Protein AF-A0A6A2ZDY9-F1 (afdb_monomer_lite)

Secondary structure (DSSP, 8-state):
-TTSS-HHHHHH--HHHHHHHHHHH----TTHHHHHTTT-EEEEE-SS-EEEEEHHHHHHS----SS-EEEEEEPPP--------SS--EEEEEEEEEEES-TTSSS-EEEEEEEEEEEEEETTEEEEEEEEEEE--SSSSS-EE-HHHHHHHTT-B--HHHHHHHHHHHHHH----TT-SSHHHHHHHHHHHHHHHHGGGT-S-THHHHHHHHTSS----PPP------------------EEEPSSSSEEEEESSSSPPEE-STT-EEEE---SSHHHHHHHHHT---EEE-TTPPPPP-SHHHHHHHHHSHHHHHHHT--S--EEEEEEEEE-TTS-EEEEEEEEEEEEESS-TTTTTHHHHHHHHHTTB--SEEEEEEEEEE-SSPP----SSTTHHHHHHHHHHHHHHHHHHTT--HHHHHHHHBPPHHHHHTSTT---STTT--HHHHHHT----TTSSS--TT---------------

Foldseek 3Di:
DQQEADPVCVVPDDLQNQLLCCQAPVAQDLSLQQLLLQQKWWWKDAPPDIDIDGSVVVSPDHRDDPRIDTDDIGGDDDDDPPPDDDDKDKDKDKDKDFAAPDPSHNGRGLKIWIKIFIWTDDPVFIATQFMWTKIARNQDSGIDIPVVLRVQRHRDGLDPVSLVVSLVVLLVVQDHDPPGDPNVVSSVVSSVVSVVPSVVRGDVPPPVVVVVVVVPPPDDDDDDDDDDDDDDDDDDDDDDFDFQWDPDQWWWWPDDPDPIDTHHGTRPGDDGFDDPDRVVSVVVSVVDDTDTHDPPDDDHDDDPVSVVVVCVVVVVVPQAVDEDKDKDKDKDWDDDLQLHTAEIEIEMEIEFEQDNECVVVLVVLLQLLLLFWCNNHYHYDYDYDYDNGHGYYADDSRCSVVSQVVNLVVLVVSCVVSVHDSVSSSVNTGDQLVSSVVRPPHRPDNVVPCVVVVVVVDDDDPPQQPDDPPDGDDDDDRDDDPPDD

Radius of gyration: 31.5 Å; chains: 1; bounding box: 74×63×100 Å

InterPro domains:
  IPR002346 Molybdopterin dehydrogenase, FAD-binding [PF00941] (1-77)
  IPR005107 CO dehydrogenase flavoprotein, C-terminal [PF03450] (96-198)
  IPR008274 Aldehyde oxidase/xanthine dehydrogenase, first molybdopterin binding domain [PF02738] (308-430)
  IPR016166 FAD-binding domain, PCMH-type [PS51387] (1-80)
  IPR016169 FAD-binding, type PCMH, subdomain 2 [G3DSA:3.30.465.10] (1-76)
  IPR016208 Aldehyde oxidase/xanthine dehydrogenase-like [PTHR11908] (1-259)
  IPR036318 FAD-binding, type PCMH-like superfamily [SSF56176] (2-78)
  IPR036683 CO dehydrogenase flavoprotein, C-terminal domain superfamily [SSF55447] (93-201)
  IPR036856 Aldehyde oxidase/xanthine dehydrogenase, a/b hammerhead superfamily [SSF54665] (240-311)
  IPR037165 Aldehyde oxidase/xanthine dehydrogenase, molybdopterin binding domain superfamily [SSF56003] (314-438)

Structure (mmCIF, N/CA/C/O backbone):
data_AF-A0A6A2ZDY9-F1
#
_entry.id   AF-A0A6A2ZDY9-F1
#
loop_
_atom_site.group_PDB
_atom_site.id
_atom_site.type_symbol
_atom_site.label_atom_id
_atom_site.label_alt_id
_atom_site.label_comp_id
_atom_site.label_asym_id
_atom_site.label_entity_id
_atom_site.label_seq_id
_atom_site.pdbx_PDB_ins_code
_atom_site.Cartn_x
_atom_site.Cartn_y
_atom_site.Cartn_z
_atom_site.occupancy
_atom_site.B_iso_or_equiv
_atom_site.auth_seq_id
_atom_site.auth_comp_id
_atom_site.auth_asym_id
_atom_site.auth_atom_id
_atom_site.pdbx_PDB_model_num
ATOM 1 N N . MET A 1 1 ? -1.146 3.907 20.520 1.00 80.38 1 MET A N 1
ATOM 2 C CA . MET A 1 1 ? -1.446 5.313 20.130 1.00 80.38 1 MET A CA 1
ATOM 3 C C . MET A 1 1 ? -0.460 5.941 19.134 1.00 80.3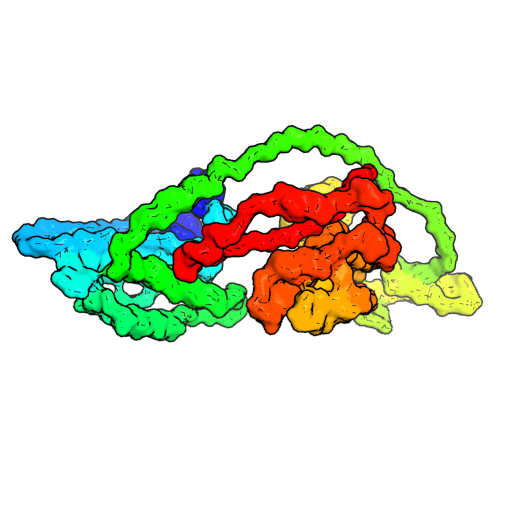8 1 MET A C 1
ATOM 5 O O . MET A 1 1 ? -0.899 6.683 18.265 1.00 80.38 1 MET A O 1
ATOM 9 N N . GLU A 1 2 ? 0.853 5.721 19.238 1.00 80.12 2 GLU A N 1
ATOM 10 C CA . GLU A 1 2 ? 1.884 6.552 18.571 1.00 80.12 2 GLU A CA 1
ATOM 11 C C . GLU A 1 2 ? 1.780 6.673 17.040 1.00 80.12 2 GLU A C 1
ATOM 13 O O . GLU A 1 2 ? 1.913 7.773 16.500 1.00 80.12 2 GLU A O 1
ATOM 18 N N . LYS A 1 3 ? 1.492 5.561 16.349 1.00 84.12 3 LYS A N 1
ATOM 19 C CA . LYS A 1 3 ? 1.377 5.473 14.878 1.00 84.12 3 LYS A CA 1
ATOM 20 C C . LYS A 1 3 ? 0.080 6.097 14.319 1.00 84.12 3 LYS A C 1
ATOM 22 O O . LYS A 1 3 ? -0.076 6.210 13.099 1.00 84.12 3 LYS A O 1
ATOM 27 N N . ILE A 1 4 ? -0.852 6.504 15.188 1.00 86.69 4 ILE A N 1
ATOM 28 C CA . ILE A 1 4 ? -2.164 7.055 14.816 1.00 86.69 4 ILE A CA 1
ATOM 29 C C . ILE A 1 4 ? -2.018 8.545 14.491 1.00 86.69 4 ILE A C 1
ATOM 31 O O . ILE A 1 4 ? -1.869 9.372 15.393 1.00 86.69 4 ILE A O 1
ATOM 35 N N . ALA A 1 5 ? -2.101 8.886 13.202 1.00 85.62 5 ALA A N 1
ATOM 36 C CA . ALA A 1 5 ? -2.016 10.257 12.686 1.00 85.62 5 ALA A CA 1
ATOM 37 C C . ALA A 1 5 ? -0.745 11.028 13.135 1.00 85.62 5 ALA A C 1
ATOM 39 O O . ALA A 1 5 ? 0.235 10.439 13.590 1.00 85.62 5 ALA A O 1
ATOM 40 N N . LEU A 1 6 ? -0.739 12.355 12.970 1.00 85.69 6 LEU A N 1
ATOM 41 C CA . LEU A 1 6 ? 0.318 13.251 13.464 1.00 85.69 6 LEU A CA 1
ATOM 42 C C . LEU A 1 6 ? -0.093 13.906 14.792 1.00 85.69 6 LEU A C 1
ATOM 44 O O . LEU A 1 6 ? -1.281 13.997 15.101 1.00 85.69 6 LEU A O 1
ATOM 48 N N . ARG A 1 7 ? 0.885 14.404 15.568 1.00 87.19 7 ARG A N 1
ATOM 49 C CA . ARG A 1 7 ? 0.656 14.971 16.915 1.00 87.19 7 ARG A CA 1
ATOM 50 C C . ARG A 1 7 ? -0.444 16.038 16.941 1.00 87.19 7 ARG A C 1
ATOM 52 O O . ARG A 1 7 ? -1.296 15.978 17.812 1.00 87.19 7 ARG A O 1
ATOM 59 N N . PHE A 1 8 ? -0.478 16.960 15.977 1.00 86.88 8 PHE A N 1
ATOM 60 C CA . PHE A 1 8 ? -1.520 17.994 15.925 1.00 86.88 8 PHE A CA 1
ATOM 61 C C . PHE A 1 8 ? -2.931 17.409 15.733 1.00 86.88 8 PHE A C 1
ATOM 63 O O . PHE A 1 8 ? -3.865 17.860 16.383 1.00 86.88 8 PHE A O 1
ATOM 70 N N . ILE A 1 9 ? -3.080 16.343 14.937 1.00 88.38 9 ILE A N 1
ATOM 71 C CA . ILE A 1 9 ? -4.364 15.642 14.767 1.00 88.38 9 ILE A CA 1
ATOM 72 C C . ILE A 1 9 ? -4.774 14.961 16.080 1.00 88.38 9 ILE A C 1
ATOM 74 O O . ILE A 1 9 ? -5.935 15.040 16.467 1.00 88.38 9 ILE A O 1
ATOM 78 N N . ARG A 1 10 ? -3.826 14.349 16.805 1.00 89.75 10 ARG A N 1
ATOM 79 C CA . ARG A 1 10 ? -4.090 13.758 18.131 1.00 89.75 10 ARG A CA 1
ATOM 80 C C . ARG A 1 10 ? -4.427 14.795 19.207 1.00 89.75 10 ARG A C 1
ATOM 82 O O . ARG A 1 10 ? -5.190 14.480 20.106 1.00 89.75 10 ARG A O 1
ATOM 89 N N . ASN A 1 11 ? -3.887 16.010 19.111 1.00 90.19 11 ASN A N 1
ATOM 90 C CA . ASN A 1 11 ? -4.188 17.099 20.044 1.00 90.19 11 ASN A CA 1
ATOM 91 C C . ASN A 1 11 ? -5.594 17.702 19.834 1.00 90.19 11 ASN A C 1
ATOM 93 O O . ASN A 1 11 ? -6.139 18.277 20.770 1.00 90.19 11 ASN A O 1
ATOM 97 N N . SER A 1 12 ? -6.164 17.609 18.624 1.00 91.00 12 SER A N 1
ATOM 98 C CA . SER A 1 12 ? -7.475 18.197 18.286 1.00 91.00 12 SER A CA 1
ATOM 99 C C . SER A 1 12 ? -8.601 17.172 18.095 1.00 91.00 12 SER A C 1
ATOM 101 O O . SER A 1 12 ? -9.772 17.542 18.125 1.00 91.00 12 SER A O 1
ATOM 103 N N . GLY A 1 13 ? -8.281 15.896 17.865 1.00 90.56 13 GLY A N 1
ATOM 104 C CA . GLY A 1 13 ? -9.263 14.832 17.654 1.00 90.56 13 GLY A CA 1
ATOM 105 C C . GLY A 1 13 ? -9.748 14.208 18.963 1.00 90.56 13 GLY A C 1
ATOM 106 O O . GLY A 1 13 ? -8.947 13.689 19.736 1.00 90.56 13 GLY A O 1
ATOM 107 N N . SER A 1 14 ? -11.063 14.196 19.191 1.00 93.50 14 SER A N 1
ATOM 108 C CA . SER A 1 14 ? -11.674 13.525 20.345 1.00 93.50 14 SER A CA 1
ATOM 109 C C . SER A 1 14 ? -11.936 12.034 20.085 1.00 93.50 14 SER A C 1
ATOM 111 O O . SER A 1 14 ? -12.199 11.617 18.954 1.00 93.50 14 SER A O 1
ATOM 113 N N . VAL A 1 15 ? -11.921 11.222 21.150 1.00 92.81 15 VAL A N 1
ATOM 114 C CA . VAL A 1 15 ? -12.248 9.782 21.078 1.00 92.81 15 VAL A CA 1
ATOM 115 C C . VAL A 1 15 ? -13.692 9.576 20.608 1.00 92.81 15 VAL A C 1
ATOM 117 O O . VAL A 1 15 ? -13.934 8.781 19.704 1.00 92.81 15 VAL A O 1
ATOM 120 N N . GLY A 1 16 ? -14.641 10.357 21.137 1.00 92.81 16 GLY A N 1
ATOM 121 C CA . GLY A 1 16 ? -16.034 10.329 20.683 1.00 92.81 16 GLY A CA 1
ATOM 122 C C . GLY A 1 16 ? -16.181 10.697 19.202 1.00 92.81 16 GLY A C 1
ATOM 123 O O . GLY A 1 16 ? -16.840 9.980 18.457 1.00 92.81 16 GLY A O 1
ATOM 124 N N . GLY A 1 17 ? -15.495 11.745 18.730 1.00 92.69 17 GLY A N 1
ATOM 125 C CA . GLY A 1 17 ? -15.492 12.116 17.310 1.00 92.69 17 GLY A CA 1
ATOM 126 C C . GLY A 1 17 ? -14.907 11.025 16.407 1.00 92.69 17 GLY A C 1
ATOM 127 O O . GLY A 1 17 ? -15.415 10.788 15.312 1.00 92.69 17 GLY A O 1
ATOM 128 N N . ASN A 1 18 ? -13.887 10.306 16.881 1.00 93.88 18 ASN A N 1
ATOM 129 C CA . ASN A 1 18 ? -13.337 9.144 16.189 1.00 93.88 18 ASN A CA 1
ATOM 130 C C . ASN A 1 18 ? -14.353 7.985 16.090 1.00 93.88 18 ASN A C 1
ATOM 132 O O . ASN A 1 18 ? -14.534 7.455 14.994 1.00 93.88 18 ASN A O 1
ATOM 136 N N . LEU A 1 19 ? -15.060 7.647 17.178 1.00 92.94 19 LEU A N 1
ATOM 137 C CA . LEU A 1 19 ? -16.126 6.633 17.162 1.00 92.94 19 LEU A CA 1
ATOM 138 C C . LEU A 1 19 ? -17.300 7.031 16.255 1.00 92.94 19 LEU A C 1
ATOM 140 O O . LEU A 1 19 ? -17.763 6.212 15.462 1.00 92.94 19 LEU A O 1
ATOM 144 N N . MET A 1 20 ? -17.731 8.296 16.294 1.00 92.06 20 MET A N 1
ATOM 145 C CA . MET A 1 20 ? -18.782 8.805 15.404 1.00 92.06 20 MET A CA 1
ATOM 146 C C . MET A 1 20 ? -18.396 8.685 13.923 1.00 92.06 20 MET A C 1
ATOM 148 O O . MET A 1 20 ? -19.246 8.391 13.087 1.00 92.06 20 MET A O 1
ATOM 152 N N . ILE A 1 21 ? -17.121 8.886 13.574 1.00 91.69 21 ILE A N 1
ATOM 153 C CA . ILE A 1 21 ? -16.635 8.719 12.195 1.00 91.69 21 ILE A CA 1
ATOM 154 C C . ILE A 1 21 ? -16.486 7.227 11.833 1.00 91.69 21 ILE A C 1
ATOM 156 O O . ILE A 1 21 ? -16.763 6.860 10.690 1.00 91.69 21 ILE A O 1
ATOM 160 N N . ALA A 1 22 ? -16.127 6.359 12.787 1.00 91.81 22 ALA A N 1
ATOM 161 C CA . ALA A 1 22 ? -16.114 4.905 12.596 1.00 91.81 22 ALA A CA 1
ATOM 162 C C . ALA A 1 22 ? -17.518 4.351 12.288 1.00 91.81 22 ALA A C 1
ATOM 164 O O . ALA A 1 22 ? -17.671 3.638 11.299 1.00 91.81 22 ALA A O 1
ATOM 165 N N . GLN A 1 23 ? -18.543 4.754 13.053 1.00 91.00 23 GLN A N 1
ATOM 166 C CA . GLN A 1 23 ? -19.946 4.410 12.783 1.00 91.00 23 GLN A CA 1
ATOM 167 C C . GLN A 1 23 ? -20.424 5.019 11.453 1.00 91.00 23 GLN A C 1
ATOM 169 O O . GLN A 1 23 ? -20.775 4.295 10.526 1.00 91.00 23 GLN A O 1
ATOM 174 N N . ARG A 1 24 ? -20.414 6.356 11.328 1.00 89.38 24 ARG A N 1
ATOM 175 C CA . ARG A 1 24 ? -21.084 7.065 10.219 1.00 89.38 24 ARG A CA 1
ATOM 176 C C . ARG A 1 24 ? -20.397 6.941 8.853 1.00 89.38 24 ARG A C 1
ATOM 178 O O . ARG A 1 24 ? -20.993 7.344 7.856 1.00 89.38 24 ARG A O 1
ATOM 185 N N . LYS A 1 25 ? -19.131 6.509 8.789 1.00 88.25 25 LYS A N 1
ATOM 186 C CA . LYS A 1 25 ? -18.332 6.479 7.544 1.00 88.25 25 LYS A CA 1
ATOM 187 C C . LYS A 1 25 ? -17.502 5.204 7.358 1.00 88.25 25 LYS A C 1
ATOM 189 O O . LYS A 1 25 ? -16.585 5.220 6.539 1.00 88.25 25 LYS A O 1
ATOM 194 N N . HIS A 1 26 ? -17.779 4.141 8.120 1.00 89.19 26 HIS A N 1
ATOM 195 C CA . HIS A 1 26 ? -17.038 2.867 8.071 1.00 89.19 26 HIS A CA 1
ATOM 196 C C . HIS A 1 26 ? -15.512 3.066 8.180 1.00 89.19 26 HIS A C 1
ATOM 198 O O . HIS A 1 26 ? -14.709 2.422 7.505 1.00 89.19 26 HIS A O 1
ATOM 204 N N . PHE A 1 27 ? -15.094 4.055 8.978 1.00 90.88 27 PHE A N 1
ATOM 205 C CA . PHE A 1 27 ? -13.706 4.505 9.007 1.00 90.88 27 PHE A CA 1
ATOM 206 C C . PHE A 1 27 ? -12.818 3.499 9.761 1.00 90.88 27 PHE A C 1
ATOM 208 O O . PHE A 1 27 ? -13.132 3.172 10.910 1.00 90.88 27 PHE A O 1
ATOM 215 N N . PRO A 1 28 ? -11.685 3.051 9.178 1.00 91.56 28 PRO A N 1
ATOM 216 C CA . PRO A 1 28 ? -10.802 2.052 9.779 1.00 91.56 28 PRO A CA 1
ATOM 217 C C . PRO A 1 28 ? -9.997 2.658 10.939 1.00 91.56 28 PRO A C 1
ATOM 219 O O . PRO A 1 28 ? -8.850 3.084 10.787 1.00 91.56 28 PRO A O 1
ATOM 222 N N . SER A 1 29 ? -10.638 2.748 12.104 1.00 93.19 29 SER A N 1
ATOM 223 C CA . SER A 1 29 ? -10.075 3.367 13.300 1.00 93.19 29 SER A CA 1
ATOM 224 C C . SER A 1 29 ? -9.214 2.404 14.110 1.00 93.19 29 SER A C 1
ATOM 226 O O . SER A 1 29 ? -9.641 1.316 14.483 1.00 93.19 29 SER A O 1
ATOM 228 N N . ASP A 1 30 ? -8.022 2.871 14.471 1.00 92.75 30 ASP A N 1
ATOM 229 C CA . ASP A 1 30 ? -7.122 2.227 15.431 1.00 92.75 30 ASP A CA 1
ATOM 230 C C . ASP A 1 30 ? -7.551 2.398 16.897 1.00 92.75 30 ASP A C 1
ATOM 232 O O . ASP A 1 30 ? -6.974 1.766 17.773 1.00 92.75 30 ASP A O 1
ATOM 236 N N . ILE A 1 31 ? -8.523 3.273 17.180 1.00 92.44 31 ILE A N 1
ATOM 237 C CA . ILE A 1 31 ? -9.043 3.501 18.538 1.00 92.44 31 ILE A CA 1
ATOM 238 C C . ILE A 1 31 ? -10.329 2.699 18.750 1.00 92.44 31 ILE A C 1
ATOM 240 O O . ILE A 1 31 ? -10.492 2.075 19.793 1.00 92.44 31 ILE A O 1
ATOM 244 N N . ALA A 1 32 ? -11.218 2.664 17.749 1.00 92.44 32 ALA A N 1
ATOM 245 C CA . ALA A 1 32 ? -12.475 1.924 17.853 1.00 92.44 32 ALA A CA 1
ATOM 246 C C . ALA A 1 32 ? -12.233 0.426 18.083 1.00 92.44 32 ALA A C 1
ATOM 248 O O . ALA A 1 32 ? -12.917 -0.165 18.907 1.00 92.44 32 ALA A O 1
ATOM 249 N N . ILE A 1 33 ? -11.228 -0.160 17.417 1.00 93.19 33 ILE A N 1
ATOM 250 C CA . ILE A 1 33 ? -10.903 -1.584 17.559 1.00 93.19 33 ILE A CA 1
ATOM 251 C C . ILE A 1 33 ? -10.448 -1.958 18.980 1.00 93.19 33 ILE A C 1
ATOM 253 O O . ILE A 1 33 ? -10.910 -2.960 19.511 1.00 93.19 33 ILE A O 1
ATOM 257 N N . ILE A 1 34 ? -9.643 -1.104 19.625 1.00 91.81 34 ILE A N 1
ATOM 258 C CA . ILE A 1 34 ? -9.146 -1.305 20.999 1.00 91.81 34 ILE A CA 1
ATOM 259 C C . ILE A 1 34 ? -10.286 -1.235 22.024 1.00 91.81 34 ILE A C 1
ATOM 261 O O . ILE A 1 34 ? -10.318 -2.001 22.984 1.00 91.81 34 ILE A O 1
ATOM 265 N N . LEU A 1 35 ? -11.237 -0.320 21.823 1.00 91.81 35 LEU A N 1
ATOM 266 C CA . LEU A 1 35 ? -12.425 -0.218 22.673 1.00 91.81 35 LEU A CA 1
ATOM 267 C C . LEU A 1 35 ? -13.380 -1.403 22.439 1.00 91.81 35 LEU A C 1
ATOM 269 O O . LEU A 1 35 ? -13.992 -1.911 23.376 1.00 91.81 35 LEU A O 1
ATOM 273 N N . PHE A 1 36 ? -13.486 -1.862 21.194 1.00 90.69 36 PHE A N 1
ATOM 274 C CA . PHE A 1 36 ? -14.397 -2.926 20.777 1.00 90.69 36 PHE A CA 1
ATOM 275 C C . PHE A 1 36 ? -13.935 -4.316 21.244 1.00 90.69 36 PHE A C 1
ATOM 277 O O . PHE A 1 36 ? -14.764 -5.100 21.687 1.00 90.69 36 PHE A O 1
ATOM 284 N N . SER A 1 37 ? -12.625 -4.594 21.276 1.00 87.31 37 SER A N 1
ATOM 285 C CA . SER A 1 37 ? -12.073 -5.802 21.920 1.00 87.31 37 SER A CA 1
ATOM 286 C C . SER A 1 37 ? -12.255 -5.847 23.442 1.00 87.31 37 SER A C 1
ATOM 288 O O . SER A 1 37 ? -12.003 -6.879 24.045 1.00 87.31 37 SER A O 1
ATOM 290 N N . MET A 1 38 ? -12.630 -4.726 24.066 1.00 84.44 38 MET A N 1
ATOM 291 C CA . MET A 1 38 ? -12.765 -4.569 25.519 1.00 84.44 38 MET A CA 1
ATOM 292 C C . MET A 1 38 ? -14.232 -4.491 25.965 1.00 84.44 38 MET A C 1
ATOM 294 O O . MET A 1 38 ? -14.501 -3.974 27.041 1.00 84.44 38 MET A O 1
ATOM 298 N N . ASP A 1 39 ? -15.189 -4.908 25.125 1.00 86.12 39 ASP A N 1
ATOM 299 C CA . ASP A 1 39 ? -16.635 -4.874 25.415 1.00 86.12 39 ASP A CA 1
ATOM 300 C C . ASP A 1 39 ? -17.128 -3.507 25.945 1.00 86.12 39 ASP A C 1
ATOM 302 O O . ASP A 1 39 ? -18.020 -3.398 26.787 1.00 86.12 39 ASP A O 1
ATOM 306 N N . THR A 1 40 ? -16.514 -2.429 25.440 1.00 91.50 40 THR A N 1
ATOM 307 C CA . THR A 1 40 ? -16.737 -1.055 25.909 1.00 91.50 40 THR A CA 1
ATOM 308 C C . THR A 1 40 ? -18.197 -0.636 25.751 1.00 91.50 40 THR A C 1
ATOM 310 O O . THR A 1 40 ? -18.785 -0.774 24.678 1.00 91.50 40 THR A O 1
ATOM 313 N N . ILE A 1 41 ? -18.753 -0.023 26.795 1.00 94.19 41 ILE A N 1
ATOM 314 C CA . ILE A 1 41 ? -20.094 0.563 26.798 1.00 94.19 41 ILE A CA 1
ATOM 315 C C . ILE A 1 41 ? -20.009 2.035 26.372 1.00 94.19 41 ILE A C 1
ATOM 317 O O . ILE A 1 41 ? -19.146 2.785 26.834 1.00 94.19 41 ILE A O 1
ATOM 321 N N . VAL A 1 42 ? -20.931 2.478 25.521 1.00 94.25 42 VAL A N 1
ATOM 322 C CA . VAL A 1 42 ? -21.115 3.886 25.144 1.00 94.25 42 VAL A CA 1
ATOM 323 C C . VAL A 1 42 ? -22.424 4.432 25.710 1.00 94.25 42 VAL A C 1
ATOM 325 O O . VAL A 1 42 ? -23.450 3.755 25.703 1.00 94.25 42 VAL A O 1
ATOM 328 N N . GLU A 1 43 ? -22.398 5.670 26.204 1.00 94.25 43 GLU A N 1
ATOM 329 C CA . GLU A 1 43 ? -23.571 6.374 26.735 1.00 94.25 43 GLU A CA 1
ATOM 330 C C . GLU A 1 43 ? -23.966 7.509 25.788 1.00 94.25 43 GLU A C 1
ATOM 332 O O . GLU A 1 43 ? -23.186 8.433 25.541 1.00 94.25 43 GLU A O 1
ATOM 337 N N . ILE A 1 44 ? -25.184 7.437 25.261 1.00 93.12 44 ILE A N 1
ATOM 338 C CA . ILE A 1 44 ? -25.738 8.350 24.263 1.00 93.12 44 ILE A CA 1
ATOM 339 C C . ILE A 1 44 ? -26.880 9.127 24.915 1.00 93.12 44 ILE A C 1
ATOM 341 O O . ILE A 1 44 ? -27.798 8.540 25.488 1.00 93.12 44 ILE A O 1
ATOM 345 N N . MET A 1 45 ? -26.836 10.450 24.826 1.00 91.00 45 MET A N 1
ATOM 346 C CA . MET A 1 45 ? -27.965 11.307 25.161 1.00 91.00 45 MET A CA 1
ATOM 347 C C . MET A 1 45 ? -28.887 11.411 23.955 1.00 91.00 45 MET A C 1
ATOM 349 O O . MET A 1 45 ? -28.453 11.822 22.881 1.00 91.00 45 MET A O 1
ATOM 353 N N . THR A 1 46 ? -30.147 11.054 24.167 1.00 87.19 46 THR A N 1
ATOM 354 C CA . THR A 1 46 ? -31.259 11.328 23.255 1.00 87.19 46 THR A CA 1
ATOM 355 C C . THR A 1 46 ? -32.028 12.552 23.768 1.00 87.19 46 THR A C 1
ATOM 357 O O . THR A 1 46 ? -31.803 12.999 24.896 1.00 87.19 46 THR A O 1
ATOM 360 N N . SER A 1 47 ? -32.981 13.071 22.994 1.00 81.69 47 SER A N 1
ATOM 361 C CA . SER A 1 47 ? -33.868 14.162 23.432 1.00 81.69 47 SER A CA 1
ATOM 362 C C . SER A 1 47 ? -34.819 13.784 24.585 1.00 81.69 47 SER A C 1
ATOM 364 O O . SER A 1 47 ? -35.438 14.669 25.172 1.00 81.69 47 SER A O 1
ATOM 366 N N . GLN A 1 48 ? -34.928 12.495 24.940 1.00 79.94 48 GLN A N 1
ATOM 367 C CA . GLN A 1 48 ? -35.880 11.981 25.941 1.00 79.94 48 GLN A CA 1
ATOM 368 C C . GLN A 1 48 ? -35.212 11.256 27.124 1.00 79.94 48 GLN A C 1
ATOM 370 O O . GLN A 1 48 ? -35.745 11.246 28.232 1.00 79.94 48 GLN A O 1
ATOM 375 N N . SER A 1 49 ? -34.065 10.613 26.904 1.00 87.38 49 SER A N 1
ATOM 376 C CA . SER A 1 49 ? -33.396 9.750 27.887 1.00 87.38 49 SER A CA 1
ATOM 377 C C . SER A 1 49 ? -31.910 9.543 27.569 1.00 87.38 49 SER A C 1
ATOM 379 O O . SER A 1 49 ? -31.430 9.905 26.491 1.00 87.38 49 SER A O 1
ATOM 381 N N . ARG A 1 50 ? -31.171 8.916 28.492 1.00 90.75 50 ARG A N 1
ATOM 382 C CA . ARG A 1 50 ? -29.837 8.375 28.202 1.00 90.75 50 ARG A CA 1
ATOM 383 C C . ARG A 1 50 ? -29.932 6.893 27.870 1.00 90.75 50 ARG A C 1
ATOM 385 O O . ARG A 1 50 ? -30.469 6.119 28.659 1.00 90.75 50 ARG A O 1
ATOM 392 N N . LEU A 1 51 ? -29.352 6.511 26.742 1.00 91.75 51 LEU A N 1
ATOM 393 C CA . LEU A 1 51 ? -29.229 5.134 26.288 1.00 91.75 51 LEU A CA 1
ATOM 394 C C . LEU A 1 51 ? -27.794 4.651 26.532 1.00 91.75 51 LEU A C 1
ATOM 396 O O . LEU A 1 51 ? -26.842 5.353 26.195 1.00 91.75 51 LEU A O 1
ATOM 400 N N . GLN A 1 52 ? -27.630 3.458 27.099 1.00 93.06 52 GLN A N 1
ATOM 401 C CA . GLN A 1 52 ? -26.339 2.767 27.157 1.00 93.06 52 GLN A CA 1
ATOM 402 C C . GLN A 1 52 ? -26.380 1.580 26.196 1.00 93.06 52 GLN A C 1
ATOM 404 O O . GLN A 1 52 ? -27.388 0.879 26.148 1.00 93.06 52 GLN A O 1
ATOM 409 N N . LEU A 1 53 ? -25.312 1.396 25.421 1.00 92.88 53 LEU A N 1
ATOM 410 C CA . LEU A 1 53 ? -25.147 0.319 24.440 1.00 92.88 53 LEU A CA 1
ATOM 411 C C . LEU A 1 53 ? -23.740 -0.258 24.543 1.00 92.88 53 LEU A C 1
ATOM 413 O O . LEU A 1 53 ? -22.803 0.469 24.879 1.00 92.88 53 LEU A O 1
ATOM 417 N N . THR A 1 54 ? -23.561 -1.516 24.158 1.00 92.88 54 THR A N 1
ATOM 418 C CA . THR A 1 54 ? -22.229 -2.022 23.800 1.00 92.88 54 THR A CA 1
ATOM 419 C C . THR A 1 54 ? -21.702 -1.304 22.551 1.00 92.88 54 THR A C 1
ATOM 421 O O . THR A 1 54 ? -22.466 -0.804 21.716 1.00 92.88 54 THR A O 1
ATOM 424 N N . LEU A 1 55 ? -20.379 -1.253 22.380 1.00 91.88 55 LEU A N 1
ATOM 425 C CA . LEU A 1 55 ? -19.780 -0.662 21.182 1.00 91.88 55 LEU A CA 1
ATOM 426 C C . LEU A 1 55 ? -20.110 -1.465 19.906 1.00 91.88 55 LEU A C 1
ATOM 428 O O . LEU A 1 55 ? -20.155 -0.888 18.821 1.00 91.88 55 LEU A O 1
ATOM 432 N N . GLU A 1 56 ? -20.402 -2.761 20.035 1.00 90.62 56 GLU A N 1
ATOM 433 C CA . GLU A 1 56 ? -20.893 -3.624 18.954 1.00 90.62 56 GLU A CA 1
ATOM 434 C C . GLU A 1 56 ? -22.289 -3.193 18.477 1.00 90.62 56 GLU A C 1
ATOM 436 O O . GLU A 1 56 ? -22.464 -2.878 17.298 1.00 90.62 56 GLU A O 1
ATOM 441 N N . GLU A 1 57 ? -23.257 -3.051 19.391 1.00 91.88 57 GLU A N 1
ATOM 442 C CA . GLU A 1 57 ? -24.588 -2.517 19.068 1.00 91.88 57 GLU A CA 1
ATOM 443 C C . GLU A 1 57 ? -24.531 -1.089 18.517 1.00 91.88 57 GLU A C 1
ATOM 445 O O . GLU A 1 57 ? -25.309 -0.735 17.632 1.00 91.88 57 GLU A O 1
ATOM 450 N N . PHE A 1 58 ? -23.634 -0.245 19.035 1.00 92.12 58 PHE A N 1
ATOM 451 C CA . PHE A 1 58 ? -23.465 1.119 18.535 1.00 92.12 58 PHE A CA 1
ATOM 452 C C . PHE A 1 58 ? -22.948 1.146 17.095 1.00 92.12 58 PHE A C 1
ATOM 454 O O . PHE A 1 58 ? -23.462 1.917 16.283 1.00 92.12 58 PHE A O 1
ATOM 461 N N . LEU A 1 59 ? -21.945 0.324 16.771 1.00 90.50 59 LEU A N 1
ATOM 462 C CA . LEU A 1 59 ? -21.392 0.258 15.420 1.00 90.50 59 LEU A CA 1
ATOM 463 C C . LEU A 1 59 ? -22.379 -0.381 14.435 1.00 90.50 59 LEU A C 1
ATOM 465 O O . LEU A 1 59 ? -22.502 0.127 13.328 1.00 90.50 59 LEU A O 1
ATOM 469 N N . GLY A 1 60 ? -23.107 -1.430 14.836 1.00 87.38 60 GLY A N 1
ATOM 470 C CA . GLY A 1 60 ? -24.099 -2.106 13.987 1.00 87.38 60 GLY A CA 1
ATOM 471 C C . GLY A 1 60 ? -25.416 -1.342 13.777 1.00 87.38 60 GLY A C 1
ATOM 472 O O . GLY A 1 60 ? -26.188 -1.686 12.882 1.00 87.38 60 GLY A O 1
ATOM 473 N N . ARG A 1 61 ? -25.698 -0.306 14.579 1.00 87.38 61 ARG A N 1
ATOM 474 C CA . ARG A 1 61 ? -26.868 0.572 14.404 1.00 87.38 61 ARG A CA 1
ATOM 475 C C . ARG A 1 61 ? -26.679 1.557 13.242 1.00 87.38 61 ARG A C 1
ATOM 477 O O . ARG A 1 61 ? -25.549 1.929 12.922 1.00 87.38 61 ARG A O 1
ATOM 484 N N . PRO A 1 62 ? -27.780 2.046 12.634 1.00 85.12 62 PRO A N 1
ATOM 485 C CA . PRO A 1 62 ? -27.697 3.134 11.668 1.00 85.12 62 PRO A CA 1
ATOM 486 C C . PRO A 1 62 ? -27.018 4.375 12.286 1.00 85.12 62 PRO A C 1
ATOM 488 O O . PRO A 1 62 ? -27.111 4.580 13.501 1.00 85.12 62 PRO A O 1
ATOM 491 N N . PRO A 1 63 ? -26.367 5.219 11.460 1.00 85.75 63 PRO A N 1
ATOM 492 C CA . PRO A 1 63 ? -25.820 6.511 11.867 1.00 85.75 63 PRO A CA 1
ATOM 493 C C . PRO A 1 63 ? -26.743 7.279 12.817 1.00 85.75 63 PRO A C 1
ATOM 495 O O . PRO A 1 63 ? -27.893 7.537 12.462 1.00 85.75 63 PRO A O 1
ATOM 498 N N . LEU A 1 64 ? -26.233 7.705 13.982 1.00 84.12 64 LEU A N 1
ATOM 499 C CA . LEU A 1 64 ? -26.984 8.646 14.824 1.00 84.12 64 LEU A CA 1
ATOM 500 C C . LEU A 1 64 ? -27.322 9.906 14.013 1.00 84.12 64 LEU A C 1
ATOM 502 O O . LEU A 1 64 ? -26.484 10.380 13.237 1.00 84.12 64 LEU A O 1
ATOM 506 N N . ASP A 1 65 ? -28.505 10.465 14.244 1.00 81.75 65 ASP A N 1
ATOM 507 C CA . ASP A 1 65 ? -28.967 11.754 13.715 1.00 81.75 65 ASP A CA 1
ATOM 508 C C . ASP A 1 65 ? -28.230 12.961 14.348 1.00 81.75 65 ASP A C 1
ATOM 510 O O . ASP A 1 65 ? -27.125 12.832 14.878 1.00 81.75 65 ASP A O 1
ATOM 514 N N . LEU A 1 66 ? -28.794 14.166 14.225 1.00 79.44 66 LEU A N 1
ATOM 515 C CA . LEU A 1 66 ? -28.218 15.404 14.764 1.00 79.44 66 LEU A CA 1
ATOM 516 C C . LEU A 1 66 ? -28.727 15.774 16.170 1.00 79.44 66 LEU A C 1
ATOM 518 O O . LEU A 1 66 ? -28.194 16.713 16.757 1.00 79.44 66 LEU A O 1
ATOM 522 N N . GLU A 1 67 ? -29.715 15.058 16.711 1.00 83.62 67 GLU A N 1
ATOM 523 C CA . GLU A 1 67 ? -30.249 15.272 18.065 1.00 83.62 67 GLU A CA 1
ATOM 524 C C . GLU A 1 67 ? -29.529 14.398 19.103 1.00 83.62 67 GLU A C 1
ATOM 526 O O . GLU A 1 67 ? -29.385 14.784 20.264 1.00 83.62 67 GLU A O 1
ATOM 531 N N . ASN A 1 68 ? -29.039 13.230 18.681 1.00 87.62 68 ASN A N 1
ATOM 532 C CA . ASN A 1 68 ? -28.354 12.266 19.533 1.00 87.62 68 ASN A CA 1
ATOM 533 C C . ASN A 1 68 ? -26.852 12.567 19.706 1.00 87.62 68 ASN A C 1
ATOM 535 O O . ASN A 1 68 ? -26.102 12.696 18.733 1.00 87.62 68 ASN A O 1
ATOM 539 N N . VAL A 1 69 ? -26.381 12.603 20.959 1.00 90.44 69 VAL A N 1
ATOM 540 C CA . VAL A 1 69 ? -24.995 12.961 21.323 1.00 90.44 69 VAL A CA 1
ATOM 541 C C . VAL A 1 69 ? -24.323 11.850 22.130 1.00 90.44 69 VAL A C 1
ATOM 543 O O . VAL A 1 69 ? -24.792 11.474 23.201 1.00 90.44 69 VAL A O 1
ATOM 546 N N . LEU A 1 70 ? -23.170 11.365 21.663 1.00 92.50 70 LEU A N 1
ATOM 547 C CA . LEU A 1 70 ? -22.294 10.468 22.425 1.00 92.50 70 LEU A CA 1
ATOM 548 C C . LEU A 1 70 ? -21.659 11.230 23.607 1.00 92.50 70 LEU A C 1
ATOM 550 O O . LEU A 1 70 ? -20.786 12.072 23.396 1.00 92.50 70 LEU A O 1
ATOM 554 N N . LEU A 1 71 ? -22.102 10.941 24.837 1.00 92.25 71 LEU A N 1
ATOM 555 C CA . LEU A 1 71 ? -21.642 11.596 26.069 1.00 92.25 71 LEU A CA 1
ATOM 556 C C . LEU A 1 71 ? -20.373 10.966 26.641 1.00 92.25 71 LEU A C 1
ATOM 558 O O . LEU A 1 71 ? -19.424 11.674 26.971 1.00 92.25 71 LEU A O 1
ATOM 562 N N . SER A 1 72 ? -20.396 9.647 26.852 1.00 93.56 72 SER A N 1
ATOM 563 C CA . SER A 1 72 ? -19.381 8.952 27.645 1.00 93.56 72 SER A CA 1
ATOM 564 C C . SER A 1 72 ? -19.033 7.583 27.064 1.00 93.56 72 SER A C 1
ATOM 566 O O . SER A 1 72 ? -19.781 7.002 26.275 1.00 93.56 72 SER A O 1
ATOM 568 N N . ILE A 1 73 ? -17.849 7.103 27.434 1.00 93.94 73 ILE A N 1
ATOM 569 C CA . ILE A 1 73 ? -17.276 5.825 27.019 1.00 93.94 73 ILE A CA 1
ATOM 570 C C . ILE A 1 73 ? -16.794 5.151 28.303 1.00 93.94 73 ILE A C 1
ATOM 572 O O . ILE A 1 73 ? -15.980 5.723 29.030 1.00 93.94 73 ILE A O 1
ATOM 576 N N . LYS A 1 74 ? -17.322 3.966 28.597 1.00 91.56 74 LYS A N 1
ATOM 577 C CA . LYS A 1 74 ? -17.081 3.199 29.822 1.00 91.56 74 LYS A CA 1
ATOM 578 C C . LYS A 1 74 ? -16.452 1.868 29.435 1.00 91.56 74 LYS A C 1
ATOM 580 O O . LYS A 1 74 ? -17.132 0.975 28.938 1.00 91.56 74 LYS A O 1
ATOM 585 N N . MET A 1 75 ? -15.145 1.757 29.637 1.00 88.06 75 MET A N 1
ATOM 586 C CA . MET A 1 75 ? -14.447 0.479 29.511 1.00 88.06 75 MET A CA 1
ATOM 587 C C . MET A 1 75 ? -14.715 -0.326 30.793 1.00 88.06 75 MET A C 1
ATOM 589 O O . MET A 1 75 ? -14.572 0.251 31.877 1.00 88.06 75 MET A O 1
ATOM 593 N N . PRO A 1 76 ? -15.126 -1.603 30.715 1.00 81.50 76 PRO A N 1
ATOM 594 C CA . PRO A 1 76 ? -15.193 -2.460 31.891 1.00 81.50 76 PRO A CA 1
ATOM 595 C C . PRO A 1 76 ? -13.791 -2.643 32.487 1.00 81.50 76 PRO A C 1
ATOM 597 O O . PRO A 1 76 ? -12.789 -2.656 31.771 1.00 81.50 76 PRO A O 1
ATOM 600 N N . TYR A 1 77 ? -13.717 -2.774 33.811 1.00 77.44 77 TYR A N 1
ATOM 601 C CA . TYR A 1 77 ? -12.475 -3.134 34.486 1.00 77.44 77 TYR A CA 1
ATOM 602 C C . TYR A 1 77 ? -12.330 -4.657 34.486 1.00 77.44 77 TYR A C 1
ATOM 604 O O . TYR A 1 77 ? -13.221 -5.359 34.960 1.00 77.44 77 TYR A O 1
ATOM 612 N N . LEU A 1 78 ? -11.218 -5.158 33.948 1.00 67.56 78 LEU A N 1
ATOM 613 C CA . LEU A 1 78 ? -10.879 -6.575 34.001 1.00 67.56 78 LEU A CA 1
ATOM 614 C C . LEU A 1 78 ? -10.105 -6.847 35.294 1.00 67.56 78 LEU A C 1
ATOM 616 O O . LEU A 1 78 ? -8.927 -6.504 35.399 1.00 67.56 78 LEU A O 1
ATOM 620 N N . GLU A 1 79 ? -10.772 -7.446 36.278 1.00 59.66 79 GLU A N 1
ATOM 621 C CA . GLU A 1 79 ? -10.120 -7.897 37.506 1.00 59.66 79 GLU A CA 1
ATOM 622 C C . GLU A 1 79 ? -9.136 -9.034 37.194 1.00 59.66 79 GLU A C 1
ATOM 624 O O . GLU A 1 79 ? -9.482 -10.015 36.536 1.00 59.66 79 GLU A O 1
ATOM 629 N N . SER A 1 80 ? -7.897 -8.919 37.679 1.00 54.50 80 SER A N 1
ATOM 630 C CA . SER A 1 80 ? -6.972 -10.050 37.729 1.00 54.50 80 SER A CA 1
ATOM 631 C C . SER A 1 80 ? -7.332 -10.929 38.923 1.00 54.50 80 SER A C 1
ATOM 633 O O . SER A 1 80 ? -7.404 -10.415 40.047 1.00 54.50 80 SER A O 1
ATOM 635 N N . SER A 1 81 ? -7.493 -12.230 38.689 1.00 46.56 81 SER A N 1
ATOM 636 C CA . SER A 1 81 ? -7.939 -13.269 39.629 1.00 46.56 81 SER A CA 1
ATOM 637 C C . SER A 1 81 ? -6.983 -13.469 40.816 1.00 46.56 81 SER A C 1
ATOM 639 O O . SER A 1 81 ? -6.296 -14.474 40.956 1.00 46.56 81 SER A O 1
ATOM 641 N N . THR A 1 82 ? -6.953 -12.508 41.739 1.00 40.84 82 THR A N 1
ATOM 642 C CA . THR A 1 82 ? -6.156 -12.554 42.980 1.00 40.84 82 THR A CA 1
ATOM 643 C C . THR A 1 82 ? -6.822 -13.409 44.072 1.00 40.84 82 THR A C 1
ATOM 645 O O . THR A 1 82 ? -6.712 -13.144 45.269 1.00 40.84 82 THR A O 1
ATOM 648 N N . SER A 1 83 ? -7.508 -14.479 43.658 1.00 35.72 83 SER A N 1
ATOM 649 C CA . SER A 1 83 ? -8.065 -15.511 44.529 1.00 35.72 83 SER A CA 1
ATOM 650 C C . SER A 1 83 ? -6.950 -16.416 45.054 1.00 35.72 83 SER A C 1
ATOM 652 O O . SER A 1 83 ? -6.274 -17.101 44.291 1.00 35.72 83 SER A O 1
ATOM 654 N N . VAL A 1 84 ? -6.760 -16.419 46.372 1.00 46.16 84 VAL A N 1
ATOM 655 C CA . VAL A 1 84 ? -5.638 -17.089 47.043 1.00 46.16 84 VAL A CA 1
ATOM 656 C C . VAL A 1 84 ? -5.785 -18.621 47.037 1.00 46.16 84 VAL A C 1
ATOM 658 O O . VAL A 1 84 ? -6.397 -19.163 47.957 1.00 46.16 84 VAL A O 1
ATOM 661 N N . SER A 1 85 ? -5.167 -19.314 46.068 1.00 43.72 85 SER A N 1
ATOM 662 C CA . SER A 1 85 ? -4.495 -20.625 46.255 1.00 43.72 85 SER A CA 1
ATOM 663 C C . SER A 1 85 ? -3.857 -21.210 44.973 1.00 43.72 85 SER A C 1
ATOM 665 O O . SER A 1 85 ? -4.320 -20.981 43.862 1.00 43.72 85 SER A O 1
ATOM 667 N N . SER A 1 86 ? -2.801 -22.021 45.164 1.00 43.09 86 SER A N 1
ATOM 668 C CA . SER A 1 86 ? -2.126 -22.916 44.192 1.00 43.09 86 SER A CA 1
ATOM 669 C C . SER A 1 86 ? -1.523 -22.321 42.901 1.00 43.09 86 SER A C 1
ATOM 671 O O . SER A 1 86 ? -2.167 -22.314 41.859 1.00 43.09 86 SER A O 1
ATOM 673 N N . ASP A 1 87 ? -0.232 -21.969 42.984 1.00 47.38 87 ASP A N 1
ATOM 674 C CA . ASP A 1 87 ? 0.898 -22.161 42.038 1.00 47.38 87 ASP A CA 1
ATOM 675 C C . ASP A 1 87 ? 0.805 -21.849 40.523 1.00 47.38 87 ASP A C 1
ATOM 677 O O . ASP A 1 87 ? 1.851 -21.761 39.874 1.00 47.38 87 ASP A O 1
ATOM 681 N N . ALA A 1 88 ? -0.366 -21.643 39.924 1.00 52.31 88 ALA A N 1
ATOM 682 C CA . ALA A 1 88 ? -0.488 -21.305 38.508 1.00 52.31 88 ALA A CA 1
ATOM 683 C C . ALA A 1 88 ? -0.230 -19.805 38.280 1.00 52.31 88 ALA A C 1
ATOM 685 O O . ALA A 1 88 ? -0.996 -18.955 38.732 1.00 52.31 88 ALA A O 1
ATOM 686 N N . GLN A 1 89 ? 0.829 -19.459 37.541 1.00 63.56 89 GLN A N 1
ATOM 687 C CA . GLN A 1 89 ? 1.020 -18.081 37.084 1.00 63.56 89 GLN A CA 1
ATOM 688 C C . GLN A 1 89 ? 0.021 -17.767 35.962 1.00 63.56 89 GLN A C 1
ATOM 690 O O . GLN A 1 89 ? 0.123 -18.310 34.858 1.00 63.56 89 GLN A O 1
ATOM 695 N N . GLU A 1 90 ? -0.938 -16.883 36.243 1.00 72.31 90 GLU A N 1
ATOM 696 C CA . GLU A 1 90 ? -1.805 -16.300 35.219 1.00 72.31 90 GLU A CA 1
ATOM 697 C C . GLU A 1 90 ? -1.094 -15.139 34.510 1.00 72.31 90 GLU A C 1
ATOM 699 O O . GLU A 1 90 ? -0.626 -14.185 35.136 1.00 72.31 90 GLU A O 1
ATOM 704 N N . LYS A 1 91 ? -1.020 -15.213 33.180 1.00 82.50 91 LYS A N 1
ATOM 705 C CA . LYS A 1 91 ? -0.381 -14.226 32.307 1.00 82.50 91 LYS A CA 1
ATOM 706 C C . LYS A 1 91 ? -1.435 -13.582 31.410 1.00 82.50 91 LYS A C 1
ATOM 708 O O . LYS A 1 91 ? -1.993 -14.235 30.529 1.00 82.50 91 LYS A O 1
ATOM 713 N N . LEU A 1 92 ? -1.672 -12.287 31.605 1.00 84.44 92 LEU A N 1
ATOM 714 C CA . LEU A 1 92 ? -2.482 -11.480 30.695 1.00 84.44 92 LEU A CA 1
ATOM 715 C C . LEU A 1 92 ? -1.611 -10.999 29.524 1.00 84.44 92 LEU A C 1
ATOM 717 O O . LEU A 1 92 ? -0.607 -10.318 29.736 1.00 84.44 92 LEU A O 1
ATOM 721 N N . LEU A 1 93 ? -1.999 -11.331 28.294 1.00 87.69 93 LEU A N 1
ATOM 722 C CA . LEU A 1 93 ? -1.410 -10.796 27.066 1.00 87.69 93 LEU A CA 1
ATOM 723 C C . LEU A 1 93 ? -2.402 -9.854 26.392 1.00 87.69 93 LEU A C 1
ATOM 725 O O . LEU A 1 93 ? -3.539 -10.242 26.138 1.00 87.69 93 LEU A O 1
ATOM 729 N N . PHE A 1 94 ? -1.963 -8.639 26.066 1.00 88.69 94 PHE A N 1
ATOM 730 C CA . PHE A 1 94 ? -2.746 -7.670 25.304 1.00 88.69 94 PHE A CA 1
ATOM 731 C C . PHE A 1 94 ? -1.884 -7.026 24.222 1.00 88.69 94 PHE A C 1
ATOM 733 O O . PHE A 1 94 ? -0.909 -6.339 24.530 1.00 88.69 94 PHE A O 1
ATOM 740 N N . GLU A 1 95 ? -2.256 -7.216 22.958 1.00 91.06 95 GLU A N 1
ATOM 741 C CA . GLU A 1 95 ? -1.471 -6.747 21.817 1.00 91.06 95 GLU A CA 1
ATOM 742 C C . GLU A 1 95 ? -2.340 -6.124 20.717 1.00 91.06 95 GLU A C 1
ATOM 744 O O . GLU A 1 95 ? -3.522 -6.431 20.548 1.00 91.06 95 GLU A O 1
ATOM 749 N N . THR A 1 96 ? -1.737 -5.208 19.951 1.00 92.69 96 THR A N 1
ATOM 750 C CA . THR A 1 96 ? -2.418 -4.446 18.893 1.00 92.69 96 THR A CA 1
ATOM 751 C C . THR A 1 96 ? -1.598 -4.472 17.611 1.00 92.69 96 THR A C 1
ATOM 753 O O . THR A 1 96 ? -0.451 -4.019 17.582 1.00 92.69 96 THR A O 1
ATOM 756 N N . TYR A 1 97 ? -2.196 -4.973 16.533 1.00 91.88 97 TYR A N 1
ATOM 757 C CA . TYR A 1 97 ? -1.528 -5.169 15.248 1.00 91.88 97 TYR A CA 1
ATOM 758 C C . TYR A 1 97 ? -2.063 -4.200 14.197 1.00 91.88 97 TYR A C 1
ATOM 760 O O . TYR A 1 97 ? -3.221 -3.777 14.239 1.00 91.88 97 TYR A O 1
ATOM 768 N N . ARG A 1 98 ? -1.204 -3.791 13.255 1.00 90.56 98 ARG A N 1
ATOM 769 C CA . ARG A 1 98 ? -1.523 -2.724 12.295 1.00 90.56 98 ARG A CA 1
ATOM 770 C C . ARG A 1 98 ? -0.652 -2.780 11.042 1.00 90.56 98 ARG A C 1
ATOM 772 O O . ARG A 1 98 ? 0.499 -2.343 11.065 1.00 90.56 98 ARG A O 1
ATOM 779 N N . ALA A 1 99 ? -1.235 -3.193 9.921 1.00 90.44 99 ALA A N 1
ATOM 780 C CA . ALA A 1 99 ? -0.616 -3.074 8.603 1.00 90.44 99 ALA A CA 1
ATOM 781 C C . ALA A 1 99 ? -1.198 -1.866 7.872 1.00 90.44 99 ALA A C 1
ATOM 783 O O . ALA A 1 99 ? -2.410 -1.710 7.768 1.00 90.44 99 ALA A O 1
ATOM 784 N N . ALA A 1 100 ? -0.332 -1.011 7.340 1.00 89.06 100 ALA A N 1
ATOM 785 C CA . ALA A 1 100 ? -0.692 0.189 6.592 1.00 89.06 100 ALA A CA 1
ATOM 786 C C . ALA A 1 100 ? 0.343 0.425 5.487 1.00 89.06 100 ALA A C 1
ATOM 788 O O . ALA A 1 100 ? 1.449 -0.107 5.548 1.00 89.06 100 ALA A O 1
ATOM 789 N N . SER A 1 101 ? 0.045 1.305 4.529 1.00 85.69 101 SER A N 1
ATOM 790 C CA . SER A 1 101 ? 1.002 1.702 3.477 1.00 85.69 101 SER A CA 1
ATOM 791 C C . SER A 1 101 ? 2.251 2.440 3.995 1.00 85.69 101 SER A C 1
ATOM 793 O O . SER A 1 101 ? 3.148 2.768 3.219 1.00 85.69 101 SER A O 1
ATOM 795 N N . ARG A 1 102 ? 2.313 2.718 5.306 1.00 81.12 102 ARG A N 1
ATOM 796 C CA . ARG A 1 102 ? 3.456 3.282 6.034 1.00 81.12 102 ARG A CA 1
ATOM 797 C C . ARG A 1 102 ? 3.555 2.636 7.419 1.00 81.12 102 ARG A C 1
ATOM 799 O O . ARG A 1 102 ? 2.672 2.834 8.254 1.00 81.12 102 ARG A O 1
ATOM 806 N N . SER A 1 103 ? 4.641 1.910 7.678 1.00 73.00 103 SER A N 1
ATOM 807 C CA . SER A 1 103 ? 4.930 1.251 8.967 1.00 73.00 103 SER A CA 1
ATOM 808 C C . SER A 1 103 ? 5.067 2.239 10.135 1.00 73.00 103 SER A C 1
ATOM 810 O O . SER A 1 103 ? 4.581 1.976 11.235 1.00 73.00 103 SER A O 1
ATOM 812 N N . LEU A 1 104 ? 5.655 3.410 9.870 1.00 75.94 104 LEU A N 1
ATOM 813 C CA . LEU A 1 104 ? 5.842 4.516 10.820 1.00 75.94 104 LEU A CA 1
ATOM 814 C C . LEU A 1 104 ? 4.554 5.325 11.101 1.00 75.94 104 LEU A C 1
ATOM 816 O O . LEU A 1 104 ? 4.593 6.341 11.791 1.00 75.94 104 LEU A O 1
ATOM 820 N N . GLY A 1 105 ? 3.400 4.894 10.581 1.00 82.06 105 GLY A N 1
ATOM 821 C CA . GLY A 1 105 ? 2.114 5.551 10.810 1.00 82.06 105 GLY A CA 1
ATOM 822 C C . GLY A 1 105 ? 1.788 6.670 9.816 1.00 82.06 105 GLY A C 1
ATOM 823 O O . GLY A 1 105 ? 2.298 6.714 8.696 1.00 82.06 105 GLY A O 1
ATOM 824 N N . ASN A 1 106 ? 0.860 7.550 10.208 1.00 83.00 106 ASN A N 1
ATOM 825 C CA . ASN A 1 106 ? 0.279 8.595 9.346 1.00 83.00 106 ASN A CA 1
ATOM 826 C C . ASN A 1 106 ? -0.187 8.073 7.960 1.00 83.00 106 ASN A C 1
ATOM 828 O O . ASN A 1 106 ? 0.101 8.639 6.897 1.00 83.00 106 ASN A O 1
ATOM 832 N N . ALA A 1 107 ? -0.892 6.944 8.009 1.00 87.19 107 ALA A N 1
ATOM 833 C CA . ALA A 1 107 ? -1.615 6.285 6.927 1.00 87.19 107 ALA A CA 1
ATOM 834 C C . ALA A 1 107 ? -2.778 5.490 7.546 1.00 87.19 107 ALA A C 1
ATOM 836 O O . ALA A 1 107 ? -2.673 5.068 8.704 1.00 87.19 107 ALA A O 1
ATOM 837 N N . LEU A 1 108 ? -3.863 5.280 6.795 1.00 89.62 108 LEU A N 1
ATOM 838 C CA . LEU A 1 108 ? -4.941 4.369 7.198 1.00 89.62 108 LEU A CA 1
ATOM 839 C C . LEU A 1 108 ? -4.460 2.908 7.106 1.00 89.62 108 LEU A C 1
ATOM 841 O O . LEU A 1 108 ? -3.635 2.610 6.234 1.00 89.62 108 LEU A O 1
ATOM 845 N N . PRO A 1 109 ? -4.932 2.007 7.984 1.00 90.81 109 PRO A N 1
ATOM 846 C CA . PRO A 1 109 ? -4.573 0.600 7.910 1.00 90.81 109 PRO A CA 1
ATOM 847 C C . PRO A 1 109 ? -5.312 -0.128 6.773 1.00 90.81 109 PRO A C 1
ATOM 849 O O . PRO A 1 109 ? -6.417 0.244 6.380 1.00 90.81 109 PRO A O 1
ATOM 852 N N . TYR A 1 110 ? -4.686 -1.185 6.254 1.00 90.62 110 TYR A N 1
ATOM 853 C CA . TYR A 1 110 ? -5.329 -2.218 5.434 1.00 90.62 110 TYR A CA 1
ATOM 854 C C . TYR A 1 110 ? -6.112 -3.200 6.314 1.00 90.62 110 TYR A C 1
ATOM 856 O O . TYR A 1 110 ? -7.211 -3.617 5.956 1.00 90.62 110 TYR A O 1
ATOM 864 N N . LEU A 1 111 ? -5.529 -3.522 7.469 1.00 91.94 111 LEU A N 1
ATOM 865 C CA . LEU A 1 111 ? -6.139 -4.197 8.605 1.00 91.94 111 LEU A CA 1
ATOM 866 C C . LEU A 1 111 ? -5.431 -3.703 9.872 1.00 91.94 111 LEU A C 1
ATOM 868 O O . LEU A 1 111 ? -4.210 -3.501 9.886 1.00 91.94 111 LEU A O 1
ATOM 872 N N . ASN A 1 112 ? -6.203 -3.543 10.936 1.00 93.81 112 ASN A N 1
ATOM 873 C CA . ASN A 1 112 ? -5.727 -3.495 12.306 1.00 93.81 112 ASN A CA 1
ATOM 874 C C . ASN A 1 112 ? -6.501 -4.531 13.136 1.00 93.81 112 ASN A C 1
ATOM 876 O O . ASN A 1 112 ? -7.632 -4.877 12.799 1.00 93.81 112 ASN A O 1
ATOM 880 N N . SER A 1 113 ? -5.888 -5.057 14.188 1.00 94.62 113 SER A N 1
ATOM 881 C CA . SER A 1 113 ? -6.539 -5.987 15.112 1.00 94.62 113 SER A CA 1
ATOM 882 C C . SER A 1 113 ? -6.132 -5.688 16.547 1.00 94.62 113 SER A C 1
ATOM 884 O O . SER A 1 113 ? -5.191 -4.931 16.816 1.00 94.62 113 SER A O 1
ATOM 886 N N . THR A 1 114 ? -6.881 -6.239 17.488 1.00 95.06 114 THR A N 1
ATOM 887 C CA . THR A 1 114 ? -6.575 -6.164 18.912 1.00 95.06 114 THR A CA 1
ATOM 888 C C . THR A 1 114 ? -6.941 -7.489 19.553 1.00 95.06 114 THR A C 1
ATOM 890 O O . THR A 1 114 ? -8.050 -7.990 19.357 1.00 95.06 114 THR A O 1
ATOM 893 N N . PHE A 1 115 ? -5.977 -8.058 20.269 1.00 94.31 115 PHE A N 1
ATOM 894 C CA . PHE A 1 115 ? -6.060 -9.387 20.851 1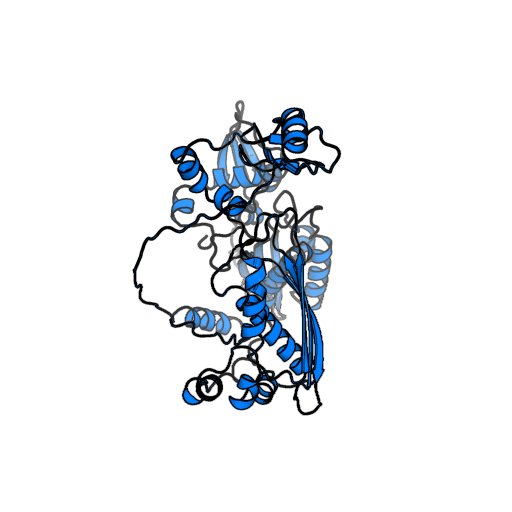.00 94.31 115 PHE A CA 1
ATOM 895 C C . PHE A 1 115 ? -5.777 -9.304 22.349 1.00 94.31 115 PHE A C 1
ATOM 897 O O . PHE A 1 115 ? -4.809 -8.667 22.772 1.00 94.31 115 PHE A O 1
ATOM 904 N N . LEU A 1 116 ? -6.628 -9.951 23.137 1.00 91.25 116 LEU A N 1
ATOM 905 C CA . LEU A 1 116 ? -6.492 -10.112 24.579 1.00 91.25 116 LEU A CA 1
ATOM 906 C C . LEU A 1 116 ? -6.570 -11.607 24.893 1.00 91.25 116 LEU A C 1
ATOM 908 O O . LEU A 1 116 ? -7.460 -12.293 24.393 1.00 91.25 116 LEU A O 1
ATOM 912 N N . ALA A 1 117 ? -5.664 -12.107 25.724 1.00 90.19 117 ALA A N 1
ATOM 913 C CA . ALA A 1 117 ? -5.648 -13.491 26.179 1.00 90.19 117 ALA A CA 1
ATOM 914 C C . ALA A 1 117 ? -5.312 -13.565 27.670 1.00 90.19 117 ALA A C 1
ATOM 916 O O . ALA A 1 117 ? -4.363 -12.931 28.133 1.00 90.19 117 ALA A O 1
ATOM 917 N N . GLN A 1 118 ? -6.066 -14.376 28.406 1.00 88.94 118 GLN A N 1
ATOM 918 C CA . GLN A 1 118 ? -5.693 -14.851 29.735 1.00 88.94 118 GLN A CA 1
ATOM 919 C C . GLN A 1 118 ? -5.107 -16.254 29.573 1.00 88.94 118 GLN A C 1
ATOM 921 O O . GLN A 1 118 ? -5.806 -17.164 29.130 1.00 88.94 118 GLN A O 1
ATOM 926 N N . LEU A 1 119 ? -3.829 -16.426 29.901 1.00 87.19 119 LEU A N 1
ATOM 927 C CA . LEU A 1 119 ? -3.145 -17.718 29.879 1.00 87.19 119 LEU A CA 1
ATOM 928 C C . LEU A 1 119 ? -2.890 -18.191 31.308 1.00 87.19 119 LEU A C 1
ATOM 930 O O . LEU A 1 119 ? -2.355 -17.421 32.103 1.00 87.19 119 LEU A O 1
ATOM 934 N N . SER A 1 120 ? -3.168 -19.455 31.616 1.00 85.56 120 SER A N 1
ATOM 935 C CA . SER A 1 120 ? -2.599 -20.118 32.794 1.00 85.56 120 SER A CA 1
ATOM 936 C C . SER A 1 120 ? -1.427 -21.009 32.387 1.00 85.56 120 SER A C 1
ATOM 938 O O . SER A 1 120 ? -1.457 -21.699 31.361 1.00 85.56 120 SER A O 1
ATOM 940 N N . GLN A 1 121 ? -0.358 -20.981 33.180 1.00 80.25 121 GLN A N 1
ATOM 941 C CA . GLN A 1 121 ? 0.771 -21.886 32.996 1.00 80.25 121 GLN A CA 1
ATOM 942 C C . GLN A 1 121 ? 0.421 -23.284 33.528 1.00 80.25 121 GLN A C 1
ATOM 944 O O . GLN A 1 121 ? 0.103 -23.443 34.704 1.00 80.25 121 GLN A O 1
ATOM 949 N N . SER A 1 122 ? 0.530 -24.306 32.676 1.00 73.38 122 SER A N 1
ATOM 950 C CA . SER A 1 122 ? 0.402 -25.718 33.055 1.00 73.38 122 SER A CA 1
ATOM 951 C C . SER A 1 122 ? 1.741 -26.458 32.873 1.00 73.38 122 SER A C 1
ATOM 953 O O . SER A 1 122 ? 2.605 -25.980 32.131 1.00 73.38 122 SER A O 1
ATOM 955 N N . PRO A 1 123 ? 1.935 -27.647 33.479 1.00 70.06 123 PRO A N 1
ATOM 956 C CA . PRO A 1 123 ? 3.170 -28.425 33.324 1.00 70.06 123 PRO A CA 1
ATOM 957 C C . PRO A 1 123 ? 3.488 -28.856 31.882 1.00 70.06 123 PRO A C 1
ATOM 959 O O . PRO A 1 123 ? 4.616 -29.253 31.602 1.00 70.06 123 PRO A O 1
ATOM 962 N N . THR A 1 124 ? 2.507 -28.812 30.974 1.00 68.12 124 THR A N 1
ATOM 963 C CA . THR A 1 124 ? 2.618 -29.264 29.576 1.00 68.12 124 THR A CA 1
ATOM 964 C C . THR A 1 124 ? 2.518 -28.133 28.545 1.00 68.12 124 THR A C 1
ATOM 966 O O . THR A 1 124 ? 2.508 -28.409 27.346 1.00 68.12 124 THR A O 1
ATOM 969 N N . GLY A 1 125 ? 2.455 -26.869 28.980 1.00 76.38 125 GLY A N 1
ATOM 970 C CA . GLY A 1 125 ? 2.335 -25.691 28.112 1.00 76.38 125 GLY A CA 1
ATOM 971 C C . GLY A 1 125 ? 1.369 -24.643 28.669 1.00 76.38 125 GLY A C 1
ATOM 972 O O . GLY A 1 125 ? 0.961 -24.712 29.828 1.00 76.38 125 GLY A O 1
ATOM 973 N N . PHE A 1 126 ? 0.974 -23.673 27.848 1.00 82.62 126 PHE A N 1
ATOM 974 C CA . PHE A 1 126 ? 0.013 -22.643 28.252 1.00 82.62 126 PHE A CA 1
ATOM 975 C C . PHE A 1 126 ? -1.417 -23.043 27.874 1.00 82.62 126 PHE A C 1
ATOM 977 O O . PHE A 1 126 ? -1.670 -23.481 26.749 1.00 82.62 126 PHE A O 1
ATOM 984 N N . MET A 1 127 ? -2.349 -22.884 28.814 1.00 86.00 127 MET A N 1
ATOM 985 C CA . MET A 1 127 ? -3.786 -23.065 28.601 1.00 86.00 127 MET A CA 1
ATOM 986 C C . MET A 1 127 ? -4.460 -21.697 28.473 1.00 86.00 127 MET A C 1
ATOM 988 O O . MET A 1 127 ? -4.140 -20.781 29.229 1.00 86.00 127 MET A O 1
ATOM 992 N N . LEU A 1 128 ? -5.373 -21.546 27.513 1.00 88.38 128 LEU A N 1
ATOM 993 C CA . LEU A 1 128 ? -6.083 -20.291 27.263 1.00 88.38 128 LEU A CA 1
ATOM 994 C C . LEU A 1 128 ? -7.388 -20.234 28.074 1.00 88.38 128 LEU A C 1
ATOM 996 O O . LEU A 1 128 ? -8.368 -20.883 27.723 1.00 88.38 128 LEU A O 1
ATOM 1000 N N . ASN A 1 129 ? -7.395 -19.451 29.154 1.00 86.38 129 ASN A N 1
ATOM 1001 C CA . ASN A 1 129 ? -8.507 -19.343 30.107 1.00 86.38 129 ASN A CA 1
ATOM 1002 C C . ASN A 1 129 ? -9.649 -18.445 29.602 1.00 86.38 129 ASN A C 1
ATOM 1004 O O . ASN A 1 129 ? -10.799 -18.677 29.945 1.00 86.38 129 ASN A O 1
ATOM 1008 N N . ASN A 1 130 ? -9.328 -17.407 28.825 1.00 87.50 130 ASN A N 1
ATOM 1009 C CA . ASN A 1 130 ? -10.268 -16.535 28.111 1.00 87.50 130 ASN A CA 1
ATOM 1010 C C . ASN A 1 130 ? -9.528 -15.823 26.974 1.00 87.50 130 ASN A C 1
ATOM 1012 O O . ASN A 1 130 ? -8.309 -15.622 27.046 1.00 87.50 130 ASN A O 1
ATOM 1016 N N . CYS A 1 131 ? -10.259 -15.374 25.954 1.00 90.19 131 CYS A N 1
ATOM 1017 C CA . CYS A 1 131 ? -9.701 -14.545 24.892 1.00 90.19 131 CYS A CA 1
ATOM 1018 C C . CYS A 1 131 ? -10.736 -13.624 24.233 1.00 90.19 131 CYS A C 1
ATOM 1020 O O . CYS A 1 131 ? -11.931 -13.907 24.228 1.00 90.19 131 CYS A O 1
ATOM 1022 N N . TRP A 1 132 ? -10.239 -12.516 23.681 1.00 91.94 132 TRP A N 1
ATOM 1023 C CA . TRP A 1 132 ? -10.986 -11.554 22.877 1.00 91.94 132 TRP A CA 1
ATOM 1024 C C . TRP A 1 132 ? -10.163 -11.273 21.618 1.00 91.94 132 TRP A C 1
ATOM 1026 O O . TRP A 1 132 ? -9.030 -10.788 21.705 1.00 91.94 132 TRP A O 1
ATOM 1036 N N . PHE A 1 133 ? -10.717 -11.570 20.447 1.00 93.81 133 PHE A N 1
ATOM 1037 C CA . PHE A 1 133 ? -10.042 -11.480 19.159 1.00 93.81 133 PHE A CA 1
ATOM 1038 C C . PHE A 1 133 ? -10.842 -10.603 18.198 1.00 93.81 133 PHE A C 1
ATOM 1040 O O . PHE A 1 133 ? -11.806 -11.037 17.565 1.00 93.81 133 PHE A O 1
ATOM 1047 N N . ALA A 1 134 ? -10.426 -9.341 18.077 1.00 94.19 134 ALA A N 1
ATOM 1048 C CA . ALA A 1 134 ? -11.115 -8.358 17.256 1.00 94.19 134 ALA A CA 1
ATOM 1049 C C . ALA A 1 134 ? -10.283 -7.906 16.051 1.00 94.19 134 ALA A C 1
ATOM 1051 O O . ALA A 1 134 ? -9.111 -7.545 16.175 1.00 94.19 134 ALA A O 1
ATOM 1052 N N . PHE A 1 135 ? -10.934 -7.820 14.892 1.00 94.12 135 PHE A N 1
ATOM 1053 C CA . PHE A 1 135 ? -10.395 -7.281 13.645 1.00 94.12 135 PHE A CA 1
ATOM 1054 C C . PHE A 1 135 ? -11.171 -6.019 13.245 1.00 94.12 135 PHE A C 1
ATOM 1056 O O . PHE A 1 135 ? -12.398 -5.982 13.317 1.00 94.12 135 PHE A O 1
ATOM 1063 N N . GLY A 1 136 ? -10.469 -4.955 12.851 1.00 90.56 136 GLY A N 1
ATOM 1064 C CA . GLY A 1 136 ? -11.088 -3.701 12.411 1.00 90.56 136 GLY A CA 1
ATOM 1065 C C . GLY A 1 136 ? -11.615 -3.762 10.976 1.00 90.56 136 GLY A C 1
ATOM 1066 O O . GLY A 1 136 ? -11.787 -4.828 10.402 1.00 90.56 136 GLY A O 1
ATOM 1067 N N . VAL A 1 137 ? -11.860 -2.605 10.357 1.00 85.94 137 VAL A N 1
ATOM 1068 C CA . VAL A 1 137 ? -12.408 -2.537 8.988 1.00 85.94 137 VAL A CA 1
ATOM 1069 C C . VAL A 1 137 ? -11.368 -2.988 7.950 1.00 85.94 137 VAL A C 1
ATOM 1071 O O . VAL A 1 137 ? -10.483 -2.223 7.554 1.00 85.94 137 VAL A O 1
ATOM 1074 N N . TYR A 1 138 ? -11.504 -4.229 7.475 1.00 79.94 138 TYR A N 1
ATOM 1075 C CA . TYR A 1 138 ? -10.649 -4.848 6.448 1.00 79.94 138 TYR A CA 1
ATOM 1076 C C . TYR A 1 138 ? -11.356 -5.075 5.101 1.00 79.94 138 TYR A C 1
ATOM 1078 O O . TYR A 1 138 ? -10.851 -5.789 4.242 1.00 79.94 138 TYR A O 1
ATOM 1086 N N . GLY A 1 139 ? -12.511 -4.448 4.889 1.00 77.44 139 GLY A N 1
ATOM 1087 C CA . GLY A 1 139 ? -13.431 -4.780 3.791 1.00 77.44 139 GLY A CA 1
ATOM 1088 C C . GLY A 1 139 ? -14.861 -5.036 4.262 1.00 77.44 139 GLY A C 1
ATOM 1089 O O . GLY A 1 139 ? -15.708 -5.416 3.470 1.00 77.44 139 GLY A O 1
ATOM 1090 N N . THR A 1 140 ? -15.120 -4.828 5.549 1.00 84.31 140 THR A N 1
ATOM 1091 C CA . THR A 1 140 ? -16.408 -4.947 6.229 1.00 84.31 140 THR A CA 1
ATOM 1092 C C . THR A 1 140 ? -16.868 -3.564 6.689 1.00 84.31 140 THR A C 1
ATOM 1094 O O . THR A 1 140 ? -16.038 -2.697 6.971 1.00 84.31 140 THR A O 1
ATOM 1097 N N . LYS A 1 141 ? -18.177 -3.324 6.811 1.00 84.44 141 LYS A N 1
ATOM 1098 C CA . LYS A 1 141 ? -18.704 -2.032 7.308 1.00 84.44 141 LYS A CA 1
ATOM 1099 C C . LYS A 1 141 ? -18.182 -1.619 8.696 1.00 84.44 141 LYS A C 1
ATOM 1101 O O . LYS A 1 141 ? -18.027 -0.426 8.958 1.00 84.44 141 LYS A O 1
ATOM 1106 N N . HIS A 1 142 ? -17.919 -2.575 9.586 1.00 87.31 142 HIS A N 1
ATOM 1107 C CA . HIS A 1 142 ? -17.513 -2.325 10.974 1.00 87.31 142 HIS A CA 1
ATOM 1108 C C . HIS A 1 142 ? -16.433 -3.320 11.430 1.00 87.31 142 HIS A C 1
ATOM 1110 O O . HIS A 1 142 ? -16.073 -4.240 10.692 1.00 87.31 142 HIS A O 1
ATOM 1116 N N . ALA A 1 143 ? -15.900 -3.108 12.638 1.00 90.00 143 ALA A N 1
ATOM 1117 C CA . ALA A 1 143 ? -15.061 -4.094 13.314 1.00 90.00 143 ALA A CA 1
ATOM 1118 C C . ALA A 1 143 ? -15.864 -5.371 13.625 1.00 90.00 143 ALA A C 1
ATOM 1120 O O . ALA A 1 143 ? -17.073 -5.301 13.843 1.00 90.00 143 ALA A O 1
ATOM 1121 N N . ILE A 1 144 ? -15.184 -6.517 13.645 1.00 90.31 144 ILE A N 1
ATOM 1122 C CA . ILE A 1 144 ? -15.759 -7.842 13.901 1.00 90.31 144 ILE A CA 1
ATOM 1123 C C . ILE A 1 144 ? -14.939 -8.535 14.989 1.00 90.31 144 ILE A C 1
ATOM 1125 O O . ILE A 1 144 ? -13.708 -8.465 14.990 1.00 90.31 144 ILE A O 1
ATOM 1129 N N . ARG A 1 145 ? -15.630 -9.201 15.916 1.00 91.25 145 ARG A N 1
ATOM 1130 C CA . ARG A 1 145 ? -15.057 -10.048 16.965 1.00 91.25 145 ARG A CA 1
ATOM 1131 C C . ARG A 1 145 ? -15.358 -11.502 16.607 1.00 91.25 145 ARG A C 1
ATOM 1133 O O . ARG A 1 145 ? -16.519 -11.816 16.366 1.00 91.25 145 ARG A O 1
ATOM 1140 N N . VAL A 1 146 ? -14.343 -12.364 16.539 1.00 92.19 146 VAL A N 1
ATOM 1141 C CA . VAL A 1 146 ? -14.505 -13.773 16.116 1.00 92.19 146 VAL A CA 1
ATOM 1142 C C . VAL A 1 146 ? -14.849 -14.667 17.308 1.00 92.19 146 VAL A C 1
ATOM 1144 O O . VAL A 1 146 ? -14.068 -15.526 17.718 1.00 92.19 146 VAL A O 1
ATOM 1147 N N . LYS A 1 147 ? -16.029 -14.424 17.888 1.00 91.31 147 LYS A N 1
ATOM 1148 C CA . LYS A 1 147 ? -16.536 -15.086 19.105 1.00 91.31 147 LYS A CA 1
ATOM 1149 C C . LYS A 1 147 ? -16.506 -16.611 18.992 1.00 91.31 147 LYS A C 1
ATOM 1151 O O . LYS A 1 147 ? -16.175 -17.291 19.951 1.00 91.31 147 LYS A O 1
ATOM 1156 N N . GLU A 1 148 ? -16.736 -17.147 17.802 1.00 91.19 148 GLU A N 1
ATOM 1157 C CA . GLU A 1 148 ? -16.691 -18.579 17.514 1.00 91.19 148 GLU A CA 1
ATOM 1158 C C . GLU A 1 148 ? -15.271 -19.158 17.675 1.00 91.19 148 GLU A C 1
ATOM 1160 O O . GLU A 1 148 ? -15.096 -20.267 18.180 1.00 91.19 148 GLU A O 1
ATOM 1165 N N . VAL A 1 149 ? -14.233 -18.404 17.289 1.00 92.19 149 VAL A N 1
ATOM 1166 C CA . VAL A 1 149 ? -12.820 -18.790 17.481 1.00 92.19 149 VAL A CA 1
ATOM 1167 C C . VAL A 1 149 ? -12.404 -18.637 18.946 1.00 92.19 149 VAL A C 1
ATOM 1169 O O . VAL A 1 149 ? -11.606 -19.434 19.439 1.00 92.19 149 VAL A O 1
ATOM 1172 N N . GLU A 1 150 ? -12.963 -17.653 19.654 1.00 92.75 150 GLU A N 1
ATOM 1173 C CA . GLU A 1 150 ? -12.765 -17.481 21.097 1.00 92.75 150 GLU A CA 1
ATOM 1174 C C . GLU A 1 150 ? -13.368 -18.655 21.882 1.00 92.75 150 GLU A C 1
ATOM 1176 O O . GLU A 1 150 ? -12.667 -19.302 22.660 1.00 92.75 150 GLU A O 1
ATOM 1181 N N . GLU A 1 151 ? -14.631 -18.998 21.611 1.00 93.44 151 GLU A N 1
ATOM 1182 C CA . GLU A 1 151 ? -15.324 -20.176 22.150 1.00 93.44 151 GLU A CA 1
ATOM 1183 C C . GLU A 1 151 ? -14.592 -21.478 21.797 1.00 93.44 151 GLU A C 1
ATOM 1185 O O . GLU A 1 151 ? -14.450 -22.358 22.647 1.00 93.44 151 GLU A O 1
ATOM 1190 N N . PHE A 1 152 ? -14.067 -21.601 20.571 1.00 92.88 152 PHE A N 1
ATOM 1191 C CA . PHE A 1 152 ? -13.280 -22.766 20.169 1.00 92.88 152 PHE A CA 1
ATOM 1192 C C . PHE A 1 152 ? -11.959 -22.887 20.938 1.00 92.88 152 PHE A C 1
ATOM 1194 O O . PHE A 1 152 ? -11.527 -24.014 21.179 1.00 92.88 152 PHE A O 1
ATOM 1201 N N . LEU A 1 153 ? -11.278 -21.789 21.279 1.00 91.38 153 LEU A N 1
ATOM 1202 C CA . LEU A 1 153 ? -9.978 -21.837 21.963 1.00 91.38 153 LEU A CA 1
ATOM 1203 C C . LEU A 1 153 ? -10.074 -21.817 23.497 1.00 91.38 153 LEU A C 1
ATOM 1205 O O . LEU A 1 153 ? -9.106 -22.202 24.157 1.00 91.38 153 LEU A O 1
ATOM 1209 N N . ASN A 1 154 ? -11.207 -21.406 24.069 1.00 91.12 154 ASN A N 1
ATOM 1210 C CA . ASN A 1 154 ? -11.393 -21.333 25.517 1.00 91.12 154 ASN A CA 1
ATOM 1211 C C . ASN A 1 154 ? -11.212 -22.714 26.190 1.00 91.12 154 ASN A C 1
ATOM 1213 O O . ASN A 1 154 ? -11.724 -23.734 25.723 1.00 91.12 154 ASN A O 1
ATOM 1217 N N . GLY A 1 155 ? -10.431 -22.754 27.271 1.00 87.00 155 GLY A N 1
ATOM 1218 C CA . GLY A 1 155 ? -10.104 -23.955 28.038 1.00 87.00 155 GLY A CA 1
ATOM 1219 C C . GLY A 1 155 ? -9.120 -24.913 27.357 1.00 87.00 155 GLY A C 1
ATOM 1220 O O . GLY A 1 155 ? -8.879 -25.999 27.885 1.00 87.00 155 GLY A O 1
ATOM 1221 N N . LYS A 1 156 ? -8.544 -24.565 26.195 1.00 89.81 156 LYS A N 1
ATOM 1222 C CA . LYS A 1 156 ? -7.611 -25.447 25.471 1.00 89.81 156 LYS A CA 1
ATOM 1223 C C . LYS A 1 156 ? -6.145 -25.151 25.776 1.00 89.81 156 LYS A C 1
ATOM 1225 O O . LYS A 1 156 ? -5.725 -24.004 25.919 1.00 89.81 156 LYS A O 1
ATOM 1230 N N . LEU A 1 157 ? -5.349 -26.220 25.797 1.00 87.00 157 LEU A N 1
ATOM 1231 C CA . LEU A 1 157 ? -3.889 -26.159 25.751 1.00 87.00 157 LEU A CA 1
ATOM 1232 C C . LEU A 1 157 ? -3.440 -25.720 24.346 1.00 87.00 157 LEU A C 1
ATOM 1234 O O . LEU A 1 157 ? -3.888 -26.294 23.348 1.00 87.00 157 LEU A O 1
ATOM 1238 N N . LEU A 1 158 ? -2.544 -24.735 24.259 1.00 85.50 158 LEU A N 1
ATOM 1239 C CA . LEU A 1 158 ? -2.036 -24.206 22.990 1.00 85.50 158 LEU A CA 1
ATOM 1240 C C . LEU A 1 158 ? -1.047 -25.183 22.329 1.00 85.50 158 LEU A C 1
ATOM 1242 O O . LEU A 1 158 ? 0.168 -25.073 22.477 1.00 85.50 158 LEU A O 1
ATOM 1246 N N . SER A 1 159 ? -1.580 -26.154 21.585 1.00 82.94 159 SER A N 1
ATOM 1247 C CA . SER A 1 159 ? -0.804 -27.096 20.773 1.00 82.94 159 SER A CA 1
ATOM 1248 C C . SER A 1 159 ? -0.871 -26.763 19.279 1.00 82.94 159 SER A C 1
ATOM 1250 O O . SER A 1 159 ? -1.819 -26.142 18.798 1.00 82.94 159 SER A O 1
ATOM 1252 N N . ILE A 1 160 ? 0.114 -27.239 18.510 1.00 81.00 160 ILE A N 1
ATOM 1253 C CA . ILE A 1 160 ? 0.207 -27.006 17.056 1.00 81.00 160 ILE A CA 1
ATOM 1254 C C . ILE A 1 160 ? -1.063 -27.467 16.312 1.00 81.00 160 ILE A C 1
ATOM 1256 O O . ILE A 1 160 ? -1.470 -26.817 15.350 1.00 81.00 160 ILE A O 1
ATOM 1260 N N . SER A 1 161 ? -1.721 -28.548 16.754 1.00 82.31 161 SER A N 1
ATOM 1261 C CA . SER A 1 161 ? -2.971 -29.019 16.138 1.00 82.31 161 SER A CA 1
ATOM 1262 C C . SER A 1 161 ? -4.153 -28.092 16.432 1.00 82.31 161 SER A C 1
ATOM 1264 O O . SER A 1 161 ? -4.880 -27.738 15.509 1.00 82.31 161 SER A O 1
ATOM 1266 N N . VAL A 1 162 ? -4.302 -27.638 17.683 1.00 86.62 162 VAL A N 1
ATOM 1267 C CA . VAL A 1 162 ? -5.360 -26.694 18.088 1.00 86.62 162 VAL A CA 1
ATOM 1268 C C . VAL A 1 162 ? -5.194 -25.351 17.372 1.00 86.62 162 VAL A C 1
ATOM 1270 O O . VAL A 1 162 ? -6.172 -24.794 16.876 1.00 86.62 162 VAL A O 1
ATOM 1273 N N . LEU A 1 163 ? -3.956 -24.864 17.243 1.00 84.88 163 LEU A N 1
ATOM 1274 C CA . LEU A 1 163 ? -3.643 -23.659 16.472 1.00 84.88 163 LEU A CA 1
ATOM 1275 C C . LEU A 1 163 ? -3.989 -23.831 14.984 1.00 84.88 163 LEU A C 1
ATOM 1277 O O . LEU A 1 163 ? -4.622 -22.957 14.401 1.00 84.88 163 LEU A O 1
ATOM 1281 N N . TYR A 1 164 ? -3.640 -24.966 14.368 1.00 83.19 164 TYR A N 1
ATOM 1282 C CA . TYR A 1 164 ? -3.953 -25.247 12.960 1.00 83.19 164 TYR A CA 1
ATOM 1283 C C . TYR A 1 164 ? -5.463 -25.313 12.672 1.00 83.19 164 TYR A C 1
ATOM 1285 O O . TYR A 1 164 ? -5.914 -24.829 11.631 1.00 83.19 164 TYR A O 1
ATOM 1293 N N . GLU A 1 165 ? -6.252 -25.863 13.595 1.00 87.12 165 GLU A N 1
ATOM 1294 C CA . GLU A 1 165 ? -7.717 -25.845 13.514 1.00 87.12 165 GLU A CA 1
ATOM 1295 C C . GLU A 1 165 ? -8.279 -24.425 13.691 1.00 87.12 165 GLU A C 1
ATOM 1297 O O . GLU A 1 165 ? -9.127 -24.007 12.902 1.00 87.12 165 GLU A O 1
ATOM 1302 N N . ALA A 1 166 ? -7.751 -23.641 14.637 1.00 88.50 166 ALA A N 1
ATOM 1303 C CA . ALA A 1 166 ? -8.160 -22.250 14.837 1.00 88.50 166 ALA A CA 1
ATOM 1304 C C . ALA A 1 166 ? -7.811 -21.339 13.644 1.00 88.50 166 ALA A C 1
ATOM 1306 O O . ALA A 1 166 ? -8.624 -20.492 13.276 1.00 88.50 166 ALA A O 1
ATOM 1307 N N . PHE A 1 167 ? -6.659 -21.533 12.985 1.00 87.31 167 PHE A N 1
ATOM 1308 C CA . PHE A 1 167 ? -6.315 -20.807 11.753 1.00 87.31 167 PHE A CA 1
ATOM 1309 C C . PHE A 1 167 ? -7.303 -21.116 10.623 1.00 87.31 167 PHE A C 1
ATOM 1311 O O . PHE A 1 167 ? -7.817 -20.187 10.002 1.00 87.31 167 PHE A O 1
ATOM 1318 N N . LYS A 1 168 ? -7.637 -22.395 10.402 1.00 86.12 168 LYS A N 1
ATOM 1319 C CA . LYS A 1 168 ? -8.667 -22.789 9.423 1.00 86.12 168 LYS A CA 1
ATOM 1320 C C . LYS A 1 168 ? -10.033 -22.198 9.741 1.00 86.12 168 LYS A C 1
ATOM 1322 O O . LYS A 1 168 ? -10.749 -21.793 8.830 1.00 86.12 168 LYS A O 1
ATOM 1327 N N . PHE A 1 169 ? -10.412 -22.164 11.016 1.00 88.69 169 PHE A N 1
ATOM 1328 C CA . PHE A 1 169 ? -11.708 -21.625 11.404 1.00 88.69 169 PHE A CA 1
ATOM 1329 C C . PHE A 1 169 ? -11.756 -20.107 11.179 1.00 88.69 169 PHE A C 1
ATOM 1331 O O . PHE A 1 169 ? -12.689 -19.612 10.547 1.00 88.69 169 PHE A O 1
ATOM 1338 N N . LEU A 1 170 ? -10.689 -19.386 11.543 1.00 89.12 170 LEU A N 1
ATOM 1339 C CA . LEU A 1 170 ? -10.527 -17.965 11.232 1.00 89.12 170 LEU A CA 1
ATOM 1340 C C . LEU A 1 170 ? -10.592 -17.682 9.717 1.00 89.12 170 LEU A C 1
ATOM 1342 O O . LEU A 1 170 ? -11.272 -16.742 9.307 1.00 89.12 170 LEU A O 1
ATOM 1346 N N . GLU A 1 171 ? -9.958 -18.506 8.874 1.00 85.19 171 GLU A N 1
ATOM 1347 C CA . GLU A 1 171 ? -10.037 -18.381 7.406 1.00 85.19 171 GLU A CA 1
ATOM 1348 C C . GLU A 1 171 ? -11.481 -18.447 6.872 1.00 85.19 171 GLU A C 1
ATOM 1350 O O . GLU A 1 171 ? -11.783 -17.789 5.877 1.00 85.19 171 GLU A O 1
ATOM 1355 N N . THR A 1 172 ? -12.393 -19.169 7.540 1.00 86.12 172 THR A N 1
ATOM 1356 C CA . THR A 1 172 ? -13.820 -19.204 7.155 1.00 86.12 172 THR A CA 1
ATOM 1357 C C . THR A 1 172 ? -14.628 -17.981 7.604 1.00 86.12 172 THR A C 1
ATOM 1359 O O . THR A 1 172 ? -15.696 -17.736 7.046 1.00 86.12 172 THR A O 1
ATOM 1362 N N . LEU A 1 173 ? -14.128 -17.195 8.565 1.00 85.25 173 LEU A N 1
ATOM 1363 C CA . LEU A 1 173 ? -14.829 -16.035 9.136 1.00 85.25 173 LEU A CA 1
ATOM 1364 C C . LEU A 1 173 ? -14.339 -14.686 8.578 1.00 85.25 173 LEU A C 1
ATOM 1366 O O . LEU A 1 173 ? -15.103 -13.720 8.554 1.00 85.25 173 LEU A O 1
ATOM 1370 N N . VAL A 1 174 ? -13.090 -14.589 8.101 1.00 81.75 174 VAL A N 1
ATOM 1371 C CA . VAL A 1 174 ? -12.497 -13.330 7.589 1.00 81.75 174 VAL A CA 1
ATOM 1372 C C . VAL A 1 174 ? -12.893 -13.068 6.123 1.00 81.75 174 VAL A C 1
ATOM 1374 O O . VAL A 1 174 ? -12.065 -13.027 5.202 1.00 81.75 174 VAL A O 1
ATOM 1377 N N . ILE A 1 175 ? -14.199 -12.890 5.915 1.00 81.12 175 ILE A N 1
ATOM 1378 C CA . ILE A 1 175 ? -14.840 -12.606 4.624 1.00 81.12 175 ILE A CA 1
ATOM 1379 C C . ILE A 1 175 ? -14.936 -11.086 4.407 1.00 81.12 175 ILE A C 1
ATOM 1381 O O . ILE A 1 175 ? -15.233 -10.321 5.320 1.00 81.12 175 ILE A O 1
ATOM 1385 N N . HIS A 1 176 ? -14.679 -10.636 3.179 1.00 82.56 176 HIS A N 1
ATOM 1386 C CA . HIS A 1 176 ? -14.695 -9.229 2.771 1.00 82.56 176 HIS A CA 1
ATOM 1387 C C . HIS A 1 176 ? -15.894 -8.926 1.858 1.00 82.56 176 HIS A C 1
ATOM 1389 O O . HIS A 1 176 ? -16.314 -9.783 1.085 1.00 82.56 176 HIS A O 1
ATOM 1395 N N . GLU A 1 177 ? -16.418 -7.699 1.901 1.00 83.94 177 GLU A N 1
ATOM 1396 C CA . GLU A 1 177 ? -17.482 -7.249 0.995 1.00 83.94 177 GLU A CA 1
ATOM 1397 C C . GLU A 1 177 ? -16.940 -6.986 -0.424 1.00 83.94 177 GLU A C 1
ATOM 1399 O O . GLU A 1 177 ? -15.767 -6.625 -0.615 1.00 83.94 177 GLU A O 1
ATOM 1404 N N . ASP A 1 178 ? -17.808 -7.140 -1.428 1.00 75.25 178 ASP A N 1
ATOM 1405 C CA . ASP A 1 178 ? -17.482 -6.909 -2.837 1.00 75.25 178 ASP A CA 1
ATOM 1406 C C . ASP A 1 178 ? -16.922 -5.500 -3.089 1.00 75.25 178 ASP A C 1
ATOM 1408 O O . ASP A 1 178 ? -17.362 -4.499 -2.523 1.00 75.25 178 ASP A O 1
ATOM 1412 N N . GLY A 1 179 ? -15.918 -5.413 -3.965 1.00 77.94 179 GLY A N 1
ATOM 1413 C CA . GLY A 1 179 ? -15.208 -4.162 -4.252 1.00 77.94 179 GLY A CA 1
ATOM 1414 C C . GLY A 1 179 ? -14.127 -3.778 -3.229 1.00 77.94 179 GLY A C 1
ATOM 1415 O O . GLY A 1 179 ? -13.439 -2.771 -3.428 1.00 77.94 179 GLY A O 1
ATOM 1416 N N . THR A 1 180 ? -13.908 -4.576 -2.176 1.00 83.31 180 THR A N 1
ATOM 1417 C CA . THR A 1 180 ? -12.775 -4.401 -1.248 1.00 83.31 180 THR A CA 1
ATOM 1418 C C . THR A 1 180 ? -11.436 -4.365 -1.992 1.00 83.31 180 THR A C 1
ATOM 1420 O O . THR A 1 180 ? -11.133 -5.217 -2.825 1.00 83.31 180 THR A O 1
ATOM 1423 N N . SER A 1 181 ? -10.583 -3.390 -1.666 1.00 81.62 181 SER A N 1
ATOM 1424 C CA . SER A 1 181 ? -9.259 -3.253 -2.282 1.00 81.62 181 SER A CA 1
ATOM 1425 C C . SER A 1 181 ? -8.220 -4.192 -1.657 1.00 81.62 181 SER A C 1
ATOM 1427 O O . SER A 1 181 ? -8.000 -4.172 -0.444 1.00 81.62 181 SER A O 1
ATOM 1429 N N . SER A 1 182 ? -7.541 -4.973 -2.505 1.00 84.44 182 SER A N 1
ATOM 1430 C CA . SER A 1 182 ? -6.544 -5.996 -2.135 1.00 84.44 182 SER A CA 1
ATOM 1431 C C . SER A 1 182 ? -7.058 -7.047 -1.127 1.00 84.44 182 SER A C 1
ATOM 1433 O O . SER A 1 182 ? -6.418 -7.253 -0.096 1.00 84.44 182 SER A O 1
ATOM 1435 N N . PRO A 1 183 ? -8.189 -7.728 -1.398 1.00 83.69 183 PRO A N 1
ATOM 1436 C CA . PRO A 1 183 ? -8.906 -8.520 -0.396 1.00 83.69 183 PRO A CA 1
ATOM 1437 C C . PRO A 1 183 ? -8.079 -9.687 0.160 1.00 83.69 183 PRO A C 1
ATOM 1439 O O . PRO A 1 183 ? -7.913 -9.789 1.370 1.00 83.69 183 PRO A O 1
ATOM 1442 N N . VAL A 1 184 ? -7.451 -10.490 -0.710 1.00 82.31 184 VAL A N 1
ATOM 1443 C CA . VAL A 1 184 ? -6.585 -11.620 -0.312 1.00 82.31 184 VAL A CA 1
ATOM 1444 C C . VAL A 1 184 ? -5.456 -11.171 0.622 1.00 82.31 184 VAL A C 1
ATOM 1446 O O . VAL A 1 184 ? -5.156 -11.838 1.603 1.00 82.31 184 VAL A O 1
ATOM 1449 N N . TYR A 1 185 ? -4.854 -10.003 0.373 1.00 85.69 185 TYR A N 1
ATOM 1450 C CA . TYR A 1 185 ? -3.816 -9.462 1.255 1.00 85.69 185 TYR A CA 1
ATOM 1451 C C . TYR A 1 185 ? -4.367 -9.106 2.644 1.00 85.69 185 TYR A C 1
ATOM 1453 O O . TYR A 1 185 ? -3.676 -9.302 3.639 1.00 85.69 185 TYR A O 1
ATOM 1461 N N . ARG A 1 186 ? -5.612 -8.624 2.734 1.00 88.31 186 ARG A N 1
ATOM 1462 C CA . ARG A 1 186 ? -6.254 -8.273 4.008 1.00 88.31 186 ARG A CA 1
ATOM 1463 C C . ARG A 1 186 ? -6.688 -9.500 4.812 1.00 88.31 186 ARG A C 1
ATOM 1465 O O . ARG A 1 186 ? -6.408 -9.531 6.006 1.00 88.31 186 ARG A O 1
ATOM 1472 N N . SER A 1 187 ? -7.274 -10.520 4.180 1.00 84.25 187 SER A N 1
ATOM 1473 C CA . SER A 1 187 ? -7.577 -11.789 4.864 1.00 84.25 187 SER A CA 1
ATOM 1474 C C . SER A 1 187 ? -6.290 -12.482 5.340 1.00 84.25 187 SER A C 1
ATOM 1476 O O . SER A 1 187 ? -6.201 -12.878 6.501 1.00 84.25 187 SER A O 1
ATOM 1478 N N . ASN A 1 188 ? -5.233 -12.507 4.516 1.00 86.06 188 ASN A N 1
ATOM 1479 C CA . ASN A 1 188 ? -3.932 -13.061 4.914 1.00 86.06 188 ASN A CA 1
ATOM 1480 C C . ASN A 1 188 ? -3.271 -12.280 6.069 1.00 86.06 188 ASN A C 1
ATOM 1482 O O . ASN A 1 188 ? -2.563 -12.877 6.877 1.00 86.06 188 ASN A O 1
ATOM 1486 N N . LEU A 1 189 ? -3.494 -10.963 6.177 1.00 88.50 189 LEU A N 1
ATOM 1487 C CA . LEU A 1 189 ? -3.029 -10.172 7.323 1.00 88.50 189 LEU A CA 1
ATOM 1488 C C . LEU A 1 189 ? -3.740 -10.560 8.628 1.00 88.50 189 LEU A C 1
ATOM 1490 O O . LEU A 1 189 ? -3.106 -10.514 9.677 1.00 88.50 189 LEU A O 1
ATOM 1494 N N . ALA A 1 190 ? -5.017 -10.955 8.586 1.00 87.75 190 ALA A N 1
ATOM 1495 C CA . ALA A 1 190 ? -5.749 -11.366 9.786 1.00 87.75 190 ALA A CA 1
ATOM 1496 C C . ALA A 1 190 ? -5.183 -12.667 10.364 1.00 87.75 190 ALA A C 1
ATOM 1498 O O . ALA A 1 190 ? -4.836 -12.716 11.544 1.00 87.75 190 ALA A O 1
ATOM 1499 N N . VAL A 1 191 ? -4.998 -13.675 9.505 1.00 85.62 191 VAL A N 1
ATOM 1500 C CA . VAL A 1 191 ? -4.332 -14.937 9.864 1.00 85.62 191 VAL A CA 1
ATOM 1501 C C . VAL A 1 191 ? -2.890 -14.674 10.310 1.00 85.62 191 VAL A C 1
ATOM 1503 O O . VAL A 1 191 ? -2.458 -15.210 11.325 1.00 85.62 191 VAL A O 1
ATOM 1506 N N . GLY A 1 192 ? -2.163 -13.793 9.612 1.00 85.12 192 GLY A N 1
ATOM 1507 C CA . GLY A 1 192 ? -0.786 -13.421 9.948 1.00 85.12 192 GLY A CA 1
ATOM 1508 C C . GLY A 1 192 ? -0.628 -12.780 11.330 1.00 85.12 192 GLY A C 1
ATOM 1509 O O . GLY A 1 192 ? 0.269 -13.169 12.070 1.00 85.12 192 GLY A O 1
ATOM 1510 N N . PHE A 1 193 ? -1.508 -11.851 11.716 1.00 90.56 193 PHE A N 1
ATOM 1511 C CA . PHE A 1 193 ? -1.488 -11.261 13.061 1.00 90.56 193 PHE A CA 1
ATOM 1512 C C . PHE A 1 193 ? -1.877 -12.278 14.136 1.00 90.56 193 PHE A C 1
ATOM 1514 O O . PHE A 1 193 ? -1.243 -12.337 15.185 1.00 90.56 193 PHE A O 1
ATOM 1521 N N . PHE A 1 194 ? -2.898 -13.099 13.882 1.00 87.62 194 PHE A N 1
ATOM 1522 C CA . PHE A 1 194 ? -3.334 -14.138 14.819 1.00 87.62 194 PHE A CA 1
ATOM 1523 C C . PHE A 1 194 ? -2.229 -15.186 15.064 1.00 87.62 194 PHE A C 1
ATOM 1525 O O . PHE A 1 194 ? -2.033 -15.658 16.182 1.00 87.62 194 PHE A O 1
ATOM 1532 N N . PHE A 1 195 ? -1.445 -15.484 14.024 1.00 85.81 195 PHE A N 1
ATOM 1533 C CA . PHE A 1 195 ? -0.245 -16.320 14.071 1.00 85.81 195 PHE A CA 1
ATOM 1534 C C . PHE A 1 195 ? 0.913 -15.656 14.838 1.00 85.81 195 PHE A C 1
ATOM 1536 O O . PHE A 1 195 ? 1.543 -16.313 15.666 1.00 85.81 195 PHE A O 1
ATOM 1543 N N . GLU A 1 196 ? 1.171 -14.362 14.607 1.00 85.44 196 GLU A N 1
ATOM 1544 C CA . GLU A 1 196 ? 2.210 -13.587 15.313 1.00 85.44 196 GLU A CA 1
ATOM 1545 C C . GLU A 1 196 ? 1.911 -13.463 16.823 1.00 85.44 196 GLU A C 1
ATOM 1547 O O . GLU A 1 196 ? 2.847 -13.487 17.615 1.00 85.44 196 GLU A O 1
ATOM 1552 N N . PHE A 1 197 ? 0.634 -13.451 17.231 1.00 87.62 197 PHE A N 1
ATOM 1553 C CA . PHE A 1 197 ? 0.205 -13.383 18.639 1.00 87.62 197 PHE A CA 1
ATOM 1554 C C . PHE A 1 197 ? 0.322 -14.712 19.409 1.00 87.62 197 PHE A C 1
ATOM 1556 O O . PHE A 1 197 ? 0.739 -14.736 20.568 1.00 87.62 197 PHE A O 1
ATOM 1563 N N . LEU A 1 198 ? -0.062 -15.839 18.796 1.00 82.94 198 LEU A N 1
ATOM 1564 C CA . LEU A 1 198 ? -0.174 -17.116 19.519 1.00 82.94 198 LEU A CA 1
ATOM 1565 C C . LEU A 1 198 ? 1.154 -17.889 19.639 1.00 82.94 198 LEU A C 1
ATOM 1567 O O . LEU A 1 198 ? 1.305 -18.687 20.560 1.00 82.94 198 LEU A O 1
ATOM 1571 N N . ILE A 1 199 ? 2.138 -17.643 18.767 1.00 73.06 199 ILE A N 1
ATOM 1572 C CA . ILE A 1 199 ? 3.420 -18.382 18.746 1.00 73.06 199 ILE A CA 1
ATOM 1573 C C . ILE A 1 199 ? 4.448 -17.931 19.809 1.00 73.06 199 ILE A C 1
ATOM 1575 O O . ILE A 1 199 ? 5.115 -18.792 20.384 1.00 73.06 199 ILE A O 1
ATOM 1579 N N . PRO A 1 200 ? 4.549 -16.644 20.196 1.00 64.06 200 PRO A N 1
ATOM 1580 C CA . PRO A 1 200 ? 5.294 -16.235 21.395 1.00 64.06 200 PRO A CA 1
ATOM 1581 C C . PRO A 1 200 ? 4.729 -16.818 22.705 1.00 64.06 200 PRO A C 1
ATOM 1583 O O . PRO A 1 200 ? 5.354 -16.702 23.758 1.00 64.06 200 PRO A O 1
ATOM 1586 N N . SER A 1 201 ? 3.548 -17.449 22.649 1.00 56.44 201 SER A N 1
ATOM 1587 C CA . SER A 1 201 ? 2.961 -18.237 23.741 1.00 56.44 201 SER A CA 1
ATOM 1588 C C . SER A 1 201 ? 3.268 -19.741 23.643 1.00 56.44 201 SER A C 1
ATOM 1590 O O . SER A 1 201 ? 2.768 -20.507 24.463 1.00 56.44 201 SER A O 1
ATOM 1592 N N . THR A 1 202 ? 4.091 -20.179 22.679 1.00 55.06 202 THR A N 1
ATOM 1593 C CA . THR A 1 202 ? 4.589 -21.565 22.572 1.00 55.06 202 THR A CA 1
ATOM 1594 C C . THR A 1 202 ? 6.117 -21.674 22.610 1.00 55.06 202 THR A C 1
ATOM 1596 O O . THR A 1 202 ? 6.616 -22.639 23.182 1.00 55.06 202 THR A O 1
ATOM 1599 N N . ASP A 1 203 ? 6.860 -20.697 22.070 1.00 47.72 203 ASP A N 1
ATOM 1600 C CA . ASP A 1 203 ? 8.335 -20.710 22.022 1.00 47.72 203 ASP A CA 1
ATOM 1601 C C . ASP A 1 203 ? 8.975 -19.663 22.959 1.00 47.72 203 ASP A C 1
ATOM 1603 O O . ASP A 1 203 ? 8.613 -18.487 22.953 1.00 47.72 203 ASP A O 1
ATOM 1607 N N . SER A 1 204 ? 9.984 -20.067 23.739 1.00 43.03 204 SER A N 1
ATOM 1608 C CA . SER A 1 204 ? 10.604 -19.254 24.804 1.00 43.03 204 SER A CA 1
ATOM 1609 C C . SER A 1 204 ? 11.707 -18.274 24.354 1.00 43.03 204 SER A C 1
ATOM 1611 O O . SER A 1 204 ? 12.377 -17.681 25.197 1.00 43.03 204 SER A O 1
ATOM 1613 N N . GLU A 1 205 ? 11.917 -18.070 23.050 1.00 43.50 205 GLU A N 1
ATOM 1614 C CA . GLU A 1 205 ? 13.100 -17.362 22.511 1.00 43.50 205 GLU A CA 1
ATOM 1615 C C . GLU A 1 205 ? 12.883 -15.868 22.163 1.00 43.50 205 GLU A C 1
ATOM 1617 O O . GLU A 1 205 ? 13.737 -15.232 21.539 1.00 43.50 205 GLU A O 1
ATOM 1622 N N . HIS A 1 206 ? 11.747 -15.268 22.537 1.00 44.16 206 HIS A N 1
ATOM 1623 C CA . HIS A 1 206 ? 11.318 -13.994 21.938 1.00 44.16 206 HIS A CA 1
ATOM 1624 C C . HIS A 1 206 ? 12.107 -12.735 22.376 1.00 44.16 206 HIS A C 1
ATOM 1626 O O . HIS A 1 206 ? 12.189 -11.768 21.613 1.00 44.16 206 HIS A O 1
ATOM 1632 N N . GLU A 1 207 ? 12.743 -12.729 23.556 1.00 39.72 207 GLU A N 1
ATOM 1633 C CA . GLU A 1 207 ? 13.413 -11.533 24.115 1.00 39.72 207 GLU A CA 1
ATOM 1634 C C . GLU A 1 207 ? 14.600 -11.014 23.276 1.00 39.72 207 GLU A C 1
ATOM 1636 O O . GLU A 1 207 ? 14.931 -9.826 23.318 1.00 39.72 207 GLU A O 1
ATOM 1641 N N . GLN A 1 208 ? 15.244 -11.865 22.469 1.00 36.41 208 GLN A N 1
ATOM 1642 C CA . GLN A 1 208 ? 16.405 -11.447 21.670 1.00 36.41 208 GLN A CA 1
ATOM 1643 C C . GLN A 1 208 ? 16.031 -10.626 20.421 1.00 36.41 208 GLN A C 1
ATOM 1645 O O . GLN A 1 208 ? 16.877 -9.904 19.883 1.00 36.41 208 GLN A O 1
ATOM 1650 N N . ILE A 1 209 ? 14.780 -10.707 19.954 1.00 40.16 209 ILE A N 1
ATOM 1651 C CA . ILE A 1 209 ? 14.357 -10.146 18.659 1.00 40.16 209 ILE A CA 1
ATOM 1652 C C . ILE A 1 209 ? 14.110 -8.630 18.748 1.00 40.16 209 ILE A C 1
ATOM 1654 O O . ILE A 1 209 ? 14.511 -7.881 17.851 1.00 40.16 209 ILE A O 1
ATOM 1658 N N . GLU A 1 210 ? 13.510 -8.139 19.836 1.00 38.09 210 GLU A N 1
ATOM 1659 C CA . GLU A 1 210 ? 13.227 -6.703 19.995 1.00 38.09 210 GLU A CA 1
ATOM 1660 C C . GLU A 1 210 ? 14.494 -5.864 20.213 1.00 38.09 210 GLU A C 1
ATOM 1662 O O . GLU A 1 210 ? 14.627 -4.778 19.642 1.00 38.09 210 GLU A O 1
ATOM 1667 N N . SER A 1 211 ? 15.473 -6.408 20.945 1.00 32.16 211 SER A N 1
ATOM 1668 C CA . SER A 1 211 ? 16.782 -5.781 21.196 1.00 32.16 211 SER A CA 1
ATOM 1669 C C . SER A 1 211 ? 17.529 -5.411 19.902 1.00 32.16 211 SER A C 1
ATOM 1671 O O . SER A 1 211 ? 18.244 -4.405 19.839 1.00 32.16 211 SER A O 1
ATOM 1673 N N . GLN A 1 212 ? 17.325 -6.179 18.824 1.00 33.38 212 GLN A N 1
ATOM 1674 C CA . GLN A 1 212 ? 17.922 -5.891 17.517 1.00 33.38 212 GLN A CA 1
ATOM 1675 C C . GLN A 1 212 ? 17.142 -4.843 16.706 1.00 33.38 212 GLN A C 1
ATOM 1677 O O . GLN A 1 212 ? 17.765 -4.094 15.950 1.00 33.38 212 GLN A O 1
ATOM 1682 N N . ARG A 1 213 ? 15.814 -4.719 16.883 1.00 31.86 213 ARG A N 1
ATOM 1683 C CA . ARG A 1 213 ? 14.995 -3.726 16.154 1.00 31.86 213 ARG A CA 1
ATOM 1684 C C . ARG A 1 213 ? 15.425 -2.288 16.470 1.00 31.86 213 ARG A C 1
ATOM 1686 O O . ARG A 1 213 ? 15.640 -1.509 15.545 1.00 31.86 213 ARG A O 1
ATOM 1693 N N . GLN A 1 214 ? 15.632 -1.944 17.746 1.00 33.03 214 GLN A N 1
ATOM 1694 C CA . GLN A 1 214 ? 16.002 -0.572 18.141 1.00 33.03 214 GLN A CA 1
ATOM 1695 C C . GLN A 1 214 ? 17.395 -0.127 17.652 1.00 33.03 214 GLN A C 1
ATOM 1697 O O . GLN A 1 214 ? 17.624 1.065 17.456 1.00 33.03 214 GLN A O 1
ATOM 1702 N N . LYS A 1 215 ? 18.334 -1.056 17.415 1.00 29.86 215 LYS A N 1
ATOM 1703 C CA . LYS A 1 215 ? 19.702 -0.717 16.972 1.00 29.86 215 LYS A CA 1
ATOM 1704 C C . LYS A 1 215 ? 19.812 -0.295 15.503 1.00 29.86 215 LYS A C 1
ATOM 1706 O O . LYS A 1 215 ? 20.842 0.259 15.126 1.00 29.86 215 LYS A O 1
ATOM 1711 N N . LEU A 1 216 ? 18.790 -0.538 14.679 1.00 30.86 216 LEU A N 1
ATOM 1712 C CA . LEU A 1 216 ? 18.846 -0.306 13.228 1.00 30.86 216 LEU A CA 1
ATOM 1713 C C . LEU A 1 216 ? 18.294 1.054 12.767 1.00 30.86 216 LEU A C 1
ATOM 1715 O O . LEU A 1 216 ? 18.624 1.488 11.666 1.00 30.86 216 LEU A O 1
ATOM 1719 N N . GLU A 1 217 ? 17.510 1.764 13.584 1.00 29.50 217 GLU A N 1
ATOM 1720 C CA . GLU A 1 217 ? 16.891 3.040 13.172 1.00 29.50 217 GLU A CA 1
ATOM 1721 C C . GLU A 1 217 ? 17.806 4.275 13.334 1.00 29.50 217 GLU A C 1
ATOM 1723 O O . GLU A 1 217 ? 17.462 5.364 12.874 1.00 29.50 217 GLU A O 1
ATOM 1728 N N . LEU A 1 218 ? 18.993 4.137 13.944 1.00 30.83 218 LEU A N 1
ATOM 1729 C CA . LEU A 1 218 ? 19.835 5.272 14.359 1.00 30.83 218 LEU A CA 1
ATOM 1730 C C . LEU A 1 218 ? 21.079 5.534 13.481 1.00 30.83 218 LEU A C 1
ATOM 1732 O O . LEU A 1 218 ? 22.146 5.867 13.998 1.00 30.83 218 LEU A O 1
ATOM 1736 N N . SER A 1 219 ? 20.966 5.432 12.151 1.00 29.08 219 SER A N 1
ATOM 1737 C CA . SER A 1 219 ? 22.046 5.870 11.243 1.00 29.08 219 SER A CA 1
ATOM 1738 C C . SER A 1 219 ? 21.560 6.412 9.891 1.00 29.08 219 SER A C 1
ATOM 1740 O O . SER A 1 219 ? 21.525 5.708 8.885 1.00 29.08 219 SER A O 1
ATOM 1742 N N . SER A 1 220 ? 21.200 7.700 9.850 1.00 27.80 220 SER A N 1
ATOM 1743 C CA . SER A 1 220 ? 21.430 8.584 8.689 1.00 27.80 220 SER A CA 1
ATOM 1744 C C . SER A 1 220 ? 21.016 10.036 8.976 1.00 27.80 220 SER A C 1
ATOM 1746 O O . SER A 1 220 ? 19.916 10.313 9.448 1.00 27.80 220 SER A O 1
ATOM 1748 N N . LYS A 1 221 ? 21.894 10.995 8.651 1.00 31.00 221 LYS A N 1
ATOM 1749 C CA . LYS A 1 221 ? 21.587 12.436 8.583 1.00 31.00 221 LYS A CA 1
ATOM 1750 C C . LYS A 1 221 ? 22.137 13.010 7.271 1.00 31.00 221 LYS A C 1
ATOM 1752 O O . LYS A 1 221 ? 23.356 13.037 7.116 1.00 31.00 221 LYS A O 1
ATOM 1757 N N . PRO A 1 222 ? 21.298 13.513 6.353 1.00 29.06 222 PRO A N 1
ATOM 1758 C CA . PRO A 1 222 ? 21.741 14.367 5.257 1.00 29.06 222 PRO A CA 1
ATOM 1759 C C . PRO A 1 222 ? 21.692 15.848 5.666 1.00 29.06 222 PRO A C 1
ATOM 1761 O O . PRO A 1 222 ? 20.724 16.294 6.283 1.00 29.06 222 PRO A O 1
ATOM 1764 N N . LEU A 1 223 ? 22.710 16.632 5.292 1.00 25.59 223 LEU A N 1
ATOM 1765 C CA . LEU A 1 223 ? 22.632 18.094 5.382 1.00 25.59 223 LEU A CA 1
ATOM 1766 C C . LEU A 1 223 ? 21.691 18.655 4.308 1.00 25.59 223 LEU A C 1
ATOM 1768 O O . LEU A 1 223 ? 21.667 18.184 3.171 1.00 25.59 223 LEU A O 1
ATOM 1772 N N . VAL A 1 224 ? 20.967 19.718 4.657 1.00 23.78 224 VAL A N 1
ATOM 1773 C CA . VAL A 1 224 ? 20.184 20.508 3.702 1.00 23.78 224 VAL A CA 1
ATOM 1774 C C . VAL A 1 224 ? 21.119 21.428 2.912 1.00 23.78 224 VAL A C 1
ATOM 1776 O O . VAL A 1 224 ? 21.941 22.131 3.498 1.00 23.78 224 VAL A O 1
ATOM 1779 N N . LYS A 1 225 ? 20.943 21.486 1.589 1.00 25.06 225 LYS A N 1
ATOM 1780 C CA . LYS A 1 225 ? 21.364 22.629 0.769 1.00 25.06 225 LYS A CA 1
ATOM 1781 C C . LYS A 1 225 ? 20.156 23.183 0.021 1.00 25.06 225 LYS A C 1
ATOM 1783 O O . LYS A 1 225 ? 19.382 22.430 -0.563 1.00 25.06 225 LYS A O 1
ATOM 1788 N N . LEU A 1 226 ? 20.018 24.502 0.074 1.00 22.88 226 LEU A N 1
ATOM 1789 C CA . LEU A 1 226 ? 18.960 25.285 -0.552 1.00 22.88 226 LEU A CA 1
ATOM 1790 C C . LEU A 1 226 ? 19.555 26.032 -1.746 1.00 22.88 226 LEU A C 1
ATOM 1792 O O . LEU A 1 226 ? 20.483 26.808 -1.552 1.00 22.88 226 LEU A O 1
ATOM 1796 N N . PHE A 1 227 ? 18.997 25.844 -2.940 1.00 23.30 227 PHE A N 1
ATOM 1797 C CA . PHE A 1 227 ? 19.117 26.791 -4.049 1.00 23.30 227 PHE A CA 1
ATOM 1798 C C . PHE A 1 227 ? 17.848 26.737 -4.903 1.00 23.30 227 PHE A C 1
ATOM 1800 O O . PHE A 1 227 ? 17.255 25.675 -5.084 1.00 23.30 227 PHE A O 1
ATOM 1807 N N . MET A 1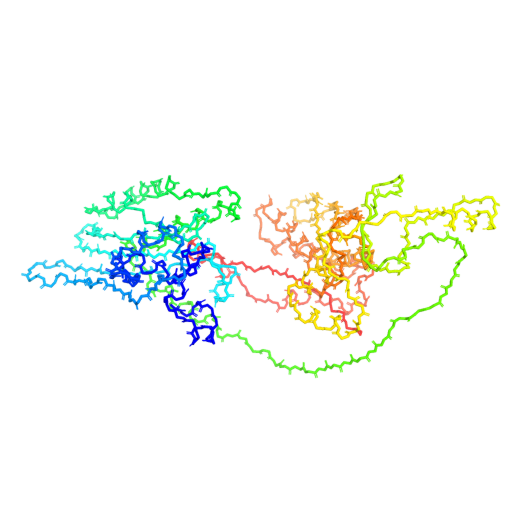 228 ? 17.430 27.899 -5.398 1.00 20.95 228 MET A N 1
ATOM 1808 C CA . MET A 1 228 ? 16.244 28.105 -6.227 1.00 20.95 228 MET A CA 1
ATOM 1809 C C . MET A 1 228 ? 16.619 29.085 -7.339 1.00 20.95 228 MET A C 1
ATOM 1811 O O . MET A 1 228 ? 17.241 30.105 -7.053 1.00 20.95 228 MET A O 1
ATOM 1815 N N . TRP A 1 229 ? 16.233 28.788 -8.578 1.00 21.42 229 TRP A N 1
ATOM 1816 C CA . TRP A 1 229 ? 16.409 29.666 -9.738 1.00 21.42 229 TRP A CA 1
ATOM 1817 C C . TRP A 1 229 ? 15.125 29.672 -10.577 1.00 21.42 229 TRP A C 1
ATOM 1819 O O . TRP A 1 229 ? 14.424 28.663 -10.644 1.00 21.42 229 TRP A O 1
ATOM 1829 N N . MET A 1 230 ? 14.817 30.814 -11.192 1.00 23.08 230 MET A N 1
ATOM 1830 C CA . MET A 1 230 ? 13.654 31.026 -12.062 1.00 23.08 230 MET A CA 1
ATOM 1831 C C . MET A 1 230 ? 14.106 31.294 -13.498 1.00 23.08 230 MET A C 1
ATOM 1833 O O . MET A 1 230 ? 14.959 32.159 -13.690 1.00 23.08 230 MET A O 1
ATOM 1837 N N . THR A 1 231 ? 13.429 30.707 -14.491 1.00 23.83 231 THR A N 1
ATOM 1838 C CA . THR A 1 231 ? 13.287 31.321 -15.829 1.00 23.83 231 THR A CA 1
ATOM 1839 C C . THR A 1 231 ? 12.081 30.768 -16.604 1.00 23.83 231 THR A C 1
ATOM 1841 O O . THR A 1 231 ? 11.565 29.700 -16.285 1.00 23.83 231 THR A O 1
ATOM 1844 N N . PHE A 1 232 ? 11.624 31.519 -17.615 1.00 22.81 232 PHE A N 1
ATOM 1845 C CA . PHE A 1 232 ? 10.491 31.208 -18.507 1.00 22.81 232 PHE A CA 1
ATOM 1846 C C . PHE A 1 232 ? 10.950 30.731 -19.906 1.00 22.81 232 PHE A C 1
ATOM 1848 O O . PHE A 1 232 ? 12.071 31.027 -20.323 1.00 22.81 232 PHE A O 1
ATOM 1855 N N . HIS A 1 233 ? 10.066 30.037 -20.640 1.00 24.83 233 HIS A N 1
ATOM 1856 C CA . HIS A 1 233 ? 10.239 29.421 -21.977 1.00 24.83 233 HIS A CA 1
ATOM 1857 C C . HIS A 1 233 ? 8.837 29.173 -22.600 1.00 24.83 233 HIS A C 1
ATOM 1859 O O . HIS A 1 233 ? 7.926 28.876 -21.834 1.00 24.83 233 HIS A O 1
ATOM 1865 N N . LEU A 1 234 ? 8.528 29.213 -23.911 1.00 26.91 234 LEU A N 1
ATOM 1866 C CA . LEU A 1 234 ? 9.157 29.744 -25.150 1.00 26.91 234 LEU A CA 1
ATOM 1867 C C . LEU A 1 234 ? 8.056 30.606 -25.868 1.00 26.91 234 LEU A C 1
ATOM 1869 O O . LEU A 1 234 ? 7.451 31.404 -25.163 1.00 26.91 234 LEU A O 1
ATOM 1873 N N . GLN A 1 235 ? 7.647 30.589 -27.156 1.00 28.53 235 GLN A N 1
ATOM 1874 C CA . GLN A 1 235 ? 8.073 30.048 -28.472 1.00 28.53 235 GLN A CA 1
ATOM 1875 C C . GLN A 1 235 ? 7.287 30.799 -29.590 1.00 28.53 235 GLN A C 1
ATOM 1877 O O . GLN A 1 235 ? 6.197 31.292 -29.299 1.00 28.53 235 GLN A O 1
ATOM 1882 N N . LYS A 1 236 ? 7.752 30.856 -30.859 1.00 25.62 236 LYS A N 1
ATOM 1883 C CA . LYS A 1 236 ? 6.903 31.214 -32.036 1.00 25.62 236 LYS A CA 1
ATOM 1884 C C . LYS A 1 236 ? 7.557 30.945 -33.412 1.00 25.62 236 LYS A C 1
ATOM 1886 O O . LYS A 1 236 ? 8.532 31.611 -33.733 1.00 25.62 236 LYS A O 1
ATOM 1891 N N . ILE A 1 237 ? 6.953 30.075 -34.237 1.00 25.92 237 ILE A N 1
ATOM 1892 C CA . ILE A 1 237 ? 6.890 30.078 -35.729 1.00 25.92 237 ILE A CA 1
ATOM 1893 C C . ILE A 1 237 ? 5.528 29.432 -36.108 1.00 25.92 237 ILE A C 1
ATOM 1895 O O . ILE A 1 237 ? 4.959 28.721 -35.280 1.00 25.92 237 ILE A O 1
ATOM 1899 N N . ALA A 1 238 ? 4.962 29.703 -37.294 1.00 28.83 238 ALA A N 1
ATOM 1900 C CA . ALA A 1 238 ? 3.612 29.271 -37.700 1.00 28.83 238 ALA A CA 1
ATOM 1901 C C . ALA A 1 238 ? 3.549 28.632 -39.107 1.00 28.83 238 ALA A C 1
ATOM 1903 O O . ALA A 1 238 ? 4.453 28.822 -39.916 1.00 28.83 238 ALA A O 1
ATOM 1904 N N . TYR A 1 239 ? 2.440 27.936 -39.399 1.00 25.06 239 TYR A N 1
ATOM 1905 C CA . TYR A 1 239 ? 2.042 27.426 -40.723 1.00 25.06 239 TYR A CA 1
ATOM 1906 C C . TYR A 1 239 ? 0.531 27.635 -40.956 1.00 25.06 239 TYR A C 1
ATOM 1908 O O . TYR A 1 239 ? -0.206 27.910 -40.010 1.00 25.06 239 TYR A O 1
ATOM 1916 N N . ILE A 1 240 ? 0.081 27.549 -42.214 1.00 37.28 240 ILE A N 1
ATOM 1917 C CA . ILE A 1 240 ? -1.256 27.985 -42.662 1.00 37.28 240 ILE A CA 1
ATOM 1918 C C . ILE A 1 240 ? -2.230 26.803 -42.795 1.00 37.28 240 ILE A C 1
ATOM 1920 O O . ILE A 1 240 ? -1.894 25.775 -43.377 1.00 37.28 240 ILE A O 1
ATOM 1924 N N . GLY A 1 241 ? -3.451 26.991 -42.287 1.00 31.00 241 GLY A N 1
ATOM 1925 C CA . GLY A 1 241 ? -4.604 26.097 -42.422 1.00 31.00 241 GLY A CA 1
ATOM 1926 C C . GLY A 1 241 ? -5.752 26.565 -41.517 1.00 31.00 241 GLY A C 1
ATOM 1927 O O . GLY A 1 241 ? -5.498 27.177 -40.478 1.00 31.00 241 GLY A O 1
ATOM 1928 N N . ALA A 1 242 ? -7.007 26.313 -41.901 1.00 30.66 242 ALA A N 1
ATOM 1929 C CA . ALA A 1 242 ? -8.179 26.743 -41.129 1.00 30.66 242 ALA A CA 1
ATOM 1930 C C . ALA A 1 242 ? -8.636 25.668 -40.128 1.00 30.66 242 ALA A C 1
ATOM 1932 O O . ALA A 1 242 ? -8.898 24.521 -40.495 1.00 30.66 242 ALA A O 1
ATOM 1933 N N . PHE A 1 243 ? -8.779 26.057 -38.860 1.00 34.78 243 PHE A N 1
ATOM 1934 C CA . PHE A 1 243 ? -9.280 25.200 -37.786 1.00 34.78 243 PHE A CA 1
ATOM 1935 C C . PHE A 1 243 ? -10.646 25.685 -37.304 1.00 34.78 243 PHE A C 1
ATOM 1937 O O . PHE A 1 243 ? -10.877 26.888 -37.193 1.00 34.78 243 PHE A O 1
ATOM 1944 N N . ILE A 1 244 ? -11.521 24.744 -36.949 1.00 39.88 244 ILE A N 1
ATOM 1945 C CA . ILE A 1 244 ? -12.730 25.036 -36.175 1.00 39.88 244 ILE A CA 1
ATOM 1946 C C . ILE A 1 244 ? -12.320 25.075 -34.700 1.00 39.88 244 ILE A C 1
ATOM 1948 O O . ILE A 1 244 ? -11.796 24.092 -34.163 1.00 39.88 244 ILE A O 1
ATOM 1952 N N . TYR A 1 245 ? -12.531 26.223 -34.061 1.00 41.31 245 TYR A N 1
ATOM 1953 C CA . TYR A 1 245 ? -12.099 26.518 -32.696 1.00 41.31 245 TYR A CA 1
ATOM 1954 C C . TYR A 1 245 ? -13.257 26.425 -31.697 1.00 41.31 245 TYR A C 1
ATOM 1956 O O . TYR A 1 245 ? -14.378 26.821 -32.007 1.00 41.31 245 TYR A O 1
ATOM 1964 N N . SER A 1 246 ? -12.975 25.982 -30.469 1.00 39.81 246 SER A N 1
ATOM 1965 C CA . SER A 1 246 ? -13.932 26.091 -29.364 1.00 39.81 246 SER A CA 1
ATOM 1966 C C . SER A 1 246 ? -14.253 27.550 -29.061 1.00 39.81 246 SER A C 1
ATOM 1968 O O . SER A 1 246 ? -13.351 28.338 -28.771 1.00 39.81 246 SER A O 1
ATOM 1970 N N . THR A 1 247 ? -15.540 27.884 -29.061 1.00 46.12 247 THR A N 1
ATOM 1971 C CA . THR A 1 247 ? -16.075 29.175 -28.598 1.00 46.12 247 THR A CA 1
ATOM 1972 C C . THR A 1 247 ? -16.367 29.180 -27.094 1.00 46.12 247 THR A C 1
ATOM 1974 O O . THR A 1 247 ? -16.734 30.212 -26.544 1.00 46.12 247 THR A O 1
ATOM 1977 N N . GLU A 1 248 ? -16.210 28.036 -26.421 1.00 48.22 248 GLU A N 1
ATOM 1978 C CA . GLU A 1 248 ? -16.571 27.820 -25.018 1.00 48.22 248 GLU A CA 1
ATOM 1979 C C . GLU A 1 248 ? -15.341 27.431 -24.174 1.00 48.22 248 GLU A C 1
ATOM 1981 O O . GLU A 1 248 ? -14.511 26.639 -24.635 1.00 48.22 248 GLU A O 1
ATOM 1986 N N . PRO A 1 249 ? -15.196 27.945 -22.933 1.00 32.31 249 PRO A N 1
ATOM 1987 C CA . PRO A 1 249 ? -14.013 27.697 -22.107 1.00 32.31 249 PRO A CA 1
ATOM 1988 C C . PRO A 1 249 ? -13.941 26.275 -21.543 1.00 32.31 249 PRO A C 1
ATOM 1990 O O . PRO A 1 249 ? -12.844 25.759 -21.351 1.00 32.31 249 PRO A O 1
ATOM 1993 N N . ARG A 1 250 ? -15.082 25.626 -21.275 1.00 39.53 250 ARG A N 1
ATOM 1994 C CA . ARG A 1 250 ? -15.152 24.221 -20.840 1.00 39.53 250 ARG A CA 1
ATOM 1995 C C . ARG A 1 250 ? -16.516 23.639 -21.195 1.00 39.53 250 ARG A C 1
ATOM 1997 O O . ARG A 1 250 ? -17.534 24.122 -20.709 1.00 39.53 250 ARG A O 1
ATOM 2004 N N . ALA A 1 251 ? -16.524 22.614 -22.041 1.00 43.97 251 ALA A N 1
ATOM 2005 C CA . ALA A 1 251 ? -17.735 21.946 -22.515 1.00 43.97 251 ALA A CA 1
ATOM 2006 C C . ALA A 1 251 ? -17.420 20.539 -23.055 1.00 43.97 251 ALA A C 1
ATOM 2008 O O . ALA A 1 251 ? -16.262 20.187 -23.303 1.00 43.97 251 ALA A O 1
ATOM 2009 N N . ARG A 1 252 ? -18.460 19.737 -23.276 1.00 45.06 252 ARG A N 1
ATOM 2010 C CA . ARG A 1 252 ? -18.418 18.488 -24.052 1.00 45.06 252 ARG A CA 1
ATOM 2011 C C . ARG A 1 252 ? -19.174 18.708 -25.362 1.00 45.06 252 ARG A C 1
ATOM 2013 O O . ARG A 1 252 ? -20.257 19.278 -25.337 1.00 45.06 252 ARG A O 1
ATOM 2020 N N . VAL A 1 253 ? -18.640 18.270 -26.501 1.00 44.97 253 VAL A N 1
ATOM 2021 C CA . VAL A 1 253 ? -19.351 18.432 -27.786 1.00 44.97 253 VAL A CA 1
ATOM 2022 C C . VAL A 1 253 ? -20.509 17.431 -27.879 1.00 44.97 253 VAL A C 1
ATOM 2024 O O . VAL A 1 253 ? -20.301 16.235 -27.664 1.00 44.97 253 VAL A O 1
ATOM 2027 N N . LYS A 1 254 ? -21.717 17.917 -28.198 1.00 44.84 254 LYS A N 1
ATOM 2028 C CA . LYS A 1 254 ? -22.935 17.106 -28.407 1.00 44.84 254 LYS A CA 1
ATOM 2029 C C . LYS A 1 254 ? -23.141 16.691 -29.874 1.00 44.84 254 LYS A C 1
ATOM 2031 O O . LYS A 1 254 ? -23.712 15.630 -30.106 1.00 44.84 254 LYS A O 1
ATOM 2036 N N . GLY A 1 255 ? -22.609 17.444 -30.849 1.00 44.72 255 GLY A N 1
ATOM 2037 C CA . GLY A 1 255 ? -22.799 17.142 -32.275 1.00 44.72 255 GLY A CA 1
ATOM 2038 C C . GLY A 1 255 ? -21.727 17.665 -33.243 1.00 44.72 255 GLY A C 1
ATOM 2039 O O . GLY A 1 255 ? -21.836 18.773 -33.750 1.00 44.72 255 GLY A O 1
ATOM 2040 N N . ILE A 1 256 ? -20.757 16.806 -33.576 1.00 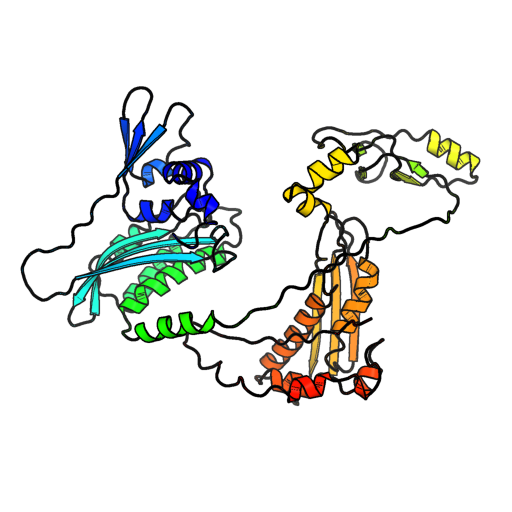46.34 256 ILE A N 1
ATOM 2041 C CA . ILE A 1 256 ? -20.136 16.642 -34.912 1.00 46.34 256 ILE A CA 1
ATOM 2042 C C . ILE A 1 256 ? -20.016 15.113 -35.105 1.00 46.34 256 ILE A C 1
ATOM 2044 O O . ILE A 1 256 ? -19.907 14.400 -34.111 1.00 46.34 256 ILE A O 1
ATOM 2048 N N . LYS A 1 257 ? -20.063 14.564 -36.332 1.00 42.22 257 LYS A N 1
ATOM 2049 C CA . LYS A 1 257 ? -20.001 13.099 -36.578 1.00 42.22 257 LYS A CA 1
ATOM 2050 C C . LYS A 1 257 ? -18.606 12.474 -36.337 1.00 42.22 257 LYS A C 1
ATOM 2052 O O . LYS A 1 257 ? -17.974 11.992 -37.271 1.00 42.22 257 LYS A O 1
ATOM 2057 N N . LEU A 1 258 ? -18.163 12.456 -35.082 1.00 37.34 258 LEU A N 1
ATOM 2058 C CA . LEU A 1 258 ? -17.058 11.676 -34.502 1.00 37.34 258 LEU A CA 1
ATOM 2059 C C . LEU A 1 258 ? -17.347 11.465 -32.996 1.00 37.34 258 LEU A C 1
ATOM 2061 O O . LEU A 1 258 ? -18.278 12.066 -32.459 1.00 37.34 258 LEU A O 1
ATOM 2065 N N . ASP A 1 259 ? -16.581 10.607 -32.317 1.00 38.16 259 ASP A N 1
ATOM 2066 C CA . ASP A 1 259 ? -16.775 10.300 -30.888 1.00 38.16 259 ASP A CA 1
ATOM 2067 C C . ASP A 1 259 ? -16.702 11.546 -29.972 1.00 38.16 259 ASP A C 1
ATOM 2069 O O . ASP A 1 259 ? -15.962 12.488 -30.268 1.00 38.16 259 ASP A O 1
ATOM 2073 N N . PRO A 1 260 ? -17.432 11.576 -28.835 1.00 46.50 260 PRO A N 1
ATOM 2074 C CA . PRO A 1 260 ? -17.589 12.776 -28.009 1.00 46.50 260 PRO A CA 1
ATOM 2075 C C . PRO A 1 260 ? -16.271 13.276 -27.395 1.00 46.50 260 PRO A C 1
ATOM 2077 O O . PRO A 1 260 ? -15.666 12.622 -26.543 1.00 46.50 260 PRO A O 1
ATOM 2080 N N . ILE A 1 261 ? -15.874 14.493 -27.778 1.00 53.44 261 ILE A N 1
ATOM 2081 C CA . ILE A 1 261 ? -14.644 15.163 -27.329 1.00 53.44 261 ILE A CA 1
ATOM 2082 C C . ILE A 1 261 ? -14.930 16.076 -26.121 1.00 53.44 261 ILE A C 1
ATOM 2084 O O . ILE A 1 261 ? -15.914 16.820 -26.101 1.00 53.44 261 ILE A O 1
ATOM 2088 N N . HIS A 1 262 ? -14.035 16.051 -25.127 1.00 57.47 262 HIS A N 1
ATOM 2089 C CA . HIS A 1 262 ? -13.988 17.027 -24.033 1.00 57.47 262 HIS A CA 1
ATOM 2090 C C . HIS A 1 262 ? -13.081 18.215 -24.385 1.00 57.47 262 HIS A C 1
ATOM 2092 O O . HIS A 1 262 ? -11.967 18.033 -24.884 1.00 57.47 262 HIS A O 1
ATOM 2098 N N . LEU A 1 263 ? -13.558 19.427 -24.093 1.00 52.53 263 LEU A N 1
ATOM 2099 C CA . LEU A 1 263 ? -12.868 20.685 -24.368 1.00 52.53 263 LEU A CA 1
ATOM 2100 C C . LEU A 1 263 ? -12.512 21.404 -23.061 1.00 52.53 263 LEU A C 1
ATOM 2102 O O . LEU A 1 263 ? -13.311 21.452 -22.121 1.00 52.53 263 LEU A O 1
ATOM 2106 N N . TYR A 1 264 ? -11.303 21.959 -23.026 1.00 59.31 264 TYR A N 1
ATOM 2107 C CA . TYR A 1 264 ? -10.646 22.494 -21.830 1.00 59.31 264 TYR A CA 1
ATOM 2108 C C . TYR A 1 264 ? -10.263 23.980 -21.948 1.00 59.31 264 TYR A C 1
ATOM 2110 O O . TYR A 1 264 ? -9.799 24.550 -20.962 1.00 59.31 264 TYR A O 1
ATOM 2118 N N . ALA A 1 265 ? -10.419 24.591 -23.130 1.00 47.25 265 ALA A N 1
ATOM 2119 C CA . ALA A 1 265 ? -10.173 26.013 -23.365 1.00 47.25 265 ALA A CA 1
ATOM 2120 C C . ALA A 1 265 ? -10.932 26.546 -24.598 1.00 47.25 265 ALA A C 1
ATOM 2122 O O . ALA A 1 265 ? -11.149 25.817 -25.572 1.00 47.25 265 ALA A O 1
ATOM 2123 N N . VAL A 1 266 ? -11.232 27.852 -24.597 1.00 44.16 266 VAL A N 1
ATOM 2124 C CA . VAL A 1 266 ? -11.559 28.610 -25.821 1.00 44.16 266 VAL A CA 1
ATOM 2125 C C . VAL A 1 266 ? -10.351 28.540 -26.761 1.00 44.16 266 VAL A C 1
ATOM 2127 O O . VAL A 1 266 ? -9.209 28.592 -26.306 1.00 44.16 266 VAL A O 1
ATOM 2130 N N . GLY A 1 267 ? -10.573 28.398 -28.067 1.00 42.03 267 GLY A N 1
ATOM 2131 C CA . GLY A 1 267 ? -9.483 28.252 -29.037 1.00 42.03 267 GLY A CA 1
ATOM 2132 C C . GLY A 1 267 ? -8.864 26.849 -29.106 1.00 42.03 267 GLY A C 1
ATOM 2133 O O . GLY A 1 267 ? -7.962 26.632 -29.914 1.00 42.03 267 GLY A O 1
ATOM 2134 N N . GLN A 1 268 ? -9.348 25.867 -28.335 1.00 51.91 268 GLN A N 1
ATOM 2135 C CA . GLN A 1 268 ? -8.995 24.464 -28.577 1.00 51.91 268 GLN A CA 1
ATOM 2136 C C . GLN A 1 268 ? -9.531 24.029 -29.952 1.00 51.91 268 GLN A C 1
ATOM 2138 O O . GLN A 1 268 ? -10.690 24.282 -30.278 1.00 51.91 268 GLN A O 1
ATOM 2143 N N . GLN A 1 269 ? -8.692 23.373 -30.756 1.00 47.47 269 GLN A N 1
ATOM 2144 C CA . GLN A 1 269 ? -9.073 22.854 -32.072 1.00 47.47 269 GLN A CA 1
ATOM 2145 C C . GLN A 1 269 ? -10.057 21.684 -31.919 1.00 47.47 269 GLN A C 1
ATOM 2147 O O . GLN A 1 269 ? -9.780 20.734 -31.183 1.00 47.47 269 GLN A O 1
ATOM 2152 N N . ILE A 1 270 ? -11.196 21.756 -32.612 1.00 58.25 270 ILE A N 1
ATOM 2153 C CA . ILE A 1 270 ? -12.258 20.735 -32.588 1.00 58.25 270 ILE A CA 1
ATOM 2154 C C . ILE A 1 270 ? -12.192 19.862 -33.845 1.00 58.25 270 ILE A C 1
ATOM 2156 O O . ILE A 1 270 ? -12.243 18.638 -33.757 1.00 58.25 270 ILE A O 1
ATOM 2160 N N . ALA A 1 271 ? -12.054 20.493 -35.012 1.00 52.69 271 ALA A N 1
ATOM 2161 C CA . ALA A 1 271 ? -11.956 19.828 -36.305 1.00 52.69 271 ALA A CA 1
ATOM 2162 C C . ALA A 1 271 ? -11.102 20.652 -37.284 1.00 52.69 271 ALA A C 1
ATOM 2164 O O . ALA A 1 271 ? -10.931 21.863 -37.120 1.00 52.69 271 ALA A O 1
ATOM 2165 N N . PHE A 1 272 ? -10.576 19.983 -38.310 1.00 51.53 272 PHE A N 1
ATOM 2166 C CA . PHE A 1 272 ? -9.805 20.587 -39.397 1.00 51.53 272 PHE A CA 1
ATOM 2167 C C . PHE A 1 272 ? -10.567 20.420 -40.713 1.00 51.53 272 PHE A C 1
ATOM 2169 O O . PHE A 1 272 ? -11.044 19.323 -41.011 1.00 51.53 272 PHE A O 1
ATOM 2176 N N . VAL A 1 273 ? -10.699 21.500 -41.484 1.00 46.72 273 VAL A N 1
ATOM 2177 C CA . VAL A 1 273 ? -11.471 21.516 -42.734 1.00 46.72 273 VAL A CA 1
ATOM 2178 C C . VAL A 1 273 ? -10.516 21.482 -43.920 1.00 46.72 273 VAL A C 1
ATOM 2180 O O . VAL A 1 273 ? -9.715 22.394 -44.105 1.00 46.72 273 VAL A O 1
ATOM 2183 N N . VAL A 1 274 ? -10.633 20.445 -44.751 1.00 41.91 274 VAL A N 1
ATOM 2184 C CA . VAL A 1 274 ? -9.905 20.334 -46.021 1.00 41.91 274 VAL A CA 1
ATOM 2185 C C . VAL A 1 274 ? -10.841 20.724 -47.161 1.00 41.91 274 VAL A C 1
ATOM 2187 O O . VAL A 1 274 ? -11.935 20.175 -47.277 1.00 41.91 274 VAL A O 1
ATOM 2190 N N . ALA A 1 275 ? -10.401 21.656 -48.003 1.00 51.75 275 ALA A N 1
ATOM 2191 C CA . ALA A 1 275 ? -11.103 22.090 -49.205 1.00 51.75 275 ALA A CA 1
ATOM 2192 C C . ALA A 1 275 ? -10.110 22.312 -50.358 1.00 51.75 275 ALA A C 1
ATOM 2194 O O . ALA A 1 275 ? -8.897 22.344 -50.160 1.00 51.75 275 ALA A O 1
ATOM 2195 N N . ASP A 1 276 ? -10.647 22.492 -51.560 1.00 45.44 276 ASP A N 1
ATOM 2196 C CA . ASP A 1 276 ? -9.928 22.817 -52.798 1.00 45.44 276 ASP A CA 1
ATOM 2197 C C . ASP A 1 276 ? -9.299 24.226 -52.807 1.00 45.44 276 ASP A C 1
ATOM 2199 O O . ASP A 1 276 ? -8.376 24.492 -53.576 1.00 45.44 276 ASP A O 1
ATOM 2203 N N . SER A 1 277 ? -9.764 25.132 -51.943 1.00 44.12 277 SER A N 1
ATOM 2204 C CA . SER A 1 277 ? -9.153 26.446 -51.727 1.00 44.12 277 SER A CA 1
ATOM 2205 C C . SER A 1 277 ? -9.304 26.928 -50.282 1.00 44.12 277 SER A C 1
ATOM 2207 O O . SER A 1 277 ? -10.291 26.614 -49.615 1.00 44.12 277 SER A O 1
ATOM 2209 N N . GLN A 1 278 ? -8.362 27.764 -49.822 1.00 42.97 278 GLN A N 1
ATOM 2210 C CA . GLN A 1 278 ? -8.395 28.374 -48.483 1.00 42.97 278 GLN A CA 1
ATOM 2211 C C . GLN A 1 278 ? -9.726 29.100 -48.220 1.00 42.97 278 GLN A C 1
ATOM 2213 O O . GLN A 1 278 ? -10.339 28.921 -47.174 1.00 42.97 278 GLN A O 1
ATOM 2218 N N . LYS A 1 279 ? -10.231 29.846 -49.212 1.00 51.72 279 LYS A N 1
ATOM 2219 C CA . LYS A 1 279 ? -11.517 30.550 -49.123 1.00 51.72 279 LYS A CA 1
ATOM 2220 C C . LYS A 1 279 ? -12.689 29.591 -48.875 1.00 51.72 279 LYS A C 1
ATOM 2222 O O . LYS A 1 279 ? -13.587 29.918 -48.106 1.00 51.72 279 LYS A O 1
ATOM 2227 N N . ASN A 1 280 ? -12.673 28.409 -49.491 1.00 50.09 280 ASN A N 1
ATOM 2228 C CA . ASN A 1 280 ? -13.716 27.403 -49.296 1.00 50.09 280 ASN A CA 1
ATOM 2229 C C . ASN A 1 280 ? -13.578 26.703 -47.933 1.00 50.09 280 ASN A C 1
ATOM 2231 O O . ASN A 1 280 ? -14.595 26.490 -47.272 1.00 50.09 280 ASN A O 1
ATOM 2235 N N . SER A 1 281 ? -12.355 26.424 -47.455 1.00 45.34 281 SER A N 1
ATOM 2236 C CA . SER A 1 281 ? -12.157 25.912 -46.087 1.00 45.34 281 SER A CA 1
ATOM 2237 C C . SER A 1 281 ? -12.571 26.929 -45.024 1.00 45.34 281 SER A C 1
ATOM 2239 O O . SER A 1 281 ? -13.186 26.541 -44.036 1.00 45.34 281 SER A O 1
ATOM 2241 N N . ASP A 1 282 ? -12.313 28.221 -45.246 1.00 48.47 282 ASP A N 1
ATOM 2242 C CA . ASP A 1 282 ? -12.711 29.298 -44.335 1.00 48.47 282 ASP A CA 1
ATOM 2243 C C . ASP A 1 282 ? -14.240 29.422 -44.268 1.00 48.47 282 ASP A C 1
ATOM 2245 O O . ASP A 1 282 ? -14.807 29.510 -43.181 1.00 48.47 282 ASP A O 1
ATOM 2249 N N . ILE A 1 283 ? -14.932 29.383 -45.413 1.00 61.81 283 ILE A N 1
ATOM 2250 C CA . ILE A 1 283 ? -16.404 29.416 -45.466 1.00 61.81 283 ILE A CA 1
ATOM 2251 C C . ILE A 1 283 ? -17.000 28.206 -44.732 1.00 61.81 283 ILE A C 1
ATOM 2253 O O . ILE A 1 283 ? -17.880 28.376 -43.891 1.00 61.81 283 ILE A O 1
ATOM 2257 N N . VAL A 1 284 ? -16.504 26.994 -44.994 1.00 53.47 284 VAL A N 1
ATOM 2258 C CA . VAL A 1 284 ? -17.019 25.769 -44.358 1.00 53.47 284 VAL A CA 1
ATOM 2259 C C . VAL A 1 284 ? -16.696 25.723 -42.858 1.00 53.47 284 VAL A C 1
ATOM 2261 O O . VAL A 1 284 ? -17.547 25.303 -42.076 1.00 53.47 284 VAL A O 1
ATOM 2264 N N . ALA A 1 285 ? -15.527 26.208 -42.426 1.00 52.72 285 ALA A N 1
ATOM 2265 C CA . ALA A 1 285 ? -15.180 26.307 -41.007 1.00 52.72 285 ALA A CA 1
ATOM 2266 C C . ALA A 1 285 ? -16.058 27.324 -40.254 1.00 52.72 285 ALA A C 1
ATOM 2268 O O . ALA A 1 285 ? -16.489 27.044 -39.139 1.00 52.72 285 ALA A O 1
ATOM 2269 N N . ASN A 1 286 ? -16.376 28.472 -40.866 1.00 61.62 286 ASN A N 1
ATOM 2270 C CA . ASN A 1 286 ? -17.250 29.489 -40.264 1.00 61.62 286 ASN A CA 1
ATOM 2271 C C . ASN A 1 286 ? -18.744 29.100 -40.266 1.00 61.62 286 ASN A C 1
ATOM 2273 O O . ASN A 1 286 ? -19.516 29.657 -39.490 1.00 61.62 286 ASN A O 1
ATOM 2277 N N . LEU A 1 287 ? -19.160 28.150 -41.112 1.00 63.56 287 LEU A N 1
ATOM 2278 C CA . LEU A 1 287 ? -20.522 27.593 -41.134 1.00 63.56 287 LEU A CA 1
ATOM 2279 C C . LEU A 1 287 ? -20.695 26.354 -40.233 1.00 63.56 287 LEU A C 1
ATOM 2281 O O . LEU A 1 287 ? -21.807 25.842 -40.099 1.00 63.56 287 LEU A O 1
ATOM 2285 N N . ALA A 1 288 ? -19.622 25.853 -39.615 1.00 54.66 288 ALA A N 1
ATOM 2286 C CA . ALA A 1 288 ? -19.667 24.665 -38.771 1.00 54.66 288 ALA A CA 1
ATOM 2287 C C . ALA A 1 288 ? -20.282 24.971 -37.393 1.00 54.66 288 ALA A C 1
ATOM 2289 O O . ALA A 1 288 ? -19.616 25.475 -36.489 1.00 54.66 288 ALA A O 1
ATOM 2290 N N . MET A 1 289 ? -21.559 24.625 -37.213 1.00 59.38 289 MET A N 1
ATOM 2291 C CA . MET A 1 289 ? -22.211 24.682 -35.903 1.00 59.38 289 MET A CA 1
ATOM 2292 C C . MET A 1 289 ? -21.665 23.590 -34.975 1.00 59.38 289 MET A C 1
ATOM 2294 O O . MET A 1 289 ? -21.535 22.433 -35.374 1.00 59.38 289 MET A O 1
ATOM 2298 N N . VAL A 1 290 ? -21.378 23.958 -33.724 1.00 59.78 290 VAL A N 1
ATOM 2299 C CA . VAL A 1 290 ? -20.903 23.045 -32.675 1.00 59.78 290 VAL A CA 1
ATOM 2300 C C . VAL A 1 290 ? -21.847 23.138 -31.482 1.00 59.78 290 VAL A C 1
ATOM 2302 O O . VAL A 1 290 ? -21.975 24.197 -30.870 1.00 59.78 290 VAL A O 1
ATOM 2305 N N . GLU A 1 291 ? -22.506 22.034 -31.138 1.00 64.50 291 GLU A N 1
ATOM 2306 C CA . GLU A 1 291 ? -23.336 21.963 -29.932 1.00 64.50 291 GLU A CA 1
ATOM 2307 C C . GLU A 1 291 ? -22.491 21.647 -28.696 1.00 64.50 291 GLU A C 1
ATOM 2309 O O . GLU A 1 291 ? -21.679 20.717 -28.708 1.00 64.50 291 GLU A O 1
ATOM 2314 N N . TYR A 1 292 ? -22.720 22.387 -27.609 1.00 63.91 292 TYR A N 1
ATOM 2315 C CA . TYR A 1 292 ? -21.953 22.292 -26.369 1.00 63.91 292 TYR A CA 1
ATOM 2316 C C . TYR A 1 292 ? -22.825 21.868 -25.186 1.00 63.91 292 TYR A C 1
ATOM 2318 O O . TYR A 1 292 ? -23.840 22.487 -24.876 1.00 63.91 292 TYR A O 1
ATOM 2326 N N . ASP A 1 293 ? -22.371 20.840 -24.481 1.00 72.19 293 ASP A N 1
ATOM 2327 C CA . ASP A 1 293 ? -22.927 20.348 -23.231 1.00 72.19 293 ASP A CA 1
ATOM 2328 C C . ASP A 1 293 ? -22.118 20.871 -22.039 1.00 72.19 293 ASP A C 1
ATOM 2330 O O . ASP A 1 293 ? -20.884 20.782 -22.030 1.00 72.19 293 ASP A O 1
ATOM 2334 N N . LYS A 1 294 ? -22.815 21.412 -21.036 1.00 64.50 294 LYS A N 1
ATOM 2335 C CA . LYS A 1 294 ? -22.216 22.026 -19.835 1.00 64.50 294 LYS A CA 1
ATOM 2336 C C . LYS A 1 294 ? -22.709 21.394 -18.527 1.00 64.50 294 LYS A C 1
ATOM 2338 O O . LYS A 1 294 ? -22.234 21.758 -17.454 1.00 64.50 294 LYS A O 1
ATOM 2343 N N . GLU A 1 295 ? -23.646 20.451 -18.601 1.00 68.62 295 GLU A N 1
ATOM 2344 C CA . GLU A 1 295 ? -24.220 19.791 -17.428 1.00 68.62 295 GLU A CA 1
ATOM 2345 C C . GLU A 1 295 ? -23.179 18.927 -16.700 1.00 68.62 295 GLU A C 1
ATOM 2347 O O . GLU A 1 295 ? -22.361 18.246 -17.318 1.00 68.62 295 GLU A O 1
ATOM 2352 N N . ASN A 1 296 ? -23.217 18.946 -15.364 1.00 59.19 296 ASN A N 1
ATOM 2353 C CA . ASN A 1 296 ? -22.311 18.201 -14.477 1.00 59.19 296 ASN A CA 1
ATOM 2354 C C . ASN A 1 296 ? -20.800 18.488 -14.662 1.00 59.19 296 ASN A C 1
ATOM 2356 O O . ASN A 1 296 ? -19.965 17.734 -14.159 1.00 59.19 296 ASN A O 1
ATOM 2360 N N . LEU A 1 297 ? -20.425 19.582 -15.336 1.00 58.06 297 LEU A N 1
ATOM 2361 C CA . LEU A 1 297 ? -19.039 20.050 -15.408 1.00 58.06 297 LEU A CA 1
ATOM 2362 C C . LEU A 1 297 ? -18.731 21.028 -14.266 1.00 58.06 297 LEU A C 1
ATOM 2364 O O . LEU A 1 297 ? -19.515 21.924 -13.964 1.00 58.06 297 LEU A O 1
ATOM 2368 N N . GLU A 1 298 ? -17.554 20.893 -13.653 1.00 61.19 298 GLU A N 1
ATOM 2369 C CA . GLU A 1 298 ? -17.046 21.905 -12.720 1.00 61.19 298 GLU A CA 1
ATOM 2370 C C . GLU A 1 298 ? -16.807 23.238 -13.457 1.00 61.19 298 GLU A C 1
ATOM 2372 O O . GLU A 1 298 ? -16.300 23.213 -14.588 1.00 61.19 298 GLU A O 1
ATOM 2377 N N . PRO A 1 299 ? -17.078 24.397 -12.825 1.00 68.88 299 PRO A N 1
ATOM 2378 C CA . PRO A 1 299 ? -16.917 25.697 -13.467 1.00 68.88 299 PRO A CA 1
ATOM 2379 C C . PRO A 1 299 ? -15.481 25.903 -13.986 1.00 68.88 299 PRO A C 1
ATOM 2381 O O . PRO A 1 299 ? -14.523 25.504 -13.301 1.00 68.88 299 PRO A O 1
ATOM 2384 N N . PRO A 1 300 ? -15.318 26.497 -15.187 1.00 65.75 300 PRO A N 1
ATOM 2385 C CA . PRO A 1 300 ? -14.011 26.768 -15.778 1.00 65.75 300 PRO A CA 1
ATOM 2386 C C . PRO A 1 300 ? -13.189 27.686 -14.873 1.00 65.75 300 PRO A C 1
ATOM 2388 O O . PRO A 1 300 ? -13.746 28.471 -14.114 1.00 65.75 300 PRO A O 1
ATOM 2391 N N . ILE A 1 301 ? -11.867 27.570 -14.975 1.00 68.19 301 ILE A N 1
ATOM 2392 C CA . ILE A 1 301 ? -10.928 28.479 -14.320 1.00 68.19 301 ILE A CA 1
ATOM 2393 C C . ILE A 1 301 ? -10.646 29.614 -15.305 1.00 68.19 301 ILE A C 1
ATOM 2395 O O . ILE A 1 301 ? -10.182 29.337 -16.413 1.00 68.19 301 ILE A O 1
ATOM 2399 N N . LEU A 1 302 ? -10.960 30.856 -14.934 1.00 66.88 302 LEU A N 1
ATOM 2400 C CA . LEU A 1 302 ? -10.938 32.007 -15.849 1.00 66.88 302 LEU A CA 1
ATOM 2401 C C . LEU A 1 302 ? -9.940 33.109 -15.459 1.00 66.88 302 LEU A C 1
ATOM 2403 O O . LEU A 1 302 ? -9.690 33.997 -16.272 1.00 66.88 302 LEU A O 1
ATOM 2407 N N . SER A 1 303 ? -9.337 33.051 -14.267 1.00 61.53 303 SER A N 1
ATOM 2408 C CA . SER A 1 303 ? -8.287 33.987 -13.837 1.00 61.53 303 SER A CA 1
ATOM 2409 C C . SER A 1 303 ? -7.039 33.268 -13.305 1.00 61.53 303 SER A C 1
ATOM 2411 O O . SER A 1 303 ? -7.069 32.075 -12.991 1.00 61.53 303 SER A O 1
ATOM 2413 N N . VAL A 1 304 ? -5.920 33.995 -13.209 1.00 54.12 304 VAL A N 1
ATOM 2414 C CA . VAL A 1 304 ? -4.660 33.464 -12.657 1.00 54.12 304 VAL A CA 1
ATOM 2415 C C . VAL A 1 304 ? -4.800 33.213 -11.155 1.00 54.12 304 VAL A C 1
ATOM 2417 O O . VAL A 1 304 ? -4.289 32.223 -10.642 1.00 54.12 304 VAL A O 1
ATOM 2420 N N . GLU A 1 305 ? -5.542 34.067 -10.461 1.00 65.75 305 GLU A N 1
ATOM 2421 C CA . GLU A 1 305 ? -5.827 33.997 -9.028 1.00 65.75 305 GLU A CA 1
ATOM 2422 C C . GLU A 1 305 ? -6.651 32.744 -8.706 1.00 65.75 305 GLU A C 1
ATOM 2424 O O . GLU A 1 305 ? -6.274 31.968 -7.830 1.00 65.75 305 GLU A O 1
ATOM 2429 N N . GLU A 1 306 ? -7.708 32.483 -9.481 1.00 60.19 306 GLU A N 1
ATOM 2430 C CA . GLU A 1 306 ? -8.521 31.269 -9.363 1.00 60.19 306 GLU A CA 1
ATOM 2431 C C . GLU A 1 306 ? -7.718 30.002 -9.711 1.00 60.19 306 GLU A C 1
ATOM 2433 O O . GLU A 1 306 ? -7.855 28.964 -9.053 1.00 60.19 306 GLU A O 1
ATOM 2438 N N . ALA A 1 307 ? -6.841 30.079 -10.720 1.00 54.56 307 ALA A N 1
ATOM 2439 C CA . ALA A 1 307 ? -5.932 28.988 -11.060 1.00 54.56 307 ALA A CA 1
ATOM 2440 C C . ALA A 1 307 ? -4.968 28.680 -9.907 1.00 54.56 307 ALA A C 1
ATOM 2442 O O . ALA A 1 307 ? -4.776 27.513 -9.569 1.00 54.56 307 ALA A O 1
ATOM 2443 N N . VAL A 1 308 ? -4.401 29.712 -9.280 1.00 52.16 308 VAL A N 1
ATOM 2444 C CA . VAL A 1 308 ? -3.494 29.605 -8.130 1.00 52.16 308 VAL A CA 1
ATOM 2445 C C . VAL A 1 308 ? -4.222 29.040 -6.906 1.00 52.16 308 VAL A C 1
ATOM 2447 O O . VAL A 1 308 ? -3.744 28.069 -6.316 1.00 52.16 308 VAL A O 1
ATOM 2450 N N . GLU A 1 309 ? -5.398 29.570 -6.560 1.00 57.34 309 GLU A N 1
ATOM 2451 C CA . GLU A 1 309 ? -6.203 29.109 -5.422 1.00 57.34 309 GLU A CA 1
ATOM 2452 C C . GLU A 1 309 ? -6.573 27.623 -5.558 1.00 57.34 309 GLU A C 1
ATOM 2454 O O . GLU A 1 309 ? -6.306 26.824 -4.653 1.00 57.34 309 GLU A O 1
ATOM 2459 N N . ARG A 1 310 ? -7.104 27.208 -6.718 1.00 53.31 310 ARG A N 1
ATOM 2460 C CA . ARG A 1 310 ? -7.455 25.799 -6.953 1.00 53.31 310 ARG A CA 1
ATOM 2461 C C . ARG A 1 310 ? -6.219 24.898 -7.095 1.00 53.31 310 ARG A C 1
ATOM 2463 O O . ARG A 1 310 ? -6.272 23.745 -6.663 1.00 53.31 310 ARG A O 1
ATOM 2470 N N . ALA A 1 311 ? -5.096 25.389 -7.631 1.00 46.88 311 ALA A N 1
ATOM 2471 C CA . ALA A 1 311 ? -3.855 24.613 -7.753 1.00 46.88 311 ALA A CA 1
ATOM 2472 C C . ALA A 1 311 ? -3.197 24.296 -6.398 1.00 46.88 311 ALA A C 1
ATOM 2474 O O . ALA A 1 311 ? -2.585 23.232 -6.258 1.00 46.88 311 ALA A O 1
ATOM 2475 N N . PHE A 1 312 ? -3.359 25.154 -5.382 1.00 46.50 312 PHE A N 1
ATOM 2476 C CA . PHE A 1 312 ? -2.906 24.853 -4.018 1.00 46.50 312 PHE A CA 1
ATOM 2477 C C . PHE A 1 312 ? -3.678 23.692 -3.365 1.00 46.50 312 PHE A C 1
ATOM 2479 O O . PHE A 1 312 ? -3.152 23.024 -2.467 1.00 46.50 312 PHE A O 1
ATOM 2486 N N . ILE A 1 313 ? -4.890 23.373 -3.832 1.00 54.06 313 ILE A N 1
ATOM 2487 C CA . ILE A 1 313 ? -5.650 22.224 -3.332 1.00 54.06 313 ILE A CA 1
ATOM 2488 C C . ILE A 1 313 ? -5.015 20.929 -3.855 1.00 54.06 313 ILE A C 1
ATOM 2490 O O . ILE A 1 313 ? -5.237 20.493 -4.988 1.00 54.06 313 ILE A O 1
ATOM 2494 N N . ARG A 1 314 ? -4.259 20.248 -2.984 1.00 56.16 314 ARG A N 1
ATOM 2495 C CA . ARG A 1 314 ? -3.459 19.054 -3.320 1.00 56.16 314 ARG A CA 1
ATOM 2496 C C . ARG A 1 314 ? -4.222 17.951 -4.074 1.00 56.16 314 ARG A C 1
ATOM 2498 O O . ARG A 1 314 ? -3.608 17.258 -4.881 1.00 56.16 314 ARG A O 1
ATOM 2505 N N . LYS A 1 315 ? -5.537 17.800 -3.855 1.00 49.69 315 LYS A N 1
ATOM 2506 C CA . LYS A 1 315 ? -6.394 16.869 -4.615 1.00 49.69 315 LYS A CA 1
ATOM 2507 C C . LYS A 1 315 ? -6.421 17.212 -6.111 1.00 49.69 315 LYS A C 1
ATOM 2509 O O . LYS A 1 315 ? -6.187 16.326 -6.923 1.00 49.69 315 LYS A O 1
ATOM 2514 N N . PHE A 1 316 ? -6.672 18.473 -6.468 1.00 50.22 316 PHE A N 1
ATOM 2515 C CA . PHE A 1 316 ? -6.716 18.920 -7.864 1.00 50.22 316 PHE A CA 1
ATOM 2516 C C . PHE A 1 316 ? -5.334 18.842 -8.510 1.00 50.22 316 PHE A C 1
ATOM 2518 O O . PHE A 1 316 ? -5.202 18.275 -9.590 1.00 50.22 316 PHE A O 1
ATOM 2525 N N . ASN A 1 317 ? -4.285 19.273 -7.804 1.00 56.97 317 ASN A N 1
ATOM 2526 C CA . ASN A 1 317 ? -2.900 19.123 -8.256 1.00 56.97 317 ASN A CA 1
ATOM 2527 C C . ASN A 1 317 ? -2.531 17.654 -8.577 1.00 56.97 317 ASN A C 1
ATOM 2529 O O . ASN A 1 317 ? -1.935 17.387 -9.616 1.00 56.97 317 ASN A O 1
ATOM 2533 N N . MET A 1 318 ? -2.947 16.686 -7.748 1.00 61.78 318 MET A N 1
ATOM 2534 C CA . MET A 1 318 ? -2.722 15.250 -7.999 1.00 61.78 318 MET A CA 1
ATOM 2535 C C . MET A 1 318 ? -3.582 14.642 -9.124 1.00 61.78 318 MET A C 1
ATOM 2537 O O . MET A 1 318 ? -3.303 13.520 -9.541 1.00 61.78 318 MET A O 1
ATOM 2541 N N . ILE A 1 319 ? -4.611 15.344 -9.605 1.00 62.34 319 ILE A N 1
ATOM 2542 C CA . ILE A 1 319 ? -5.451 14.918 -10.738 1.00 62.34 319 ILE A CA 1
ATOM 2543 C C . ILE A 1 319 ? -4.969 15.581 -12.037 1.00 62.34 319 ILE A C 1
ATOM 2545 O O . ILE A 1 319 ? -4.814 14.909 -13.053 1.00 62.34 319 ILE A O 1
ATOM 2549 N N . MET A 1 320 ? -4.709 16.891 -12.003 1.00 62.72 320 MET A N 1
ATOM 2550 C CA . MET A 1 320 ? -4.391 17.705 -13.180 1.00 62.72 320 MET A CA 1
ATOM 2551 C C . MET A 1 320 ? -2.939 17.560 -13.639 1.00 62.72 320 MET A C 1
ATOM 2553 O O . MET A 1 320 ? -2.698 17.408 -14.831 1.00 62.72 320 MET A O 1
ATOM 2557 N N . SER A 1 321 ? -1.966 17.569 -12.720 1.00 64.19 321 SER A N 1
ATOM 2558 C CA . SER A 1 321 ? -0.532 17.529 -13.066 1.00 64.19 321 SER A CA 1
ATOM 2559 C C . SER A 1 321 ? -0.030 16.137 -13.481 1.00 64.19 321 SER A C 1
ATOM 2561 O O . SER A 1 321 ? 1.176 15.929 -13.610 1.00 64.19 321 SER A O 1
ATOM 2563 N N . GLY A 1 322 ? -0.936 15.168 -13.650 1.00 70.88 322 GLY A N 1
ATOM 2564 C CA . GLY A 1 322 ? -0.607 13.802 -14.034 1.00 70.88 322 GLY A CA 1
ATOM 2565 C C . GLY A 1 322 ? 0.379 13.141 -13.069 1.00 70.88 322 GLY A C 1
ATOM 2566 O O . GLY A 1 322 ? 0.173 13.100 -11.857 1.00 70.88 322 GLY A O 1
ATOM 2567 N N . GLY A 1 323 ? 1.448 12.570 -13.617 1.00 79.38 323 GLY A N 1
ATOM 2568 C CA . GLY A 1 323 ? 2.512 11.940 -12.840 1.00 79.38 323 GLY A CA 1
ATOM 2569 C C . GLY A 1 323 ? 3.270 10.907 -13.661 1.00 79.38 323 GLY A C 1
ATOM 2570 O O . GLY A 1 323 ? 3.233 10.939 -14.891 1.00 79.38 323 GLY A O 1
ATOM 2571 N N . ARG A 1 324 ? 3.926 9.948 -12.988 1.00 85.62 324 ARG A N 1
ATOM 2572 C CA . ARG A 1 324 ? 4.707 8.914 -13.677 1.00 85.62 324 ARG A CA 1
ATOM 2573 C C . ARG A 1 324 ? 3.792 7.989 -14.488 1.00 85.62 324 ARG A C 1
ATOM 2575 O O . ARG A 1 324 ? 3.290 6.992 -13.982 1.00 85.62 324 ARG A O 1
ATOM 2582 N N . HIS A 1 325 ? 3.642 8.308 -15.770 1.00 87.00 325 HIS A N 1
ATOM 2583 C CA . HIS A 1 325 ? 4.193 7.472 -16.836 1.00 87.00 325 HIS A CA 1
ATOM 2584 C C . HIS A 1 325 ? 4.153 5.968 -16.499 1.00 87.00 325 HIS A C 1
ATOM 2586 O O . HIS A 1 325 ? 5.170 5.379 -16.126 1.00 87.00 325 HIS A O 1
ATOM 2592 N N . SER A 1 326 ? 2.984 5.332 -16.621 1.00 87.50 326 SER A N 1
ATOM 2593 C CA . SER A 1 326 ? 2.866 3.880 -16.412 1.00 87.50 326 SER A CA 1
ATOM 2594 C C . SER A 1 326 ? 3.551 3.107 -17.551 1.00 87.50 326 SER A C 1
ATOM 2596 O O . SER A 1 326 ? 3.906 3.689 -18.586 1.00 87.50 326 SER A O 1
ATOM 2598 N N . MET A 1 327 ? 3.842 1.819 -17.351 1.00 87.56 327 MET A N 1
ATOM 2599 C CA . MET A 1 327 ? 4.479 0.966 -18.363 1.00 87.56 327 MET A CA 1
ATOM 2600 C C . MET A 1 327 ? 4.342 -0.528 -18.071 1.00 87.56 327 MET A C 1
ATOM 2602 O O . MET A 1 327 ? 4.463 -0.963 -16.928 1.00 87.56 327 MET A O 1
ATOM 2606 N N . LYS A 1 328 ? 4.183 -1.316 -19.137 1.00 90.50 328 LYS A N 1
ATOM 2607 C CA . LYS A 1 328 ? 4.203 -2.783 -19.119 1.00 90.50 328 LYS A CA 1
ATOM 2608 C C . LYS A 1 328 ? 5.373 -3.272 -19.974 1.00 90.50 328 LYS A C 1
ATOM 2610 O O . LYS A 1 328 ? 5.372 -3.040 -21.178 1.00 90.50 328 LYS A O 1
ATOM 2615 N N . ILE A 1 329 ? 6.354 -3.941 -19.360 1.00 90.56 329 ILE A N 1
ATOM 2616 C CA . ILE A 1 329 ? 7.486 -4.571 -20.065 1.00 90.56 329 ILE A CA 1
ATOM 2617 C C . ILE A 1 329 ? 7.320 -6.090 -20.046 1.00 90.56 329 ILE A C 1
ATOM 2619 O O . ILE A 1 329 ? 7.520 -6.734 -19.007 1.00 90.56 329 ILE A O 1
ATOM 2623 N N . THR A 1 330 ? 7.028 -6.665 -21.207 1.00 93.56 330 THR A N 1
ATOM 2624 C CA . THR A 1 330 ? 7.219 -8.098 -21.465 1.00 93.56 330 THR A CA 1
ATOM 2625 C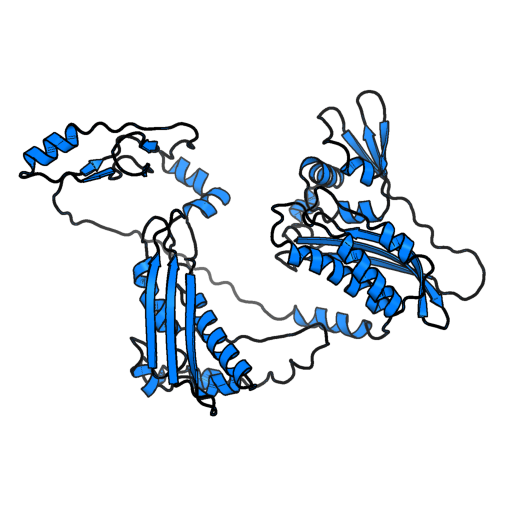 C . THR A 1 330 ? 8.676 -8.317 -21.871 1.00 93.56 330 THR A C 1
ATOM 2627 O O . THR A 1 330 ? 9.248 -7.468 -22.552 1.00 93.56 330 THR A O 1
ATOM 2630 N N . TYR A 1 331 ? 9.294 -9.430 -21.471 1.00 94.94 331 TYR A N 1
ATOM 2631 C CA . TYR A 1 331 ? 10.642 -9.773 -21.928 1.00 94.94 331 TYR A CA 1
ATOM 2632 C C . TYR A 1 331 ? 10.774 -11.247 -22.307 1.00 94.94 331 TYR A C 1
ATOM 2634 O O . TYR A 1 331 ? 9.978 -12.085 -21.879 1.00 94.94 331 TYR A O 1
ATOM 2642 N N . ARG A 1 332 ? 11.814 -11.560 -23.083 1.00 95.56 332 ARG A N 1
ATOM 2643 C CA . ARG A 1 332 ? 12.342 -12.915 -23.294 1.00 95.56 332 ARG A CA 1
ATOM 2644 C C . ARG A 1 332 ? 13.864 -12.841 -23.196 1.00 95.56 332 ARG A C 1
ATOM 2646 O O . ARG A 1 332 ? 14.468 -12.050 -23.913 1.00 95.56 332 ARG A O 1
ATOM 2653 N N . VAL A 1 333 ? 14.469 -13.627 -22.311 1.00 96.25 333 VAL A N 1
ATOM 2654 C CA . VAL A 1 333 ? 15.921 -13.646 -22.077 1.00 96.25 333 VAL A CA 1
ATOM 2655 C C . VAL A 1 333 ? 16.483 -15.020 -22.426 1.00 96.25 333 VAL A C 1
ATOM 2657 O O . VAL A 1 333 ? 15.853 -16.035 -22.139 1.00 96.25 333 VAL A O 1
ATOM 2660 N N . GLY A 1 334 ? 17.653 -15.050 -23.060 1.00 94.75 334 GLY A N 1
ATOM 2661 C CA . GLY A 1 334 ? 18.418 -16.267 -23.314 1.00 94.75 334 GLY A CA 1
ATOM 2662 C C . GLY A 1 334 ? 19.801 -16.162 -22.682 1.00 94.75 334 GLY A C 1
ATOM 2663 O O . GLY A 1 334 ? 20.537 -15.205 -22.930 1.00 94.75 334 GLY A O 1
ATOM 2664 N N . CYS A 1 335 ? 20.158 -17.155 -21.872 1.00 94.81 335 CYS A N 1
ATOM 2665 C CA . CYS A 1 335 ? 21.436 -17.245 -21.175 1.00 94.81 335 CYS A CA 1
ATOM 2666 C C . CYS A 1 335 ? 22.081 -18.621 -21.369 1.00 94.81 335 CYS A C 1
ATOM 2668 O O . CYS A 1 335 ? 21.405 -19.619 -21.616 1.00 94.81 335 CYS A O 1
ATOM 2670 N N . LYS A 1 336 ? 23.405 -18.671 -21.230 1.00 93.31 336 LYS A N 1
ATOM 2671 C CA . LYS A 1 336 ? 24.188 -19.908 -21.171 1.00 93.31 336 LYS A CA 1
ATOM 2672 C C . LYS A 1 336 ? 24.294 -20.410 -19.727 1.00 93.31 336 LYS A C 1
ATOM 2674 O O . LYS A 1 336 ? 24.206 -19.629 -18.783 1.00 93.31 336 LYS A O 1
ATOM 2679 N N . SER A 1 337 ? 24.582 -21.702 -19.561 1.00 90.00 337 SER A N 1
ATOM 2680 C CA . SER A 1 337 ? 24.859 -22.329 -18.256 1.00 90.00 337 SER A CA 1
ATOM 2681 C C . SER A 1 337 ? 26.023 -21.678 -17.494 1.00 90.00 337 SER A C 1
ATOM 2683 O O . SER A 1 337 ? 26.038 -21.690 -16.270 1.00 90.00 337 SER A O 1
ATOM 2685 N N . ASN A 1 338 ? 26.961 -21.023 -18.188 1.00 88.75 338 ASN A N 1
ATOM 2686 C CA . ASN A 1 338 ? 28.037 -20.233 -17.577 1.00 88.75 338 ASN A CA 1
ATOM 2687 C C . ASN A 1 338 ? 27.602 -18.819 -17.120 1.00 88.75 338 ASN A C 1
ATOM 2689 O O . ASN A 1 338 ? 28.440 -17.923 -17.035 1.00 88.75 338 ASN A O 1
ATOM 2693 N N . LYS A 1 339 ? 26.304 -18.602 -16.857 1.00 90.56 339 LYS A N 1
ATOM 2694 C CA . LYS A 1 339 ? 25.667 -17.332 -16.443 1.00 90.56 339 LYS A CA 1
ATOM 2695 C C . LYS A 1 339 ? 25.712 -16.175 -17.450 1.00 90.56 339 LYS A C 1
ATOM 2697 O O . LYS A 1 339 ? 25.104 -15.137 -17.185 1.00 90.56 339 LYS A O 1
ATOM 2702 N N . LYS A 1 340 ? 26.384 -16.305 -18.599 1.00 93.44 340 LYS A N 1
ATOM 2703 C CA . LYS A 1 340 ? 26.431 -15.232 -19.603 1.00 93.44 340 LYS A CA 1
ATOM 2704 C C . LYS A 1 340 ? 25.105 -15.141 -20.365 1.00 93.44 340 LYS A C 1
ATOM 2706 O O . LYS A 1 340 ? 24.681 -16.107 -21.005 1.00 93.44 340 LYS A O 1
ATOM 2711 N N . ILE A 1 341 ? 24.464 -13.976 -20.313 1.00 94.19 341 ILE A N 1
ATOM 2712 C CA . ILE A 1 341 ? 23.313 -13.629 -21.150 1.00 94.19 341 ILE A CA 1
ATOM 2713 C C . ILE A 1 341 ? 23.808 -13.381 -22.581 1.00 94.19 341 ILE A C 1
ATOM 2715 O O . ILE A 1 341 ? 24.900 -12.850 -22.790 1.00 94.19 341 ILE A O 1
ATOM 2719 N N . ILE A 1 342 ? 23.028 -13.841 -23.560 1.00 94.19 342 ILE A N 1
ATOM 2720 C CA . ILE A 1 342 ? 23.358 -13.771 -24.992 1.00 94.19 342 ILE A CA 1
ATOM 2721 C C . ILE A 1 342 ? 22.280 -13.082 -25.833 1.00 94.19 342 ILE A C 1
ATOM 2723 O O . ILE A 1 342 ? 22.580 -12.626 -26.935 1.00 94.19 342 ILE A O 1
ATOM 2727 N N . VAL A 1 343 ? 21.041 -13.015 -25.338 1.00 94.00 343 VAL A N 1
ATOM 2728 C CA . VAL A 1 343 ? 19.940 -12.298 -25.987 1.00 94.00 343 VAL A CA 1
ATOM 2729 C C . VAL A 1 343 ? 18.947 -11.784 -24.948 1.00 94.00 343 VAL A C 1
ATOM 2731 O O . VAL A 1 343 ? 18.595 -12.497 -24.003 1.00 94.00 343 VAL A O 1
ATOM 2734 N N . LEU A 1 344 ? 18.446 -10.568 -25.157 1.00 92.75 344 LEU A N 1
ATOM 2735 C CA . LEU A 1 344 ? 17.290 -10.016 -24.455 1.00 92.75 344 LEU A CA 1
ATOM 2736 C C . LEU A 1 344 ? 16.357 -9.362 -25.478 1.00 92.75 344 LEU A C 1
ATOM 2738 O O . LEU A 1 344 ? 16.749 -8.418 -26.161 1.00 92.75 344 LEU A O 1
ATOM 2742 N N . LYS A 1 345 ? 15.107 -9.826 -25.554 1.00 94.31 345 LYS A N 1
ATOM 2743 C CA . LYS A 1 345 ? 14.023 -9.109 -26.233 1.00 94.31 345 LYS A CA 1
ATOM 2744 C C . LYS A 1 345 ? 13.120 -8.426 -25.210 1.00 94.31 345 LYS A C 1
ATOM 2746 O O . LYS A 1 345 ? 12.709 -9.072 -24.245 1.00 94.31 345 LYS A O 1
ATOM 2751 N N . LEU A 1 346 ? 12.765 -7.167 -25.458 1.00 91.88 346 LEU A N 1
ATOM 2752 C CA . LEU A 1 346 ? 11.821 -6.368 -24.673 1.00 91.88 346 LEU A CA 1
ATOM 2753 C C . LEU A 1 346 ? 10.651 -5.886 -25.544 1.00 91.88 346 LEU A C 1
ATOM 2755 O O . LEU A 1 346 ? 10.864 -5.240 -26.564 1.00 91.88 346 LEU A O 1
ATOM 2759 N N . ASP A 1 347 ? 9.418 -6.143 -25.116 1.00 92.62 347 ASP A N 1
ATOM 2760 C CA . ASP A 1 347 ? 8.207 -5.566 -25.712 1.00 92.62 347 ASP A CA 1
ATOM 2761 C C . ASP A 1 347 ? 7.573 -4.618 -24.677 1.00 92.62 347 ASP A C 1
ATOM 2763 O O . ASP A 1 347 ? 7.093 -5.061 -23.624 1.00 92.62 347 ASP A O 1
ATOM 2767 N N . ILE A 1 348 ? 7.625 -3.309 -24.942 1.00 90.56 348 ILE A N 1
ATOM 2768 C CA . ILE A 1 348 ? 7.358 -2.233 -23.978 1.00 90.56 348 ILE A CA 1
ATOM 2769 C C . ILE A 1 348 ? 6.140 -1.409 -24.408 1.00 90.56 348 ILE A C 1
ATOM 2771 O O . ILE A 1 348 ? 6.150 -0.746 -25.443 1.00 90.56 348 ILE A O 1
ATOM 2775 N N . LEU A 1 349 ? 5.104 -1.390 -23.567 1.00 90.81 349 LEU A N 1
ATOM 2776 C CA . LEU A 1 349 ? 3.932 -0.524 -23.728 1.00 90.81 349 LEU A CA 1
ATOM 2777 C C . LEU A 1 349 ? 4.008 0.640 -22.737 1.00 90.81 349 LEU A C 1
ATOM 2779 O O . LEU A 1 349 ? 4.174 0.413 -21.533 1.00 90.81 349 LEU A O 1
ATOM 2783 N N . LEU A 1 350 ? 3.886 1.868 -23.237 1.00 89.31 350 LEU A N 1
ATOM 2784 C CA . LEU A 1 350 ? 4.152 3.107 -22.511 1.00 89.31 350 LEU A CA 1
ATOM 2785 C C . LEU A 1 350 ? 2.874 3.954 -22.402 1.00 89.31 350 LEU A C 1
ATOM 2787 O O . LEU A 1 350 ? 2.457 4.551 -23.385 1.00 89.31 350 LEU A O 1
ATOM 2791 N N . ASP A 1 351 ? 2.253 4.041 -21.224 1.00 88.81 351 ASP A N 1
ATOM 2792 C CA . ASP A 1 351 ? 1.100 4.938 -21.026 1.00 88.81 351 ASP A CA 1
ATOM 2793 C C . ASP A 1 351 ? 1.563 6.399 -21.082 1.00 88.81 351 ASP A C 1
ATOM 2795 O O . ASP A 1 351 ? 2.336 6.825 -20.217 1.00 88.81 351 ASP A O 1
ATOM 2799 N N . ALA A 1 352 ? 1.103 7.135 -22.095 1.00 84.94 352 ALA A N 1
ATOM 2800 C CA . ALA A 1 352 ? 1.372 8.561 -22.291 1.00 84.94 352 ALA A CA 1
ATOM 2801 C C . ALA A 1 352 ? 0.268 9.462 -21.702 1.00 84.94 352 ALA A C 1
ATOM 2803 O O . ALA A 1 352 ? 0.521 10.630 -21.409 1.00 84.94 352 ALA A O 1
ATOM 2804 N N . GLY A 1 353 ? -0.935 8.924 -21.470 1.00 82.50 353 GLY A N 1
ATOM 2805 C CA . GLY A 1 353 ? -2.126 9.720 -21.166 1.00 82.50 353 GLY A CA 1
ATOM 2806 C C . GLY A 1 353 ? -2.767 10.338 -22.416 1.00 82.50 353 GLY A C 1
ATOM 2807 O O . GLY A 1 353 ? -2.595 9.846 -23.537 1.00 82.50 353 GLY A O 1
ATOM 2808 N N . MET A 1 354 ? -3.536 11.407 -22.203 1.00 76.75 354 MET A N 1
ATOM 2809 C CA . MET A 1 354 ? -4.361 12.066 -23.222 1.00 76.75 354 MET A CA 1
ATOM 2810 C C . MET A 1 354 ? -3.552 12.856 -24.260 1.00 76.75 354 MET A C 1
ATOM 2812 O O . MET A 1 354 ? -3.874 12.802 -25.450 1.00 76.75 354 MET A O 1
ATOM 2816 N N . PHE A 1 355 ? -2.500 13.560 -23.833 1.00 76.31 355 PHE A N 1
ATOM 2817 C CA . PHE A 1 355 ? -1.525 14.197 -24.721 1.00 76.31 355 PHE A CA 1
ATOM 2818 C C . PHE A 1 355 ? -0.173 13.489 -24.627 1.00 76.31 355 PHE A C 1
ATOM 2820 O O . PHE A 1 355 ? 0.150 12.876 -23.614 1.00 76.31 355 PHE A O 1
ATOM 2827 N N . VAL A 1 356 ? 0.608 13.567 -25.706 1.00 78.25 356 VAL A N 1
ATOM 2828 C CA . VAL A 1 356 ? 1.875 12.832 -25.834 1.00 78.25 356 VAL A CA 1
ATOM 2829 C C . VAL A 1 356 ? 2.957 13.386 -24.903 1.00 78.25 356 VAL A C 1
ATOM 2831 O O . VAL A 1 356 ? 3.681 12.583 -24.319 1.00 78.25 356 VAL A O 1
ATOM 2834 N N . ASP A 1 357 ? 3.014 14.706 -24.687 1.00 78.25 357 ASP A N 1
ATOM 2835 C CA . ASP A 1 357 ? 3.931 15.331 -23.714 1.00 78.25 357 ASP A CA 1
ATOM 2836 C C . ASP A 1 357 ? 5.404 14.913 -23.979 1.00 78.25 357 ASP A C 1
ATOM 2838 O O . ASP A 1 357 ? 5.763 14.567 -25.109 1.00 78.25 357 ASP A O 1
ATOM 2842 N N . GLU A 1 358 ? 6.251 14.862 -22.953 1.00 80.56 358 GLU A N 1
ATOM 2843 C CA . GLU A 1 358 ? 7.639 14.369 -23.008 1.00 80.56 358 GLU A CA 1
ATOM 2844 C C . GLU A 1 358 ? 7.776 12.848 -23.285 1.00 80.56 358 GLU A C 1
ATOM 2846 O O . GLU A 1 358 ? 8.882 12.294 -23.301 1.00 80.56 358 GLU A O 1
ATOM 2851 N N . SER A 1 359 ? 6.673 12.122 -23.521 1.00 85.25 359 SER A N 1
ATOM 2852 C CA . SER A 1 359 ? 6.682 10.664 -23.747 1.00 85.25 359 SER A CA 1
ATOM 2853 C C . SER A 1 359 ? 7.579 10.157 -24.893 1.00 85.25 359 SER A C 1
ATOM 2855 O O . SER A 1 359 ? 8.064 9.032 -24.760 1.00 85.25 359 SER A O 1
ATOM 2857 N N . PRO A 1 360 ? 7.848 10.889 -25.996 1.00 85.00 360 PRO A N 1
ATOM 2858 C CA . PRO A 1 360 ? 8.767 10.422 -27.036 1.00 85.00 360 PRO A CA 1
ATOM 2859 C C . PRO A 1 360 ? 10.212 10.325 -26.535 1.00 85.00 360 PRO A C 1
ATOM 2861 O O . PRO A 1 360 ? 10.885 9.320 -26.779 1.00 85.00 360 PRO A O 1
ATOM 2864 N N . ILE A 1 361 ? 10.670 11.323 -25.768 1.00 82.25 361 ILE A N 1
ATOM 2865 C CA . ILE A 1 361 ? 12.041 11.388 -25.238 1.00 82.25 361 ILE A CA 1
ATOM 2866 C C . ILE A 1 361 ? 12.273 10.285 -24.196 1.00 82.25 361 ILE A C 1
ATOM 2868 O O . ILE A 1 361 ? 13.359 9.717 -24.115 1.00 82.25 361 ILE A O 1
ATOM 2872 N N . MET A 1 362 ? 11.225 9.863 -23.480 1.00 81.31 362 MET A N 1
ATOM 2873 C CA . MET A 1 362 ? 11.282 8.739 -22.533 1.00 81.31 362 MET A CA 1
ATOM 2874 C C . MET A 1 362 ? 11.833 7.427 -23.122 1.00 81.31 362 MET A C 1
ATOM 2876 O O . MET A 1 362 ? 12.308 6.582 -22.361 1.00 81.31 362 MET A O 1
ATOM 2880 N N . SER A 1 363 ? 11.783 7.240 -24.446 1.00 79.00 363 SER A N 1
ATOM 2881 C CA . SER A 1 363 ? 12.356 6.068 -25.119 1.00 79.00 363 SER A CA 1
ATOM 2882 C C . SER A 1 363 ? 13.883 5.977 -24.974 1.00 79.00 363 SER A C 1
ATOM 2884 O O . SER A 1 363 ? 14.396 4.900 -24.671 1.00 79.00 363 SER A O 1
ATOM 2886 N N . SER A 1 364 ? 14.617 7.089 -25.102 1.00 77.31 364 SER A N 1
ATOM 2887 C CA . SER A 1 364 ? 16.086 7.097 -25.023 1.00 77.31 364 SER A CA 1
ATOM 2888 C C . SER A 1 364 ? 16.585 6.842 -23.598 1.00 77.31 364 SER A C 1
ATOM 2890 O O . SER A 1 364 ? 17.547 6.097 -23.406 1.00 77.31 364 SER A O 1
ATOM 2892 N N . HIS A 1 365 ? 15.880 7.367 -22.590 1.00 77.88 365 HIS A N 1
ATOM 2893 C CA . HIS A 1 365 ? 16.162 7.102 -21.177 1.00 77.88 365 HIS A CA 1
ATOM 2894 C C . HIS A 1 365 ? 15.985 5.618 -20.816 1.00 77.88 365 HIS A C 1
ATOM 2896 O O . HIS A 1 365 ? 16.846 5.034 -20.157 1.00 77.88 365 HIS A O 1
ATOM 2902 N N . ILE A 1 366 ? 14.920 4.964 -21.311 1.00 78.94 366 ILE A N 1
ATOM 2903 C CA . ILE A 1 366 ? 14.727 3.511 -21.130 1.00 78.94 366 ILE A CA 1
ATOM 2904 C C . ILE A 1 366 ? 15.953 2.741 -21.634 1.00 78.94 366 ILE A C 1
ATOM 2906 O O . ILE A 1 366 ? 16.447 1.864 -20.927 1.00 78.94 366 ILE A O 1
ATOM 2910 N N . LEU A 1 367 ? 16.470 3.091 -22.815 1.00 77.00 367 LEU A N 1
ATOM 2911 C CA . LEU A 1 367 ? 17.650 2.444 -23.388 1.00 77.00 367 LEU A CA 1
ATOM 2912 C C . LEU A 1 367 ? 18.913 2.727 -22.569 1.00 77.00 367 LEU A C 1
ATOM 2914 O O . LEU A 1 367 ? 19.579 1.782 -22.152 1.00 77.00 367 LEU A O 1
ATOM 2918 N N . GLY A 1 368 ? 19.210 3.993 -22.260 1.00 74.25 368 GLY A N 1
ATOM 2919 C CA . GLY A 1 368 ? 20.380 4.362 -21.453 1.00 74.25 368 GLY A CA 1
ATOM 2920 C C . GLY A 1 368 ? 20.411 3.670 -20.084 1.00 74.25 368 GLY A C 1
ATOM 2921 O O . GLY A 1 368 ? 21.470 3.259 -19.615 1.00 74.25 368 GLY A O 1
ATOM 2922 N N . SER A 1 369 ? 19.243 3.448 -19.476 1.00 75.94 369 SER A N 1
ATOM 2923 C CA . SER A 1 369 ? 19.103 2.706 -18.221 1.00 75.94 369 SER A CA 1
ATOM 2924 C C . SER A 1 369 ? 19.208 1.177 -18.356 1.00 75.94 369 SER A C 1
ATOM 2926 O O . SER A 1 369 ? 19.406 0.507 -17.337 1.00 75.94 369 SER A O 1
ATOM 2928 N N . LEU A 1 370 ? 19.051 0.614 -19.558 1.00 78.75 370 LEU A N 1
ATOM 2929 C CA . LEU A 1 370 ? 19.272 -0.811 -19.845 1.00 78.75 370 LEU A CA 1
ATOM 2930 C C . LEU A 1 370 ? 20.752 -1.120 -20.117 1.00 78.75 370 LEU A C 1
ATOM 2932 O O . LEU A 1 370 ? 21.181 -2.241 -19.846 1.00 78.75 370 LEU A O 1
ATOM 2936 N N . GLY A 1 371 ? 21.537 -0.134 -20.569 1.00 74.94 371 GLY A N 1
ATOM 2937 C CA . GLY A 1 371 ? 22.986 -0.212 -20.830 1.00 74.94 371 GLY A CA 1
ATOM 2938 C C . GLY A 1 371 ? 23.878 -0.370 -19.589 1.00 74.94 371 GLY A C 1
ATOM 2939 O O . GLY A 1 371 ? 24.997 0.129 -19.550 1.00 74.94 371 GLY A O 1
ATOM 2940 N N . LYS A 1 372 ? 23.382 -1.042 -18.546 1.00 77.19 372 LYS A N 1
ATOM 2941 C CA . LYS A 1 372 ? 24.149 -1.472 -17.362 1.00 77.19 372 LYS A CA 1
ATOM 2942 C C . LYS A 1 372 ? 24.802 -2.833 -17.575 1.00 77.19 372 LYS A C 1
ATOM 2944 O O . LYS A 1 372 ? 25.907 -3.080 -17.094 1.00 77.19 372 LYS A O 1
ATOM 2949 N N . TYR A 1 373 ? 24.088 -3.705 -18.282 1.00 84.50 373 TYR A N 1
ATOM 2950 C CA . TYR A 1 373 ? 24.463 -5.089 -18.502 1.00 84.50 373 TYR A CA 1
ATOM 2951 C C . TYR A 1 373 ? 24.634 -5.355 -19.997 1.00 84.50 373 TYR A C 1
ATOM 2953 O O . TYR A 1 373 ? 23.792 -4.981 -20.810 1.00 84.50 373 TYR A O 1
ATOM 2961 N N . ASP A 1 374 ? 25.712 -6.049 -20.340 1.00 88.94 374 ASP A N 1
ATOM 2962 C CA . ASP A 1 374 ? 25.955 -6.614 -21.655 1.00 88.94 374 ASP A CA 1
ATOM 2963 C C . ASP A 1 374 ? 25.031 -7.822 -21.878 1.00 88.94 374 ASP A C 1
ATOM 2965 O O . ASP A 1 374 ? 25.364 -8.972 -21.558 1.00 88.94 374 ASP A O 1
ATOM 2969 N N . TRP A 1 375 ? 23.856 -7.526 -22.434 1.00 88.25 375 TRP A N 1
ATOM 2970 C CA . TRP A 1 375 ? 22.826 -8.487 -22.834 1.00 88.25 375 TRP A CA 1
ATOM 2971 C C . TRP A 1 375 ? 23.198 -9.329 -24.069 1.00 88.25 375 TRP A C 1
ATOM 2973 O O . TRP A 1 375 ? 22.410 -10.191 -24.466 1.00 88.25 375 TRP A O 1
ATOM 2983 N N . GLY A 1 376 ? 24.341 -9.073 -24.718 1.00 87.56 376 GLY A N 1
ATOM 2984 C CA . GLY A 1 376 ? 24.630 -9.589 -26.054 1.00 87.56 376 GLY A CA 1
ATOM 2985 C C . GLY A 1 376 ? 23.684 -8.976 -27.092 1.00 87.56 376 GLY A C 1
ATOM 2986 O O . GLY A 1 376 ? 23.702 -7.770 -27.330 1.00 87.56 376 GLY A O 1
ATOM 2987 N N . ALA A 1 377 ? 22.832 -9.796 -27.711 1.00 89.31 377 ALA A N 1
ATOM 2988 C CA . ALA A 1 377 ? 21.834 -9.325 -28.668 1.00 89.31 377 ALA A CA 1
ATOM 2989 C C . ALA A 1 377 ? 20.625 -8.683 -27.956 1.00 89.31 377 ALA A C 1
ATOM 2991 O O . ALA A 1 377 ? 19.690 -9.375 -27.546 1.00 89.31 377 ALA A O 1
ATOM 2992 N N . LEU A 1 378 ? 20.619 -7.353 -27.824 1.00 88.31 378 LEU A N 1
ATOM 2993 C CA . LEU A 1 378 ? 19.462 -6.598 -27.332 1.00 88.31 378 LEU A CA 1
ATOM 2994 C C . LEU A 1 378 ? 18.494 -6.252 -28.479 1.00 88.31 378 LEU A C 1
ATOM 2996 O O . LEU A 1 378 ? 18.885 -5.659 -29.481 1.00 88.31 378 LEU A O 1
ATOM 3000 N N . SER A 1 379 ? 17.212 -6.566 -28.298 1.00 89.81 379 SER A N 1
ATOM 3001 C CA . SER A 1 379 ? 16.109 -6.174 -29.182 1.00 89.81 379 SER A CA 1
ATOM 3002 C C . SER A 1 379 ? 14.990 -5.538 -28.358 1.00 89.81 379 SER A C 1
ATOM 3004 O O . SER A 1 379 ? 14.642 -6.043 -27.289 1.00 89.81 379 SER A O 1
ATOM 3006 N N . PHE A 1 380 ? 14.413 -4.434 -28.832 1.00 87.94 380 PHE A N 1
ATOM 3007 C CA . PHE A 1 380 ? 13.333 -3.739 -28.135 1.00 87.94 380 PHE A CA 1
ATOM 3008 C C . PHE A 1 380 ? 12.285 -3.171 -29.101 1.00 87.94 380 PHE A C 1
ATOM 3010 O O . PHE A 1 380 ? 12.605 -2.749 -30.208 1.00 87.94 380 PHE A O 1
ATOM 3017 N N . ASP A 1 381 ? 11.039 -3.134 -28.640 1.00 89.06 381 ASP A N 1
ATOM 3018 C CA . ASP A 1 381 ? 9.896 -2.465 -29.267 1.00 89.06 381 ASP A CA 1
ATOM 3019 C C . ASP A 1 381 ? 9.239 -1.582 -28.195 1.00 89.06 381 ASP A C 1
ATOM 3021 O O . ASP A 1 381 ? 8.925 -2.074 -27.108 1.00 89.06 381 ASP A O 1
ATOM 3025 N N . ILE A 1 382 ? 9.091 -0.277 -28.454 1.00 89.75 382 ILE A N 1
ATOM 3026 C CA . ILE A 1 382 ? 8.547 0.703 -27.499 1.00 89.75 382 ILE A CA 1
ATOM 3027 C C . ILE A 1 382 ? 7.359 1.414 -28.142 1.00 89.75 382 ILE A C 1
ATOM 3029 O O . ILE A 1 382 ? 7.519 2.211 -29.064 1.00 89.75 382 ILE A O 1
ATOM 3033 N N . LYS A 1 383 ? 6.159 1.158 -27.617 1.00 91.12 383 LYS A N 1
ATOM 3034 C CA . LYS A 1 383 ? 4.898 1.706 -28.132 1.00 91.12 383 LYS A CA 1
ATOM 3035 C C . LYS A 1 383 ? 4.316 2.733 -27.175 1.00 91.12 383 LYS A C 1
ATOM 3037 O O . LYS A 1 383 ? 4.000 2.412 -26.031 1.00 91.12 383 LYS A O 1
ATOM 3042 N N . LEU A 1 384 ? 4.148 3.962 -27.665 1.00 89.62 384 LEU A N 1
ATOM 3043 C CA . LEU A 1 384 ? 3.435 5.024 -26.959 1.00 89.62 384 LEU A CA 1
ATOM 3044 C C . LEU A 1 384 ? 1.926 4.764 -27.043 1.00 89.62 384 LEU A C 1
ATOM 3046 O O . LEU A 1 384 ? 1.327 4.820 -28.115 1.00 89.62 384 LEU A O 1
ATOM 3050 N N . CYS A 1 385 ? 1.312 4.470 -25.905 1.00 87.31 385 CYS A N 1
ATOM 3051 C CA . CYS A 1 385 ? -0.116 4.237 -25.765 1.00 87.31 385 CYS A CA 1
ATOM 3052 C C . CYS A 1 385 ? -0.796 5.538 -25.322 1.00 87.31 385 CYS A C 1
ATOM 3054 O O . CYS A 1 385 ? -0.659 5.953 -24.169 1.00 87.31 385 CYS A O 1
ATOM 3056 N N . LYS A 1 386 ? -1.550 6.166 -26.232 1.00 83.81 386 LYS A N 1
ATOM 3057 C CA . LYS A 1 386 ? -2.502 7.229 -25.882 1.00 83.81 386 LYS A CA 1
ATOM 3058 C C . LYS A 1 386 ? -3.646 6.617 -25.068 1.00 83.81 386 LYS A C 1
ATOM 3060 O O . LYS A 1 386 ? -4.165 5.568 -25.446 1.00 83.81 386 LYS A O 1
ATOM 3065 N N . THR A 1 387 ? -4.036 7.254 -23.970 1.00 79.75 387 THR A N 1
ATOM 3066 C CA . THR A 1 387 ? -5.118 6.788 -23.085 1.00 79.75 387 THR A CA 1
ATOM 3067 C C . THR A 1 387 ? -5.982 7.963 -22.625 1.00 79.75 387 THR A C 1
ATOM 3069 O O . THR A 1 387 ? -5.620 9.121 -22.809 1.00 79.75 387 THR A O 1
ATOM 3072 N N . ASN A 1 388 ? -7.132 7.692 -22.006 1.00 76.19 388 ASN A N 1
ATOM 3073 C CA . ASN A 1 388 ? -8.010 8.729 -21.447 1.00 76.19 388 ASN A CA 1
ATOM 3074 C C . ASN A 1 388 ? -7.579 9.203 -20.040 1.00 76.19 388 ASN A C 1
ATOM 3076 O O . ASN A 1 388 ? -8.345 9.881 -19.359 1.00 76.19 388 ASN A O 1
ATOM 3080 N N . PHE A 1 389 ? -6.371 8.848 -19.585 1.00 72.44 389 PHE A N 1
ATOM 3081 C CA . PHE A 1 389 ? -5.808 9.350 -18.329 1.00 72.44 389 PHE A CA 1
ATOM 3082 C C . PHE A 1 389 ? -5.141 10.726 -18.512 1.00 72.44 389 PHE A C 1
ATOM 3084 O O . PHE A 1 389 ? -4.718 11.058 -19.623 1.00 72.44 389 PHE A O 1
ATOM 3091 N N . PRO A 1 390 ? -4.979 11.521 -17.435 1.00 74.38 390 PRO A N 1
ATOM 3092 C CA . PRO A 1 390 ? -4.168 12.737 -17.468 1.00 74.38 390 PRO A CA 1
ATOM 3093 C C . PRO A 1 390 ? -2.770 12.475 -18.041 1.00 74.38 390 PRO A C 1
ATOM 3095 O O . PRO A 1 390 ? -2.160 11.444 -17.734 1.00 74.38 390 PRO A O 1
ATOM 3098 N N . SER A 1 391 ? -2.282 13.406 -18.865 1.00 76.88 391 SER A N 1
ATOM 3099 C CA . SER A 1 391 ? -0.986 13.322 -19.548 1.00 76.88 391 SER A CA 1
ATOM 3100 C C . SER A 1 391 ? 0.161 13.029 -18.584 1.00 76.88 391 SER A C 1
ATOM 3102 O O . SER A 1 391 ? 0.153 13.434 -17.417 1.00 76.88 391 SER A O 1
ATOM 3104 N N . ARG A 1 392 ? 1.152 12.281 -19.060 1.00 83.00 392 ARG A N 1
ATOM 3105 C CA . ARG A 1 392 ? 2.255 11.795 -18.233 1.00 83.00 392 ARG A CA 1
ATOM 3106 C C . ARG A 1 392 ? 3.526 12.600 -18.508 1.00 83.00 392 ARG A C 1
ATOM 3108 O O . ARG A 1 392 ? 4.180 12.392 -19.523 1.00 83.00 392 ARG A O 1
ATOM 3115 N N . GLY A 1 393 ? 3.872 13.486 -17.576 1.00 79.56 393 GLY A N 1
ATOM 3116 C CA . GLY A 1 393 ? 5.098 14.284 -17.624 1.00 79.56 393 GLY A CA 1
ATOM 3117 C C . GLY A 1 393 ? 6.312 13.599 -16.983 1.00 79.56 393 GLY A C 1
ATOM 3118 O O . GLY A 1 393 ? 6.201 12.607 -16.251 1.00 79.56 393 GLY A O 1
ATOM 3119 N N . ALA A 1 394 ? 7.493 14.170 -17.226 1.00 81.25 394 ALA A N 1
ATOM 3120 C CA . ALA A 1 394 ? 8.748 13.705 -16.644 1.00 81.25 394 ALA A CA 1
ATOM 3121 C C . ALA A 1 394 ? 8.778 13.853 -15.107 1.00 81.25 394 ALA A C 1
ATOM 3123 O O . ALA A 1 394 ? 8.389 14.873 -14.543 1.00 81.25 394 ALA A O 1
ATOM 3124 N N . LEU A 1 395 ? 9.311 12.841 -14.413 1.00 82.25 395 LEU A N 1
ATOM 3125 C CA . LEU A 1 395 ? 9.611 12.877 -12.974 1.00 82.25 395 LEU A CA 1
ATOM 3126 C C . LEU A 1 395 ? 11.028 12.353 -12.723 1.00 82.25 395 LEU A C 1
ATOM 3128 O O . LEU A 1 395 ? 11.498 11.497 -13.472 1.00 82.25 395 LEU A O 1
ATOM 3132 N N . ARG A 1 396 ? 11.672 12.826 -11.638 1.00 76.19 396 ARG A N 1
ATOM 3133 C CA . ARG A 1 396 ? 13.077 12.546 -11.257 1.00 76.19 396 ARG A CA 1
ATOM 3134 C C . ARG A 1 396 ? 13.527 11.126 -11.624 1.00 76.19 396 ARG A C 1
ATOM 3136 O O . ARG A 1 396 ? 12.851 10.164 -11.249 1.00 76.19 396 ARG A O 1
ATOM 3143 N N . ALA A 1 397 ? 14.672 11.031 -12.304 1.00 70.19 397 ALA A N 1
ATOM 3144 C CA . ALA A 1 397 ? 15.117 9.839 -13.030 1.00 70.19 397 ALA A CA 1
ATOM 3145 C C . ALA A 1 397 ? 14.029 9.387 -14.041 1.00 70.19 397 ALA A C 1
ATOM 3147 O O . ALA A 1 397 ? 13.277 8.439 -13.765 1.00 70.19 397 ALA A O 1
ATOM 3148 N N . PRO A 1 398 ? 13.849 10.130 -15.158 1.00 73.31 398 PRO A N 1
ATOM 3149 C CA . PRO A 1 398 ? 12.775 9.900 -16.124 1.00 73.31 398 PRO A CA 1
ATOM 3150 C C . PRO A 1 398 ? 12.941 8.530 -16.777 1.00 73.31 398 PRO A C 1
ATOM 3152 O O . PRO A 1 398 ? 13.950 8.256 -17.403 1.00 73.31 398 PRO A O 1
ATOM 3155 N N . ARG A 1 399 ? 11.965 7.639 -16.573 1.00 72.25 399 ARG A N 1
ATOM 3156 C CA . ARG A 1 399 ? 11.991 6.195 -16.898 1.00 72.25 399 ARG A CA 1
ATOM 3157 C C . ARG A 1 399 ? 13.138 5.335 -16.357 1.00 72.25 399 ARG A C 1
ATOM 3159 O O . ARG A 1 399 ? 12.861 4.152 -16.150 1.00 72.25 399 ARG A O 1
ATOM 3166 N N . ASP A 1 400 ? 14.318 5.873 -16.056 1.00 70.19 400 ASP A N 1
ATOM 3167 C CA . ASP A 1 400 ? 15.475 5.114 -15.560 1.00 70.19 400 ASP A CA 1
ATOM 3168 C C . ASP A 1 400 ? 15.094 4.165 -14.420 1.00 70.19 400 ASP A C 1
ATOM 3170 O O . ASP A 1 400 ? 15.437 2.990 -14.450 1.00 70.19 400 ASP A O 1
ATOM 3174 N N . VAL A 1 401 ? 14.299 4.631 -13.448 1.00 75.25 401 VAL A N 1
ATOM 3175 C CA . VAL A 1 401 ? 13.833 3.812 -12.310 1.00 75.25 401 VAL A CA 1
ATOM 3176 C C . VAL A 1 401 ? 13.119 2.535 -12.771 1.00 75.25 401 VAL A C 1
ATOM 3178 O O . VAL A 1 401 ? 13.373 1.455 -12.244 1.00 75.25 401 VAL A O 1
ATOM 3181 N N . HIS A 1 402 ? 12.241 2.638 -13.772 1.00 81.81 402 HIS A N 1
ATOM 3182 C CA . HIS A 1 402 ? 11.449 1.508 -14.258 1.00 81.81 402 HIS A CA 1
ATOM 3183 C C . HIS A 1 402 ? 12.271 0.550 -15.132 1.00 81.81 402 HIS A C 1
ATOM 3185 O O . HIS A 1 402 ? 12.144 -0.667 -14.999 1.00 81.81 402 HIS A O 1
ATOM 3191 N N . ALA A 1 403 ? 13.105 1.091 -16.025 1.00 80.38 403 ALA A N 1
ATOM 3192 C CA . ALA A 1 403 ? 13.981 0.296 -16.884 1.00 80.38 403 ALA A CA 1
ATOM 3193 C C . ALA A 1 403 ? 15.059 -0.424 -16.054 1.00 80.38 403 ALA A C 1
ATOM 3195 O O . ALA A 1 403 ? 15.282 -1.618 -16.234 1.00 80.38 403 ALA A O 1
ATOM 3196 N N . SER A 1 404 ? 15.624 0.266 -15.060 1.00 80.56 404 SER A N 1
ATOM 3197 C CA . SER A 1 404 ? 16.520 -0.292 -14.044 1.00 80.56 404 SER A CA 1
ATOM 3198 C C . SER A 1 404 ? 15.886 -1.426 -13.253 1.00 80.56 404 SER A C 1
ATOM 3200 O O . SER A 1 404 ? 16.459 -2.507 -13.186 1.00 80.56 404 SER A O 1
ATOM 3202 N N . TYR A 1 405 ? 14.702 -1.198 -12.677 1.00 83.38 405 TYR A N 1
ATOM 3203 C CA . TYR A 1 405 ? 13.978 -2.227 -11.932 1.00 83.38 405 TYR A CA 1
ATOM 3204 C C . TYR A 1 405 ? 13.730 -3.470 -12.797 1.00 83.38 405 TYR A C 1
ATOM 3206 O O . TYR A 1 405 ? 13.888 -4.599 -12.333 1.00 83.38 405 TYR A O 1
ATOM 3214 N N . ARG A 1 406 ? 13.402 -3.282 -14.083 1.00 85.12 406 ARG A N 1
ATOM 3215 C CA . ARG A 1 406 ? 13.192 -4.411 -14.992 1.00 85.12 406 ARG A CA 1
ATOM 3216 C C . ARG A 1 406 ? 14.488 -5.115 -15.395 1.00 85.12 406 ARG A C 1
ATOM 3218 O O . ARG A 1 406 ? 14.447 -6.329 -15.556 1.00 85.12 406 ARG A O 1
ATOM 3225 N N . ALA A 1 407 ? 15.603 -4.395 -15.516 1.00 84.06 407 ALA A N 1
ATOM 3226 C CA . ALA A 1 407 ? 16.924 -4.982 -15.731 1.00 84.06 407 ALA A CA 1
ATOM 3227 C C . ALA A 1 407 ? 17.334 -5.885 -14.557 1.00 84.06 407 ALA A C 1
ATOM 3229 O O . ALA A 1 407 ? 17.668 -7.046 -14.782 1.00 84.06 407 ALA A O 1
ATOM 3230 N N . GLU A 1 408 ? 17.224 -5.402 -13.314 1.00 84.62 408 GLU A N 1
ATOM 3231 C CA . GLU A 1 408 ? 17.508 -6.218 -12.122 1.00 84.62 408 GLU A CA 1
ATOM 3232 C C . GLU A 1 408 ? 16.586 -7.443 -12.048 1.00 84.62 408 GLU A C 1
ATOM 3234 O O . GLU A 1 408 ? 17.069 -8.557 -11.879 1.00 84.62 408 GLU A O 1
ATOM 3239 N N . ALA A 1 409 ? 15.284 -7.280 -12.313 1.00 88.69 409 ALA A N 1
ATOM 3240 C CA . ALA A 1 409 ? 14.345 -8.402 -12.360 1.00 88.69 409 ALA A CA 1
ATOM 3241 C C . ALA A 1 409 ? 14.663 -9.440 -13.462 1.00 88.69 409 ALA A C 1
ATOM 3243 O O . ALA A 1 409 ? 14.315 -10.607 -13.311 1.00 88.69 409 ALA A O 1
ATOM 3244 N N . VAL A 1 410 ? 15.317 -9.067 -14.571 1.00 89.94 410 VAL A N 1
ATOM 3245 C CA . VAL A 1 410 ? 15.828 -10.049 -15.552 1.00 89.94 410 VAL A CA 1
ATOM 3246 C C . VAL A 1 410 ? 17.022 -10.812 -14.972 1.00 89.94 410 VAL A C 1
ATOM 3248 O O . VAL A 1 410 ? 17.064 -12.037 -15.080 1.00 89.94 410 VAL A O 1
ATOM 3251 N N . ILE A 1 411 ? 17.967 -10.119 -14.327 1.00 87.31 411 ILE A N 1
ATOM 3252 C CA . ILE A 1 411 ? 19.147 -10.746 -13.706 1.00 87.31 411 ILE A CA 1
ATOM 3253 C C . ILE A 1 411 ? 18.738 -11.695 -12.568 1.00 87.31 411 ILE A C 1
ATOM 3255 O O . ILE A 1 411 ? 19.234 -12.818 -12.505 1.00 87.31 411 ILE A O 1
ATOM 3259 N N . GLU A 1 412 ? 17.798 -11.290 -11.713 1.00 87.94 412 GLU A N 1
ATOM 3260 C CA . GLU A 1 412 ? 17.275 -12.098 -10.604 1.00 87.94 412 GLU A CA 1
ATOM 3261 C C . GLU A 1 412 ? 16.515 -13.337 -11.096 1.00 87.94 412 GLU A C 1
ATOM 3263 O O . GLU A 1 412 ? 16.720 -14.430 -10.568 1.00 87.94 412 GLU A O 1
ATOM 3268 N N . HIS A 1 413 ? 15.717 -13.220 -12.164 1.00 92.50 413 HIS A N 1
ATOM 3269 C CA . HIS A 1 413 ? 15.076 -14.382 -12.790 1.00 92.50 413 HIS A CA 1
ATOM 3270 C C . HIS A 1 413 ? 16.095 -15.341 -13.435 1.00 92.50 413 HIS A C 1
ATOM 3272 O O . HIS A 1 413 ? 15.936 -16.554 -13.314 1.00 92.50 413 HIS A O 1
ATOM 3278 N N . VAL A 1 414 ? 17.156 -14.837 -14.082 1.00 92.50 414 VAL A N 1
ATOM 3279 C CA . VAL A 1 414 ? 18.239 -15.682 -14.634 1.00 92.50 414 VAL A CA 1
ATOM 3280 C C . VAL A 1 414 ? 19.015 -16.384 -13.515 1.00 92.50 414 VAL A C 1
ATOM 3282 O O . VAL A 1 414 ? 19.295 -17.577 -13.619 1.00 92.50 414 VAL A O 1
ATOM 3285 N N . ALA A 1 415 ? 19.325 -15.677 -12.428 1.00 89.19 415 ALA A N 1
ATOM 3286 C CA . ALA A 1 415 ? 19.991 -16.240 -11.257 1.00 89.19 415 ALA A CA 1
ATOM 3287 C C . ALA A 1 415 ? 19.142 -17.328 -10.578 1.00 89.19 415 ALA A C 1
ATOM 3289 O O . ALA A 1 415 ? 19.654 -18.407 -10.284 1.00 89.19 415 ALA A O 1
ATOM 3290 N N . SER A 1 416 ? 17.838 -17.084 -10.415 1.00 90.19 416 SER A N 1
ATOM 3291 C CA . SER A 1 416 ? 16.883 -18.062 -9.885 1.00 90.19 416 SER A CA 1
ATOM 3292 C C . SER A 1 416 ? 16.736 -19.286 -10.794 1.00 90.19 416 SER A C 1
ATOM 3294 O O . SER A 1 416 ? 16.767 -20.404 -10.292 1.00 90.19 416 SER A O 1
ATOM 3296 N N . TYR A 1 417 ? 16.641 -19.102 -12.116 1.00 93.38 417 TYR A N 1
ATOM 3297 C CA . TYR A 1 417 ? 16.539 -20.203 -13.083 1.00 93.38 417 TYR A CA 1
ATOM 3298 C C . TYR A 1 417 ? 17.793 -21.094 -13.115 1.00 93.38 417 TYR A C 1
ATOM 3300 O O . TYR A 1 417 ? 17.692 -22.302 -13.309 1.00 93.38 417 TYR A O 1
ATOM 3308 N N . LEU A 1 418 ? 18.976 -20.507 -12.909 1.00 91.69 418 LEU A N 1
ATOM 3309 C CA . LEU A 1 418 ? 20.246 -21.237 -12.827 1.00 91.69 418 LEU A CA 1
ATOM 3310 C C . LEU A 1 418 ? 20.577 -21.734 -11.403 1.00 91.69 418 LEU A C 1
ATOM 3312 O O . LEU A 1 418 ? 21.611 -22.374 -11.224 1.00 91.69 418 LEU A O 1
ATOM 3316 N N . SER A 1 419 ? 19.741 -21.442 -10.398 1.00 90.56 419 SER A N 1
ATOM 3317 C CA . SER A 1 419 ? 19.997 -21.714 -8.972 1.00 90.56 419 SER A CA 1
ATOM 3318 C C . SER A 1 419 ? 21.342 -21.160 -8.466 1.00 90.56 419 SER A C 1
ATOM 3320 O O . SER A 1 419 ? 22.095 -21.852 -7.781 1.00 90.56 419 SER A O 1
ATOM 3322 N N . MET A 1 420 ? 21.671 -19.909 -8.815 1.00 86.94 420 MET A N 1
ATOM 3323 C CA . MET A 1 420 ? 22.950 -19.264 -8.473 1.00 86.94 420 MET A CA 1
ATOM 3324 C C . MET A 1 420 ? 22.776 -17.925 -7.743 1.00 86.94 420 MET A C 1
ATOM 3326 O O . MET A 1 420 ? 21.752 -17.257 -7.858 1.00 86.94 420 MET A O 1
ATOM 3330 N N . GLU A 1 421 ? 23.822 -17.494 -7.033 1.00 82.25 421 GLU A N 1
ATOM 3331 C CA . GLU A 1 421 ? 23.901 -16.164 -6.416 1.00 82.25 421 GLU A CA 1
ATOM 3332 C C . GLU A 1 421 ? 23.767 -15.055 -7.477 1.00 82.25 421 GLU A C 1
ATOM 3334 O O . GLU A 1 421 ? 24.502 -15.045 -8.474 1.00 82.25 421 GLU A O 1
ATOM 3339 N N . VAL A 1 422 ? 22.851 -14.107 -7.241 1.00 82.25 422 VAL A N 1
ATOM 3340 C CA . VAL A 1 422 ? 22.498 -13.024 -8.179 1.00 82.25 422 VAL A CA 1
ATOM 3341 C C . VAL A 1 422 ? 23.709 -12.165 -8.535 1.00 82.25 422 VAL A C 1
ATOM 3343 O O . VAL A 1 422 ? 23.939 -11.871 -9.709 1.00 82.25 422 VAL A O 1
ATOM 3346 N N . ASP A 1 423 ? 24.542 -11.826 -7.553 1.00 82.88 423 ASP A N 1
ATOM 3347 C CA . ASP A 1 423 ? 25.727 -10.997 -7.774 1.00 82.88 423 ASP A CA 1
ATOM 3348 C C . ASP A 1 423 ? 26.779 -11.714 -8.629 1.00 82.88 423 ASP A C 1
ATOM 3350 O O . ASP A 1 423 ? 27.484 -11.078 -9.416 1.00 82.88 423 ASP A O 1
ATOM 3354 N N . SER A 1 424 ? 26.818 -13.049 -8.595 1.00 86.25 424 SER A N 1
ATOM 3355 C CA . SER A 1 424 ? 27.650 -13.845 -9.501 1.00 86.25 424 SER A CA 1
ATOM 3356 C C . SER A 1 424 ? 27.158 -13.807 -10.961 1.00 86.25 424 SER A C 1
ATOM 3358 O O . SER A 1 424 ? 27.955 -14.037 -11.873 1.00 86.25 424 SER A O 1
ATOM 3360 N N . VAL A 1 425 ? 25.875 -13.492 -11.197 1.00 87.25 425 VAL A N 1
ATOM 3361 C CA . VAL A 1 425 ? 25.303 -13.215 -12.529 1.00 87.25 425 VAL A CA 1
ATOM 3362 C C . VAL A 1 425 ? 25.521 -11.748 -12.911 1.00 87.25 425 VAL A C 1
ATOM 3364 O O . VAL A 1 425 ? 25.935 -11.492 -14.043 1.00 87.25 425 VAL A O 1
ATOM 3367 N N . ARG A 1 426 ? 25.343 -10.792 -11.982 1.00 84.94 426 ARG A N 1
ATOM 3368 C CA . ARG A 1 426 ? 25.666 -9.364 -12.200 1.00 84.94 426 ARG A CA 1
ATOM 3369 C C . ARG A 1 426 ? 27.113 -9.199 -12.670 1.00 84.94 426 ARG A C 1
ATOM 3371 O O . ARG A 1 426 ? 27.334 -8.665 -13.751 1.00 84.94 426 ARG A O 1
ATOM 3378 N N . ASN A 1 427 ? 28.085 -9.745 -11.934 1.00 86.50 427 ASN A N 1
ATOM 3379 C CA . ASN A 1 427 ? 29.519 -9.650 -12.252 1.00 86.50 427 ASN A CA 1
ATOM 3380 C C . ASN A 1 427 ? 29.880 -10.104 -13.683 1.00 86.50 427 ASN A C 1
ATOM 3382 O O . ASN A 1 427 ? 30.701 -9.469 -14.335 1.00 86.50 427 ASN A O 1
ATOM 3386 N N . ILE A 1 428 ? 29.266 -11.185 -14.181 1.00 89.88 428 ILE A N 1
ATOM 3387 C CA . ILE A 1 428 ? 29.543 -11.757 -15.516 1.00 89.88 428 ILE A CA 1
ATOM 3388 C C . ILE A 1 428 ? 28.860 -10.964 -16.645 1.00 89.88 428 ILE A C 1
ATOM 3390 O O . ILE A 1 428 ? 29.280 -11.031 -17.804 1.00 89.88 428 ILE A O 1
ATOM 3394 N N . ASN A 1 429 ? 27.802 -10.219 -16.322 1.00 89.81 429 ASN A N 1
ATOM 3395 C CA . ASN A 1 429 ? 26.996 -9.493 -17.297 1.00 89.81 429 ASN A CA 1
ATOM 3396 C C . ASN A 1 429 ? 27.155 -7.971 -17.219 1.00 89.81 429 ASN A C 1
ATOM 3398 O O . ASN A 1 429 ? 26.629 -7.301 -18.094 1.00 89.81 429 ASN A O 1
ATOM 3402 N N . LEU A 1 430 ? 27.871 -7.395 -16.248 1.00 86.31 430 LEU A N 1
ATOM 3403 C CA . LEU A 1 430 ? 28.231 -5.971 -16.275 1.00 86.31 430 LEU A CA 1
ATOM 3404 C C . LEU A 1 430 ? 29.038 -5.645 -17.540 1.00 86.31 430 LEU A C 1
ATOM 3406 O O . LEU A 1 430 ? 29.927 -6.400 -17.939 1.00 86.31 430 LEU A O 1
ATOM 3410 N N . HIS A 1 431 ? 28.761 -4.495 -18.155 1.00 81.69 431 HIS A N 1
ATOM 3411 C CA . HIS A 1 431 ? 29.576 -4.015 -19.267 1.00 81.69 431 HIS A CA 1
ATOM 3412 C C . HIS A 1 431 ? 31.037 -3.772 -18.835 1.00 81.69 431 HIS A C 1
ATOM 3414 O O . HIS A 1 431 ? 31.313 -3.263 -17.747 1.00 81.69 431 HIS A O 1
ATOM 3420 N N . ASN A 1 432 ? 31.979 -4.041 -19.738 1.00 80.81 432 ASN A N 1
ATOM 3421 C CA . ASN A 1 432 ? 33.275 -3.355 -19.779 1.00 80.81 432 ASN A CA 1
ATOM 3422 C C . ASN A 1 432 ? 33.189 -2.134 -20.721 1.00 80.81 432 ASN A C 1
ATOM 3424 O O . ASN A 1 432 ? 32.289 -2.081 -21.560 1.00 80.81 432 ASN A O 1
ATOM 3428 N N . TYR A 1 433 ? 34.127 -1.183 -20.626 1.00 76.19 433 TYR A N 1
ATOM 3429 C CA . TYR A 1 433 ? 34.099 0.056 -21.425 1.00 76.19 433 TYR A CA 1
ATOM 3430 C C . TYR A 1 433 ? 33.924 -0.192 -22.937 1.00 76.19 433 TYR A C 1
ATOM 3432 O O . TYR A 1 433 ? 33.070 0.430 -23.564 1.00 76.19 433 TYR A O 1
ATOM 3440 N N . ASN A 1 434 ? 34.651 -1.158 -23.510 1.00 77.75 434 ASN A N 1
ATOM 3441 C CA . ASN A 1 434 ? 34.555 -1.475 -24.939 1.00 77.75 434 ASN A CA 1
ATOM 3442 C C . ASN A 1 434 ? 33.148 -1.972 -25.305 1.00 77.75 434 ASN A C 1
ATOM 3444 O O . ASN A 1 434 ? 32.559 -1.489 -26.265 1.00 77.75 434 ASN A O 1
ATOM 3448 N N . SER A 1 435 ? 32.580 -2.890 -24.514 1.00 78.06 435 SER A N 1
ATOM 3449 C CA . SER A 1 435 ? 31.208 -3.384 -24.713 1.00 78.06 435 SER A CA 1
ATOM 3450 C C . SER A 1 435 ? 30.145 -2.292 -24.521 1.00 78.06 435 SER A C 1
ATOM 3452 O O . SER A 1 435 ? 29.132 -2.305 -25.212 1.00 78.06 435 SER A O 1
ATOM 3454 N N . LEU A 1 436 ? 30.387 -1.328 -23.623 1.00 75.81 436 LEU A N 1
ATOM 3455 C CA . LEU A 1 436 ? 29.497 -0.189 -23.391 1.00 75.81 436 LEU A CA 1
ATOM 3456 C C . LEU A 1 436 ? 29.535 0.811 -24.552 1.00 75.81 436 LEU A C 1
ATOM 3458 O O . LEU A 1 436 ? 28.542 1.474 -24.824 1.00 75.81 436 LEU A O 1
ATOM 3462 N N . ASN A 1 437 ? 30.661 0.909 -25.263 1.00 71.44 437 ASN A N 1
ATOM 3463 C CA . ASN A 1 437 ? 30.815 1.800 -26.412 1.00 71.44 437 ASN A CA 1
ATOM 3464 C C . ASN A 1 437 ? 30.026 1.337 -27.654 1.00 71.44 437 ASN A C 1
ATOM 3466 O O . ASN A 1 437 ? 29.747 2.143 -28.536 1.00 71.44 437 ASN A O 1
ATOM 3470 N N . PHE A 1 438 ? 29.616 0.064 -27.710 1.00 66.19 438 PHE A N 1
ATOM 3471 C CA . PHE A 1 438 ? 28.631 -0.422 -28.686 1.00 66.19 438 PHE A CA 1
ATOM 3472 C C . PHE A 1 438 ? 27.177 -0.146 -28.259 1.00 66.19 438 PHE A C 1
ATOM 3474 O O . PHE A 1 438 ? 26.258 -0.345 -29.053 1.00 66.19 438 PHE A O 1
ATOM 3481 N N . PHE A 1 439 ? 26.949 0.319 -27.025 1.00 66.06 439 PHE A N 1
ATOM 3482 C CA . PHE A 1 439 ? 25.628 0.689 -26.528 1.00 66.06 439 PHE A CA 1
ATOM 3483 C C . PHE A 1 439 ? 25.345 2.181 -26.813 1.00 66.06 439 PHE A C 1
ATOM 3485 O O . PHE A 1 439 ? 26.197 3.025 -26.515 1.00 66.06 439 PHE A O 1
ATOM 3492 N N . PRO A 1 440 ? 24.165 2.553 -27.357 1.00 59.75 440 PRO A N 1
ATOM 3493 C CA . PRO A 1 440 ? 23.862 3.936 -27.727 1.00 59.75 440 PRO A CA 1
ATOM 3494 C C . PRO A 1 440 ? 24.125 4.967 -26.616 1.00 59.75 440 PRO A C 1
ATOM 3496 O O . PRO A 1 440 ? 23.553 4.896 -25.528 1.00 59.75 440 PRO A O 1
ATOM 3499 N N . SER A 1 441 ? 24.972 5.955 -26.925 1.00 56.03 441 SER A N 1
ATOM 3500 C CA . SER A 1 441 ? 25.239 7.154 -26.111 1.00 56.03 441 SER A CA 1
ATOM 3501 C C . SER A 1 441 ? 25.661 6.894 -24.652 1.00 56.03 441 SER A C 1
ATOM 3503 O O . SER A 1 441 ? 25.346 7.692 -23.760 1.00 56.03 441 SER A O 1
ATOM 3505 N N . ALA A 1 442 ? 26.362 5.786 -24.381 1.00 58.81 442 ALA A N 1
ATOM 3506 C CA . ALA A 1 442 ? 26.604 5.308 -23.016 1.00 58.81 442 ALA A CA 1
ATOM 3507 C C . ALA A 1 442 ? 28.009 5.593 -22.433 1.00 58.81 442 ALA A C 1
ATOM 3509 O O . ALA A 1 442 ? 28.097 6.043 -21.290 1.00 58.81 442 ALA A O 1
ATOM 3510 N N . ALA A 1 443 ? 29.092 5.345 -23.180 1.00 55.91 443 ALA A N 1
ATOM 3511 C CA . ALA A 1 443 ? 30.403 5.041 -22.581 1.00 55.91 443 ALA A CA 1
ATOM 3512 C C . ALA A 1 443 ? 31.233 6.210 -22.004 1.00 55.91 443 ALA A C 1
ATOM 3514 O O . ALA A 1 443 ? 32.014 5.971 -21.083 1.00 55.91 443 ALA A O 1
ATOM 3515 N N . GLY A 1 444 ? 31.092 7.442 -22.508 1.00 62.31 444 GLY A N 1
ATOM 3516 C CA . GLY A 1 444 ? 31.980 8.555 -22.127 1.00 62.31 444 GLY A CA 1
ATOM 3517 C C . GLY A 1 444 ? 33.438 8.305 -22.548 1.00 62.31 444 GLY A C 1
ATOM 3518 O O . GLY A 1 444 ? 33.682 7.703 -23.592 1.00 62.31 444 GLY A O 1
ATOM 3519 N N . LYS A 1 445 ? 34.410 8.750 -21.744 1.00 62.16 445 LYS A N 1
ATOM 3520 C CA . LYS A 1 445 ? 35.840 8.400 -21.886 1.00 62.16 445 LYS A CA 1
ATOM 3521 C C . LYS A 1 445 ? 36.201 7.157 -21.048 1.00 62.16 445 LYS A C 1
ATOM 3523 O O . LYS A 1 445 ? 35.546 6.895 -20.040 1.00 62.16 445 LYS A O 1
ATOM 3528 N N . PRO A 1 446 ? 37.304 6.436 -21.349 1.00 59.50 446 PRO A N 1
ATOM 3529 C CA . PRO A 1 446 ? 37.673 5.201 -20.639 1.00 59.50 446 PRO A CA 1
ATOM 3530 C C . PRO A 1 446 ? 37.803 5.330 -19.113 1.00 59.50 446 PRO A C 1
ATOM 3532 O O . PRO A 1 446 ? 37.499 4.388 -18.388 1.00 59.50 446 PRO A O 1
ATOM 3535 N N . LEU A 1 447 ? 38.241 6.496 -18.627 1.00 58.97 447 LEU A N 1
ATOM 3536 C CA . LEU A 1 447 ? 38.427 6.786 -17.198 1.00 58.97 447 LEU A CA 1
ATOM 3537 C C . LEU A 1 447 ? 37.129 7.196 -16.478 1.00 58.97 447 LEU A C 1
ATOM 3539 O O . LEU A 1 447 ? 37.088 7.203 -15.251 1.00 58.97 447 LEU A O 1
ATOM 3543 N N . GLU A 1 448 ? 36.071 7.527 -17.221 1.00 65.25 448 GLU A N 1
ATOM 3544 C CA . GLU A 1 448 ? 34.780 7.964 -16.671 1.00 65.25 448 GLU A CA 1
ATOM 3545 C C . GLU A 1 448 ? 33.880 6.760 -16.325 1.00 65.25 448 GLU A C 1
ATOM 3547 O O . GLU A 1 448 ? 32.993 6.863 -15.473 1.00 65.25 448 GLU A O 1
ATOM 3552 N N . TYR A 1 449 ? 34.145 5.581 -16.908 1.00 70.19 449 TYR A N 1
ATOM 3553 C CA . TYR A 1 449 ? 33.410 4.345 -16.624 1.00 70.19 449 TYR A CA 1
ATOM 3554 C C . TYR A 1 449 ? 33.841 3.680 -15.301 1.00 70.19 449 TYR A C 1
ATOM 3556 O O . TYR A 1 449 ? 34.514 2.650 -15.250 1.00 70.19 449 TYR A O 1
ATOM 3564 N N . THR A 1 450 ? 33.414 4.285 -14.195 1.00 74.06 450 THR A N 1
ATOM 3565 C CA . THR A 1 450 ? 33.773 3.889 -12.822 1.00 74.06 450 THR A CA 1
ATOM 3566 C C . THR A 1 450 ? 32.978 2.704 -12.258 1.00 74.06 450 THR A C 1
ATOM 3568 O O . THR A 1 450 ? 33.368 2.157 -11.224 1.00 74.06 450 THR A O 1
ATOM 3571 N N . LEU A 1 451 ? 31.898 2.258 -12.917 1.00 71.81 451 LEU A N 1
ATOM 3572 C CA . LEU A 1 451 ? 30.958 1.262 -12.374 1.00 71.81 451 LEU A CA 1
ATOM 3573 C C . LEU A 1 451 ? 31.620 -0.054 -11.896 1.00 71.81 451 LEU A C 1
ATOM 3575 O O . LEU A 1 451 ? 31.339 -0.458 -10.766 1.00 71.81 451 LEU A O 1
ATOM 3579 N N . PRO A 1 452 ? 32.550 -0.699 -12.635 1.00 73.94 452 PRO A N 1
ATOM 3580 C CA . PRO A 1 452 ? 33.213 -1.916 -12.157 1.00 73.94 452 PRO A CA 1
ATOM 3581 C C . PRO A 1 452 ? 34.157 -1.673 -10.972 1.00 73.94 452 PRO A C 1
ATOM 3583 O O . PRO A 1 452 ? 34.531 -2.614 -10.277 1.00 73.94 452 PRO A O 1
ATOM 3586 N N . SER A 1 453 ? 34.585 -0.432 -10.734 1.00 70.81 453 SER A N 1
ATOM 3587 C CA . SER A 1 453 ? 35.413 -0.061 -9.580 1.00 70.81 453 SER A CA 1
ATOM 3588 C C . SER A 1 453 ? 34.561 0.271 -8.355 1.00 70.81 453 SER A C 1
ATOM 3590 O O . SER A 1 453 ? 34.928 -0.135 -7.259 1.00 70.81 453 SER A O 1
ATOM 3592 N N . ILE A 1 454 ? 33.394 0.899 -8.540 1.00 71.56 454 ILE A N 1
ATOM 3593 C CA . ILE A 1 454 ? 32.384 1.067 -7.480 1.00 71.56 454 ILE A CA 1
ATOM 3594 C C . ILE A 1 454 ? 31.909 -0.311 -6.995 1.00 71.56 454 ILE A C 1
ATOM 3596 O O . ILE A 1 454 ? 31.921 -0.579 -5.798 1.00 71.56 454 ILE A O 1
ATOM 3600 N N . TRP A 1 455 ? 31.580 -1.212 -7.927 1.00 70.69 455 TRP A N 1
ATOM 3601 C CA . TRP A 1 455 ? 31.118 -2.571 -7.627 1.00 70.69 455 TRP A CA 1
ATOM 3602 C C . TRP A 1 455 ? 32.171 -3.421 -6.891 1.00 70.69 455 TRP A C 1
ATOM 3604 O O . TRP A 1 455 ? 31.847 -4.105 -5.926 1.00 70.69 455 TRP A O 1
ATOM 3614 N N . ARG A 1 456 ? 33.453 -3.336 -7.281 1.00 68.06 456 ARG A N 1
ATOM 3615 C CA . ARG A 1 456 ? 34.561 -4.010 -6.566 1.00 68.06 456 ARG A CA 1
ATOM 3616 C C . ARG A 1 456 ? 34.948 -3.338 -5.244 1.00 68.06 456 ARG A C 1
ATOM 3618 O O . ARG A 1 456 ? 35.556 -3.985 -4.401 1.00 68.06 456 ARG A O 1
ATOM 3625 N N . GLY A 1 457 ? 34.630 -2.056 -5.072 1.00 58.25 457 GLY A N 1
ATOM 3626 C CA . GLY A 1 457 ? 34.940 -1.278 -3.871 1.00 58.25 457 GLY A CA 1
ATOM 3627 C C . GLY A 1 457 ? 34.019 -1.549 -2.680 1.00 58.25 457 GLY A C 1
ATOM 3628 O O . GLY A 1 457 ? 34.209 -0.928 -1.637 1.00 58.25 457 GLY A O 1
ATOM 3629 N N . TRP A 1 458 ? 33.035 -2.446 -2.819 1.00 56.28 458 TRP A N 1
ATOM 3630 C CA . TRP A 1 458 ? 32.029 -2.735 -1.796 1.00 56.28 458 TRP A CA 1
ATOM 3631 C C . TRP A 1 458 ? 32.163 -4.157 -1.210 1.00 56.28 458 TRP A C 1
ATOM 3633 O O . TRP A 1 458 ? 31.489 -5.085 -1.662 1.00 56.28 458 TRP A O 1
ATOM 3643 N N . PRO A 1 459 ? 33.033 -4.370 -0.204 1.00 48.53 459 PRO A N 1
ATOM 3644 C CA . PRO A 1 459 ? 33.028 -5.597 0.587 1.00 48.53 459 PRO A CA 1
ATOM 3645 C C . PRO A 1 459 ? 31.847 -5.626 1.577 1.00 48.53 459 PRO A C 1
ATOM 3647 O O . PRO A 1 459 ? 31.314 -4.584 1.946 1.00 48.53 459 PRO A O 1
ATOM 3650 N N . LEU A 1 460 ? 31.539 -6.830 2.083 1.00 45.72 460 LEU A N 1
ATOM 3651 C CA . LEU A 1 460 ? 30.505 -7.162 3.084 1.00 45.72 460 LEU A CA 1
ATOM 3652 C C . LEU A 1 460 ? 29.046 -7.104 2.591 1.00 45.72 460 LEU A C 1
ATOM 3654 O O . LEU A 1 460 ? 28.486 -6.021 2.451 1.00 45.72 460 LEU A O 1
ATOM 3658 N N . LEU A 1 461 ? 28.404 -8.285 2.481 1.00 42.62 461 LEU A N 1
ATOM 3659 C CA . LEU A 1 461 ? 27.020 -8.518 2.967 1.00 42.62 461 LEU A CA 1
ATOM 3660 C C . LEU A 1 461 ? 26.492 -9.977 2.950 1.00 42.62 461 LEU A C 1
ATOM 3662 O O . LEU A 1 461 ? 25.322 -10.200 3.252 1.00 42.62 461 LEU A O 1
ATOM 3666 N N . GLN A 1 462 ? 27.331 -10.999 2.726 1.00 40.16 462 GLN A N 1
ATOM 3667 C CA . GLN A 1 462 ? 26.906 -12.417 2.769 1.00 40.16 462 GLN A CA 1
ATOM 3668 C C . GLN A 1 462 ? 26.388 -12.914 4.145 1.00 40.16 462 GLN A C 1
ATOM 3670 O O . GLN A 1 462 ? 25.859 -14.016 4.233 1.00 40.16 462 GLN A O 1
ATOM 3675 N N . ALA A 1 463 ? 26.476 -12.110 5.212 1.00 41.03 463 ALA A N 1
ATOM 3676 C CA . ALA A 1 463 ? 26.037 -12.462 6.569 1.00 41.03 463 ALA A CA 1
ATOM 3677 C C . ALA A 1 463 ? 24.554 -12.146 6.893 1.00 41.03 463 ALA A C 1
ATOM 3679 O O . ALA A 1 463 ? 24.141 -12.297 8.039 1.00 41.03 463 ALA A O 1
ATOM 3680 N N . PHE A 1 464 ? 23.748 -11.672 5.931 1.00 39.16 464 PHE A N 1
ATOM 3681 C CA . PHE A 1 464 ? 22.373 -11.189 6.187 1.00 39.16 464 PHE A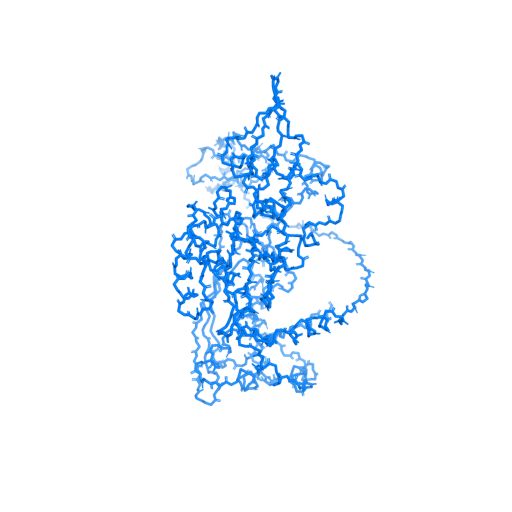 CA 1
ATOM 3682 C C . PHE A 1 464 ? 21.236 -12.154 5.800 1.00 39.16 464 PHE A C 1
ATOM 3684 O O . PHE A 1 464 ? 20.075 -11.885 6.112 1.00 39.16 464 PHE A O 1
ATOM 3691 N N . THR A 1 465 ? 21.532 -13.273 5.132 1.00 38.38 465 THR A N 1
ATOM 3692 C CA . THR A 1 465 ? 20.515 -14.233 4.652 1.00 38.38 465 THR A CA 1
ATOM 3693 C C . THR A 1 465 ? 20.143 -15.298 5.686 1.00 38.38 465 THR A C 1
ATOM 3695 O O . THR A 1 465 ? 19.010 -15.784 5.678 1.00 38.38 465 THR A O 1
ATOM 3698 N N . THR A 1 466 ? 21.030 -15.593 6.640 1.00 37.94 466 THR A N 1
ATOM 3699 C CA . THR A 1 466 ? 20.787 -16.453 7.817 1.00 37.94 466 THR A CA 1
ATOM 3700 C C . THR A 1 466 ? 19.979 -15.742 8.916 1.00 37.94 466 THR A C 1
ATOM 3702 O O . THR A 1 466 ? 20.201 -15.956 10.104 1.00 37.94 466 THR A O 1
ATOM 3705 N N . GLY A 1 467 ? 19.051 -14.863 8.526 1.00 43.59 467 GLY A N 1
ATOM 3706 C CA . GLY A 1 467 ? 18.101 -14.217 9.432 1.00 43.59 467 GLY A CA 1
ATOM 3707 C C . GLY A 1 467 ? 16.933 -15.139 9.818 1.00 43.59 467 GLY A C 1
ATOM 3708 O O . GLY A 1 467 ? 16.670 -16.126 9.114 1.00 43.59 467 GLY A O 1
ATOM 3709 N N . PRO A 1 468 ? 16.201 -14.816 10.905 1.00 50.09 468 PRO A N 1
ATOM 3710 C CA . PRO A 1 468 ? 15.128 -15.653 11.447 1.00 50.09 468 PRO A CA 1
ATOM 3711 C C . PRO A 1 468 ? 14.076 -16.037 10.397 1.00 50.09 468 PRO A C 1
ATOM 3713 O O . PRO A 1 468 ? 13.869 -15.344 9.397 1.00 50.09 468 PRO A O 1
ATOM 3716 N N . ARG A 1 469 ? 13.411 -17.181 10.606 1.00 45.38 469 ARG A N 1
ATOM 3717 C CA . ARG A 1 469 ? 12.555 -17.857 9.607 1.00 45.38 469 ARG A CA 1
ATOM 3718 C C . ARG A 1 469 ? 11.586 -16.912 8.886 1.00 45.38 469 ARG A C 1
ATOM 3720 O O . ARG A 1 469 ? 11.496 -16.975 7.662 1.00 45.38 469 ARG A O 1
ATOM 3727 N N . TRP A 1 470 ? 10.946 -16.021 9.641 1.00 48.62 470 TRP A N 1
ATOM 3728 C CA . TRP A 1 470 ? 9.866 -15.135 9.194 1.00 48.62 470 TRP A CA 1
ATOM 3729 C C . TRP A 1 470 ? 10.319 -13.754 8.689 1.00 48.62 470 TRP A C 1
ATOM 3731 O O . TRP A 1 470 ? 9.539 -13.072 8.031 1.00 48.62 470 TRP A O 1
ATOM 3741 N N . PHE A 1 471 ? 11.574 -13.351 8.921 1.00 46.19 471 PHE A N 1
ATOM 3742 C CA . PHE A 1 471 ? 12.112 -12.072 8.440 1.00 46.19 471 PHE A CA 1
ATOM 3743 C C . PHE A 1 471 ? 13.185 -12.310 7.375 1.00 46.19 471 PHE A C 1
ATOM 3745 O O . PHE A 1 471 ? 14.182 -12.995 7.612 1.00 46.19 471 PHE A O 1
ATOM 3752 N N . LYS A 1 472 ? 12.987 -11.738 6.183 1.00 42.53 472 LYS A N 1
ATOM 3753 C CA . LYS A 1 472 ? 13.936 -11.831 5.068 1.00 42.53 472 LYS A CA 1
ATOM 3754 C C . LYS A 1 472 ? 14.385 -10.445 4.640 1.00 42.53 472 LYS A C 1
ATOM 3756 O O . LYS A 1 472 ? 13.606 -9.665 4.103 1.00 42.53 472 LYS A O 1
ATOM 3761 N N . ASN A 1 473 ? 15.663 -10.175 4.881 1.00 40.97 473 ASN A N 1
ATOM 3762 C CA . ASN A 1 473 ? 16.351 -8.989 4.399 1.00 40.97 473 ASN A CA 1
ATOM 3763 C C . ASN A 1 473 ? 16.901 -9.279 2.998 1.00 40.97 473 ASN A C 1
ATOM 3765 O O . ASN A 1 473 ? 17.530 -10.314 2.778 1.00 40.97 473 ASN A O 1
ATOM 3769 N N . SER A 1 474 ? 16.685 -8.362 2.060 1.00 37.19 474 SER A N 1
ATOM 3770 C CA . SER A 1 474 ? 17.246 -8.412 0.710 1.00 37.19 474 SER A CA 1
ATOM 3771 C C . SER A 1 474 ? 17.792 -7.040 0.326 1.00 37.19 474 SER A C 1
ATOM 3773 O O . SER A 1 474 ? 17.290 -6.008 0.771 1.00 37.19 474 SER A O 1
ATOM 3775 N N . ILE A 1 475 ? 18.850 -7.026 -0.486 1.00 40.03 475 ILE A N 1
ATOM 3776 C CA . ILE A 1 475 ? 19.495 -5.798 -0.956 1.00 40.03 475 ILE A CA 1
ATOM 3777 C C . ILE A 1 475 ? 19.494 -5.826 -2.480 1.00 40.03 475 ILE A C 1
ATOM 3779 O O . ILE A 1 475 ? 20.181 -6.630 -3.104 1.00 40.03 475 ILE A O 1
ATOM 3783 N N . GLY A 1 476 ? 18.676 -4.955 -3.070 1.00 34.56 476 GLY A N 1
ATOM 3784 C CA . GLY A 1 476 ? 18.624 -4.732 -4.511 1.00 34.56 476 GLY A CA 1
ATOM 3785 C C . GLY A 1 476 ? 19.494 -3.540 -4.890 1.00 34.56 476 GLY A C 1
ATOM 3786 O O . GLY A 1 476 ? 19.217 -2.413 -4.476 1.00 34.56 476 GLY A O 1
ATOM 3787 N N . PHE A 1 477 ? 20.531 -3.769 -5.693 1.00 41.47 477 PHE A N 1
ATOM 3788 C CA . PHE A 1 477 ? 21.385 -2.698 -6.199 1.00 41.47 477 PHE A CA 1
ATOM 3789 C C . PHE A 1 477 ? 20.766 -2.056 -7.443 1.00 41.47 477 PHE A C 1
ATOM 3791 O O . PHE A 1 477 ? 20.475 -2.730 -8.426 1.00 41.47 477 PHE A O 1
ATOM 3798 N N . ILE A 1 478 ? 20.591 -0.732 -7.423 1.00 42.91 478 ILE A N 1
ATOM 3799 C CA . ILE A 1 478 ? 20.106 0.038 -8.574 1.00 42.91 478 ILE A CA 1
ATOM 3800 C C . ILE A 1 478 ? 21.162 1.076 -8.950 1.00 42.91 478 ILE A C 1
ATOM 3802 O O . ILE A 1 478 ? 21.195 2.183 -8.420 1.00 42.91 478 ILE A O 1
ATOM 3806 N N . ASN A 1 479 ? 22.019 0.711 -9.904 1.00 48.41 479 ASN A N 1
ATOM 3807 C CA . ASN A 1 479 ? 23.001 1.627 -10.491 1.00 48.41 479 ASN A CA 1
ATOM 3808 C C . ASN A 1 479 ? 22.293 2.818 -11.170 1.00 48.41 479 ASN A C 1
ATOM 3810 O O . ASN A 1 479 ? 21.206 2.647 -11.725 1.00 48.41 479 ASN A O 1
ATOM 3814 N N . GLY A 1 480 ? 22.896 4.006 -11.175 1.00 43.94 480 GLY A N 1
ATOM 3815 C CA . GLY A 1 480 ? 22.328 5.205 -11.806 1.00 43.94 480 GLY A CA 1
ATOM 3816 C C . GLY A 1 480 ? 23.372 5.973 -12.610 1.00 43.94 480 GLY A C 1
ATOM 3817 O O . GLY A 1 480 ? 24.556 5.930 -12.281 1.00 43.94 480 GLY A O 1
ATOM 3818 N N . ARG A 1 481 ? 22.944 6.680 -13.663 1.00 44.81 481 ARG A N 1
ATOM 3819 C CA . ARG A 1 481 ? 23.826 7.587 -14.409 1.00 44.81 481 ARG A CA 1
ATOM 3820 C C . ARG A 1 481 ? 23.949 8.904 -13.643 1.00 44.81 481 ARG A C 1
ATOM 3822 O O . ARG A 1 481 ? 22.935 9.515 -13.313 1.00 44.81 481 ARG A O 1
ATOM 3829 N N . SER A 1 482 ? 25.176 9.352 -13.386 1.00 37.44 482 SER A N 1
ATOM 3830 C CA . SER A 1 482 ? 25.415 10.724 -12.935 1.00 37.44 482 SER A CA 1
ATOM 3831 C C . SER A 1 482 ? 25.233 11.658 -14.127 1.00 37.44 482 SER A C 1
ATOM 3833 O O . SER A 1 482 ? 26.115 11.754 -14.976 1.00 37.44 482 SER A O 1
ATOM 3835 N N . LEU A 1 483 ? 24.071 12.305 -14.218 1.00 34.91 483 LEU A N 1
ATOM 3836 C CA . LEU A 1 483 ? 23.885 13.466 -15.085 1.00 34.91 483 LEU A CA 1
ATOM 3837 C C . LEU A 1 483 ? 24.423 14.686 -14.332 1.00 34.91 483 LEU A C 1
ATOM 3839 O O . LEU A 1 483 ? 23.722 15.284 -13.518 1.00 34.91 483 LEU A O 1
ATOM 3843 N N . THR A 1 484 ? 25.702 14.968 -14.560 1.00 27.09 484 THR A N 1
ATOM 3844 C CA . THR A 1 484 ? 26.412 16.159 -14.080 1.00 27.09 484 THR A CA 1
ATOM 3845 C C . THR A 1 484 ? 26.886 16.967 -15.278 1.00 27.09 484 THR A C 1
ATOM 3847 O O . THR A 1 484 ? 28.051 16.876 -15.663 1.00 27.09 484 THR A O 1
ATOM 3850 N N . GLU A 1 485 ? 25.947 17.728 -15.833 1.00 26.80 485 GLU A N 1
ATOM 3851 C CA . GLU A 1 485 ? 26.152 18.971 -16.584 1.00 26.80 485 GLU A CA 1
ATOM 3852 C C . GLU A 1 485 ? 25.212 20.018 -15.963 1.00 26.80 485 GLU A C 1
ATOM 3854 O O . GLU A 1 485 ? 24.061 19.634 -15.641 1.00 26.80 485 GLU A O 1
#

Organism: Hibiscus syriacus (NCBI:txid106335)

Sequence (485 aa):
MEKIALRFIRNSGSVGGNLMIAQRKHFPSDIAIILFSMDTIVEIMTSQSRLQLTLEEFLGRPPLDLENVLLSIKMPYLESSTSVSSDAQEKLLFETYRAASRSLGNALPYLNSTFLAQLSQSPTGFMLNNCWFAFGVYGTKHAIRVKEVEEFLNGKLLSISVLYEAFKFLETLVIHEDGTSSPVYRSNLAVGFFFEFLIPSTDSEHEQIESQRQKLELSSKPLVKLFMWMTFHLQKIAYIGAFIYSTEPRARVKGIKLDPIHLYAVGQQIAFVVADSQKNSDIVANLAMVEYDKENLEPPILSVEEAVERAFIRKFNMIMSGGRHSMKITYRVGCKSNKKIIVLKLDILLDAGMFVDESPIMSSHILGSLGKYDWGALSFDIKLCKTNFPSRGALRAPRDVHASYRAEAVIEHVASYLSMEVDSVRNINLHNYNSLNFFPSAAGKPLEYTLPSIWRGWPLLQAFTTGPRWFKNSIGFINGRSLTE

pLDDT: mean 71.75, std 21.12, range [20.95, 96.25]